Protein 5X9A (pdb70)

Foldseek 3Di:
DLVVLVVLVVPAPQDADDSVLLVLLVVVLVVQDDPPFAFLVSQLCCCCVQQPQDDPLLSVLLQCLLVVVPPRTRDSRSSRRSVSCQQPNDPVSLLVSLQSSQCVVPPQKRALVSQLVQLVSLPPPSVVSNVLSVVLCVQQVPVPPRIHGSCSRSVCVVPPVVSVVSSNSSGGDPVSSVVCCCVRVVDD/DVVLLVVLVVLVVPAPQDADDSLLLSLLVVVVVVQDPDDFAALVSQLVCCCVLQVDDFDLLSVLLQVLLVPVPPRTRDSSSSRNSCSCQQPNDLVSLLVSLVSSQCNVPPQKNALVSLLCLQCRVCVVPPDPDHCNVVSNVLSVVCCVQFVPPPPRIHGSCSSSVSCVVPVVCSNVRHDNHGDPVSSVVCCCVRVVDD

B-factor: mean 26.06, std 11.91, range [10.26, 76.93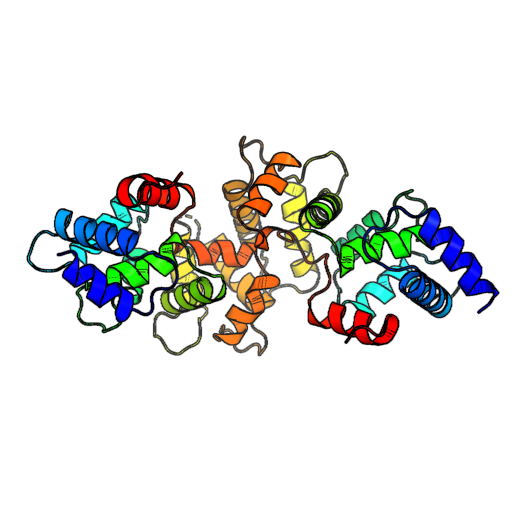]

GO terms:
  GO:0097729 9+2 motile cilium (C, IDA)
  GO:0005509 calcium ion binding (F, IDA)
  GO:0005930 axoneme (C, IDA)
  GO:0045504 dynein heavy chain binding (F, IDA)
  GO:0120152 calcium-dependent outer dynein arm binding (F, IDA)
  GO:0140659 cytoskeletal motor regulator activity (F, IDA)
  GO:0048487 beta-tubulin binding (F, IDA)
  GO:1901317 regulation of flagellated sperm motility (P, IMP)
  GO:0060326 cell chemotaxis (P, IMP)

Radius of gyration: 24.31 Å; Cα contacts (8 Å, |Δi|>4): 475; chains: 2; bounding box: 45×77×49 Å

InterPro domains:
  IPR002048 EF-hand domain [PF13202] (64-85)
  IPR002048 EF-hand domain [PF13499] (97-168)
  IPR002048 EF-hand domain [PS50222] (58-93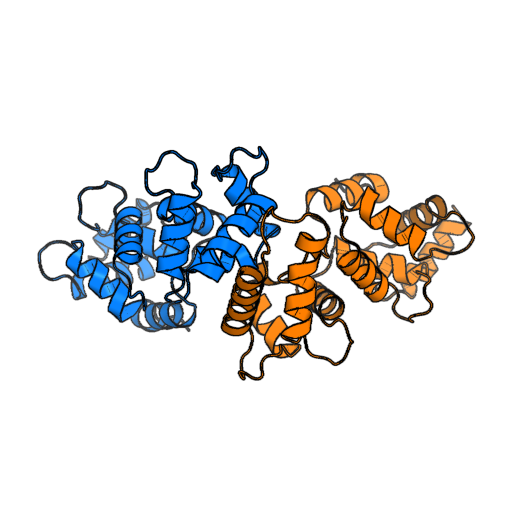)
  IPR002048 EF-hand domain [PS50222] (94-129)
  IPR002048 EF-hand domain [SM00054] (62-90)
  IPR002048 EF-hand domain [SM00054] (98-126)
  IPR002048 EF-hand domain [SM00054] (143-171)
  IPR002048 EF-hand domain [cd00051] (65-124)
  IPR011992 EF-hand domain pair [SSF47473] (1-186)
  IPR018247 EF-Hand 1, calcium-binding site [PS00018] (107-119)
  IPR028846 Recoverin family [PTHR23055] (11-167)

Structure (mmCIF, N/CA/C/O backbone):
data_5X9A
#
_entry.id   5X9A
#
_cell.length_a   65.540
_cell.length_b   65.540
_cell.length_c   113.540
_cell.angle_alpha   90.00
_cell.angle_beta   90.00
_cell.angle_gamma   90.00
#
_symmetry.space_group_name_H-M   'P 43'
#
loop_
_entity.id
_entity.type
_entity.pdbx_description
1 polymer Calaxin
2 non-polymer 'CALCIUM ION'
3 non-polymer 1,2-ETHANEDIOL
4 water water
#
loop_
_atom_site.group_PDB
_atom_site.id
_atom_site.type_symbol
_atom_site.label_atom_id
_atom_site.label_alt_id
_atom_site.label_comp_id
_atom_site.label_asym_id
_atom_site.label_entity_id
_atom_site.label_seq_id
_atom_site.pdbx_PDB_ins_code
_atom_site.Cartn_x
_atom_site.Cartn_y
_atom_site.Cartn_z
_atom_site.occupancy
_atom_site.B_iso_or_equiv
_atom_site.auth_seq_id
_atom_site.auth_comp_id
_atom_site.auth_asym_id
_atom_site.auth_atom_id
_atom_site.pdbx_PDB_model_num
ATOM 1 N N . ASN A 1 25 ? 27.954 15.060 18.376 1.00 50.67 5 ASN A N 1
ATOM 2 C CA . ASN A 1 25 ? 26.738 15.246 19.200 1.00 55.60 5 ASN A CA 1
ATOM 3 C C . ASN A 1 25 ? 26.413 16.746 19.366 1.00 58.46 5 ASN A C 1
ATOM 4 O O . ASN A 1 25 ? 26.732 17.616 18.505 1.00 52.34 5 ASN A O 1
ATOM 9 N N . GLN A 1 26 ? 25.675 16.994 20.444 1.00 53.50 6 GLN A N 1
ATOM 10 C CA . GLN A 1 26 ? 25.830 18.120 21.334 1.00 50.73 6 GLN A CA 1
ATOM 11 C C . GLN A 1 26 ? 27.239 18.733 21.365 1.00 49.53 6 GLN A C 1
ATOM 12 O O . GLN A 1 26 ? 27.393 19.936 21.476 1.00 48.85 6 GLN A O 1
ATOM 18 N N . LYS A 1 27 ? 28.255 17.892 21.304 1.00 47.92 7 LYS A N 1
ATOM 19 C CA . LYS A 1 27 ? 29.622 18.360 21.329 1.00 49.31 7 LYS A CA 1
ATOM 20 C C . LYS A 1 27 ? 29.977 19.099 20.050 1.00 45.93 7 LYS A C 1
ATOM 21 O O . LYS A 1 27 ? 30.700 20.111 20.062 1.00 36.57 7 LYS A O 1
ATOM 27 N N . LEU A 1 28 ? 29.425 18.634 18.935 1.00 42.71 8 LEU A N 1
ATOM 28 C CA . LEU A 1 28 ? 29.623 19.323 17.685 1.00 38.79 8 LEU A CA 1
ATOM 29 C C . LEU A 1 28 ? 28.986 20.690 17.770 1.00 30.69 8 LEU A C 1
ATOM 30 O O . LEU A 1 28 ? 29.551 21.641 17.233 1.00 34.98 8 LEU A O 1
ATOM 35 N N . ALA A 1 29 ? 27.861 20.770 18.447 1.00 29.90 9 ALA A N 1
ATOM 36 C CA . ALA A 1 29 ? 27.065 21.997 18.565 1.00 28.66 9 ALA A CA 1
ATOM 37 C C . ALA A 1 29 ? 27.761 22.978 19.498 1.00 30.14 9 ALA A C 1
ATOM 38 O O . ALA A 1 29 ? 27.844 24.148 19.196 1.00 22.60 9 ALA A O 1
ATOM 40 N N . GLU A 1 30 ? 28.286 22.476 20.609 1.00 29.40 10 GLU A N 1
ATOM 41 C CA . GLU A 1 30 ? 29.146 23.293 21.502 1.00 30.65 10 GLU A CA 1
ATOM 42 C C . GLU A 1 30 ? 30.343 23.879 20.767 1.00 28.88 10 GLU A C 1
ATOM 43 O O . GLU A 1 30 ? 30.597 25.130 20.774 1.00 27.78 10 GLU A O 1
ATOM 49 N N . GLU A 1 31 ? 31.025 23.024 20.026 1.00 30.71 11 GLU A N 1
ATOM 50 C CA . GLU A 1 31 ? 32.166 23.463 19.216 1.00 31.24 11 GLU A CA 1
ATOM 51 C C . GLU A 1 31 ? 31.793 24.451 18.132 1.00 30.99 11 GLU A C 1
ATOM 52 O O . GLU A 1 31 ? 32.447 25.485 17.991 1.00 25.50 11 GLU A O 1
ATOM 58 N N . LEU A 1 32 ? 30.734 24.171 17.376 1.00 23.07 12 LEU A N 1
ATOM 59 C CA . LEU A 1 32 ? 30.346 25.057 16.338 1.00 21.63 12 LEU A CA 1
ATOM 60 C C . LEU A 1 32 ? 29.854 26.434 16.881 1.00 20.03 12 LEU A C 1
ATOM 61 O O . LEU A 1 32 ? 30.178 27.461 16.334 1.00 19.17 12 LEU A O 1
ATOM 66 N N . TYR A 1 33 ? 29.065 26.437 17.927 1.00 20.08 13 TYR A N 1
ATOM 67 C CA . TYR A 1 33 ? 28.567 27.693 18.464 1.00 19.07 13 TYR A CA 1
ATOM 68 C C . TYR A 1 33 ? 29.745 28.574 18.903 1.00 20.67 13 TYR A C 1
ATOM 69 O O . TYR A 1 33 ? 29.676 29.818 18.735 1.00 20.48 13 TYR A O 1
ATOM 78 N N . LYS A 1 34 ? 30.769 27.935 19.470 1.00 24.87 14 LYS A N 1
ATOM 79 C CA . LYS A 1 34 ? 31.962 28.675 19.932 1.00 29.77 14 LYS A CA 1
ATOM 80 C C . LYS A 1 34 ? 32.727 29.279 18.767 1.00 32.18 14 LYS A C 1
ATOM 81 O O . LYS A 1 34 ? 33.114 30.449 18.747 1.00 31.19 14 LYS A O 1
ATOM 87 N N . THR A 1 35 ? 32.869 28.470 17.740 1.00 27.66 15 THR A N 1
ATOM 88 C CA . THR A 1 35 ? 33.817 28.655 16.702 1.00 26.10 15 THR A CA 1
ATOM 89 C C . THR A 1 35 ? 33.294 29.447 15.518 1.00 24.35 15 THR A C 1
ATOM 90 O O . THR A 1 35 ? 34.004 30.227 14.841 1.00 23.34 15 THR A O 1
ATOM 94 N N . SER A 1 36 ? 31.995 29.311 15.264 1.00 22.83 16 SER A N 1
ATOM 95 C CA . SER A 1 36 ? 31.394 29.838 14.051 1.00 19.41 16 SER A CA 1
ATOM 96 C C . SER A 1 36 ? 31.095 31.342 14.011 1.00 20.89 16 SER A C 1
ATOM 97 O O . SER A 1 36 ? 30.681 31.905 14.989 1.00 20.12 16 SER A O 1
ATOM 100 N N . CYS A 1 37 ? 31.254 31.961 12.844 1.00 19.70 17 CYS A N 1
ATOM 101 C CA . CYS A 1 37 ? 30.870 33.327 12.645 1.00 19.17 17 CYS A CA 1
ATOM 102 C C . CYS A 1 37 ? 29.348 33.584 12.513 1.00 19.26 17 CYS A C 1
ATOM 103 O O . CYS A 1 37 ? 28.909 34.728 12.421 1.00 18.95 17 CYS A O 1
ATOM 106 N N . GLN A 1 38 ? 28.488 32.558 12.579 1.00 18.48 18 GLN A N 1
ATOM 107 C CA . GLN A 1 38 ? 27.072 32.758 12.399 1.00 18.55 18 GLN A CA 1
ATOM 108 C C . GLN A 1 38 ? 26.550 33.655 13.557 1.00 16.12 18 GLN A C 1
ATOM 109 O O . GLN A 1 38 ? 26.960 33.455 14.715 1.00 16.88 18 GLN A O 1
ATOM 115 N N . LYS A 1 39 ? 25.623 34.482 13.238 1.00 17.55 19 LYS A N 1
ATOM 116 C CA . LYS A 1 39 ? 25.165 35.504 14.168 1.00 23.53 19 LYS A CA 1
ATOM 117 C C . LYS A 1 39 ? 23.813 35.275 14.733 1.00 22.61 19 LYS A C 1
ATOM 118 O O . LYS A 1 39 ? 23.541 35.829 15.767 1.00 20.28 19 LYS A O 1
ATOM 124 N N . HIS A 1 40 ? 23.007 34.377 14.165 1.00 19.61 20 HIS A N 1
ATOM 125 C CA . HIS A 1 40 ? 21.554 34.436 14.480 1.00 19.10 20 HIS A CA 1
ATOM 126 C C . HIS A 1 40 ? 20.939 33.251 15.170 1.00 18.80 20 HIS A C 1
ATOM 127 O O . HIS A 1 40 ? 19.732 33.282 15.497 1.00 18.52 20 HIS A O 1
ATOM 134 N N . PHE A 1 41 ? 21.695 32.179 15.306 1.00 15.64 21 PHE A N 1
ATOM 135 C CA . PHE A 1 41 ? 21.207 31.006 16.013 1.00 16.07 21 PHE A CA 1
ATOM 136 C C . PHE A 1 41 ? 21.772 30.865 17.457 1.00 17.11 21 PHE A C 1
ATOM 137 O O . PHE A 1 41 ? 22.950 31.059 17.726 1.00 16.23 21 PHE A O 1
ATOM 145 N N . THR A 1 42 ? 20.905 30.322 18.301 1.00 18.17 22 THR A N 1
ATOM 146 C CA . THR A 1 42 ? 21.274 29.791 19.598 1.00 19.36 22 THR A CA 1
ATOM 147 C C . THR A 1 42 ? 21.996 28.501 19.474 1.00 20.87 22 THR A C 1
ATOM 148 O O . THR A 1 42 ? 21.929 27.857 18.416 1.00 20.87 22 THR A O 1
ATOM 152 N N . LYS A 1 43 ? 22.697 28.095 20.533 1.00 16.91 23 LYS A N 1
ATOM 153 C CA . LYS A 1 43 ? 23.363 26.837 20.510 1.00 19.22 23 LYS A CA 1
ATOM 154 C C . LYS A 1 43 ? 22.369 25.650 20.319 1.00 18.02 23 LYS A C 1
ATOM 155 O O . LYS A 1 43 ? 22.760 24.722 19.648 1.00 19.64 23 LYS A O 1
ATOM 161 N N . THR A 1 44 ? 21.194 25.681 20.933 1.00 19.03 24 THR A N 1
ATOM 162 C CA . THR A 1 44 ? 20.186 24.640 20.731 1.00 20.58 24 THR A CA 1
ATOM 163 C C . THR A 1 44 ? 19.765 24.635 19.269 1.00 19.64 24 THR A C 1
ATOM 164 O O . THR A 1 44 ? 19.566 23.579 18.689 1.00 19.46 24 THR A O 1
ATOM 168 N N . GLU A 1 45 ? 19.637 25.812 18.701 1.00 17.79 25 GLU A N 1
ATOM 169 C CA . GLU A 1 45 ? 19.254 25.879 17.237 1.00 17.92 25 GLU A CA 1
ATOM 170 C C . GLU A 1 45 ? 20.367 25.307 16.368 1.00 17.79 25 GLU A C 1
ATOM 171 O O . GLU A 1 45 ? 20.134 24.661 15.338 1.00 14.98 25 GLU A O 1
ATOM 177 N N . VAL A 1 46 ? 21.595 25.579 16.736 1.00 14.88 26 VAL A N 1
ATOM 178 C CA . VAL A 1 46 ? 22.711 24.995 16.038 1.00 16.47 26 VAL A CA 1
ATOM 179 C C . VAL A 1 46 ? 22.647 23.484 16.093 1.00 16.85 26 VAL A C 1
ATOM 180 O O . VAL A 1 46 ? 22.951 22.781 15.096 1.00 14.71 26 VAL A O 1
ATOM 184 N N . GLU A 1 47 ? 22.298 22.986 17.273 1.00 16.23 27 GLU A N 1
ATOM 185 C CA . GLU A 1 47 ? 22.242 21.529 17.416 1.00 18.40 27 GLU A CA 1
ATOM 186 C C . GLU A 1 47 ? 21.156 20.997 16.428 1.00 16.17 27 GLU A C 1
ATOM 187 O O . GLU A 1 47 ? 21.398 19.965 15.783 1.00 16.48 27 GLU A O 1
ATOM 193 N N . SER A 1 48 ? 20.032 21.691 16.392 1.00 15.96 28 SER A N 1
ATOM 194 C CA . SER A 1 48 ? 18.938 21.269 15.479 1.00 17.47 28 SER A CA 1
ATOM 195 C C . SER A 1 48 ? 19.360 21.264 14.024 1.00 16.40 28 SER A C 1
ATOM 196 O O . SER A 1 48 ? 18.964 20.377 13.239 1.00 15.09 28 SER A O 1
ATOM 199 N N . LEU A 1 49 ? 20.153 22.276 13.639 1.00 14.65 29 LEU A N 1
ATOM 200 C CA . LEU A 1 49 ? 20.686 22.333 12.285 1.00 14.91 29 LEU A CA 1
ATOM 201 C C . LEU A 1 49 ? 21.681 21.267 11.966 1.00 15.62 29 LEU A C 1
ATOM 202 O O . LEU A 1 49 ? 21.722 20.768 10.833 1.00 16.80 29 LEU A O 1
ATOM 207 N N . ILE A 1 50 ? 22.515 20.898 12.929 1.00 15.29 30 ILE A N 1
ATOM 208 C CA . ILE A 1 50 ? 23.439 19.781 12.770 1.00 17.85 30 ILE A CA 1
ATOM 209 C C . ILE A 1 50 ? 22.689 18.445 12.564 1.00 16.85 30 ILE A C 1
ATOM 210 O O . ILE A 1 50 ? 22.975 17.663 11.638 1.00 19.45 30 ILE A O 1
ATOM 215 N N . ILE A 1 51 ? 21.685 18.255 13.384 1.00 16.97 31 ILE A N 1
ATOM 216 C CA . ILE A 1 51 ? 20.867 17.032 13.270 1.00 19.04 31 ILE A CA 1
ATOM 217 C C . ILE A 1 51 ? 20.149 17.017 11.919 1.00 17.39 31 ILE A C 1
ATOM 218 O O . ILE A 1 51 ? 20.146 16.004 11.222 1.00 19.00 31 ILE A O 1
ATOM 223 N N . CYS A 1 52 ? 19.590 18.152 11.551 1.00 16.50 32 CYS A N 1
ATOM 224 C CA . CYS A 1 52 ? 19.006 18.298 10.184 1.00 17.08 32 CYS A CA 1
ATOM 225 C C . CYS A 1 52 ? 19.957 17.908 9.067 1.00 15.31 32 CYS A C 1
ATOM 226 O O . CYS A 1 52 ? 19.666 17.075 8.174 1.00 16.62 32 CYS A O 1
ATOM 229 N N . TYR A 1 53 ? 21.171 18.471 9.104 1.00 16.24 33 TYR A N 1
ATOM 230 C CA . TYR A 1 53 ? 22.149 18.187 8.110 1.00 16.29 33 TYR A CA 1
ATOM 231 C C . TYR A 1 53 ? 22.414 16.702 8.056 1.00 17.86 33 TYR A C 1
ATOM 232 O O . TYR A 1 53 ? 22.489 16.102 6.963 1.00 19.42 33 TYR A O 1
ATOM 241 N N . LYS A 1 54 ? 22.608 16.094 9.219 1.00 18.92 34 LYS A N 1
ATOM 242 C CA . LYS A 1 54 ? 22.932 14.676 9.206 1.00 22.54 34 LYS A CA 1
ATOM 243 C C . LYS A 1 54 ? 21.727 13.851 8.765 1.00 20.40 34 LYS A C 1
ATOM 244 O O . LYS A 1 54 ? 21.962 12.874 8.102 1.00 23.95 34 LYS A O 1
ATOM 250 N N . ASN A 1 55 ? 20.500 14.228 9.121 1.00 22.59 35 ASN A N 1
ATOM 251 C CA . ASN A 1 55 ? 19.306 13.537 8.636 1.00 19.72 35 ASN A CA 1
ATOM 252 C C . ASN A 1 55 ? 19.186 13.606 7.096 1.00 23.22 35 ASN A C 1
ATOM 253 O O . ASN A 1 55 ? 18.624 12.684 6.476 1.00 21.13 35 ASN A O 1
ATOM 258 N N . LEU A 1 56 ? 19.734 14.644 6.451 1.00 21.40 36 LEU A N 1
ATOM 259 C CA . LEU A 1 56 ? 19.623 14.785 5.023 1.00 21.73 36 LEU A CA 1
ATOM 260 C C . LEU A 1 56 ? 20.755 14.203 4.195 1.00 24.78 36 LEU A C 1
ATOM 261 O O . LEU A 1 56 ? 20.675 14.086 2.929 1.00 26.60 36 LEU A O 1
ATOM 266 N N . LEU A 1 57 ? 21.845 13.890 4.864 1.00 27.36 37 LEU A N 1
ATOM 267 C CA . LEU A 1 57 ? 23.093 13.571 4.171 1.00 29.82 37 LEU A CA 1
ATOM 268 C C . LEU A 1 57 ? 22.871 12.290 3.386 1.00 36.48 37 LEU A C 1
ATOM 269 O O . LEU A 1 57 ? 22.146 11.431 3.836 1.00 35.65 37 LEU A O 1
ATOM 274 N N . GLU A 1 58 ? 23.490 12.164 2.214 1.00 38.62 38 GLU A N 1
ATOM 275 C CA . GLU A 1 58 ? 23.288 10.964 1.396 1.00 48.59 38 GLU A CA 1
ATOM 276 C C . GLU A 1 58 ? 24.543 10.089 1.397 1.00 48.47 38 GLU A C 1
ATOM 277 O O . GLU A 1 58 ? 24.436 8.880 1.522 1.00 65.29 38 GLU A O 1
ATOM 283 N N . GLY A 1 59 ? 25.714 10.699 1.316 1.00 43.15 39 GLY A N 1
ATOM 284 C CA . GLY A 1 59 ? 26.984 10.028 1.591 1.00 44.86 39 GLY A CA 1
ATOM 285 C C . GLY A 1 59 ? 27.564 10.595 2.854 1.00 43.47 39 GLY A C 1
ATOM 286 O O . GLY A 1 59 ? 26.827 10.898 3.828 1.00 49.67 39 GLY A O 1
ATOM 287 N N . LEU A 1 60 ? 28.887 10.726 2.872 1.00 42.18 40 LEU A N 1
ATOM 288 C CA . LEU A 1 60 ? 29.557 11.295 4.047 1.00 51.59 40 LEU A CA 1
ATOM 289 C C . LEU A 1 60 ? 29.449 12.845 4.114 1.00 48.38 40 LEU A C 1
ATOM 290 O O . LEU A 1 60 ? 29.494 13.427 5.211 1.00 43.07 40 LEU A O 1
ATOM 295 N N . LYS A 1 61 ? 29.333 13.517 2.959 1.00 47.32 41 LYS A N 1
ATOM 296 C CA . LYS A 1 61 ? 29.297 15.004 2.951 1.00 45.19 41 LYS A CA 1
ATOM 297 C C . LYS A 1 61 ? 28.181 15.586 2.083 1.00 33.58 41 LYS A C 1
ATOM 298 O O . LYS A 1 61 ? 27.694 14.972 1.149 1.00 32.41 41 LYS A O 1
ATOM 304 N N . MET A 1 62 ? 27.756 16.803 2.402 1.00 30.43 42 MET A N 1
ATOM 305 C CA . MET A 1 62 ? 26.856 17.533 1.522 1.00 24.00 42 MET A CA 1
ATOM 306 C C . MET A 1 62 ? 27.538 18.125 0.264 1.00 25.51 42 MET A C 1
ATOM 307 O O . MET A 1 62 ? 28.375 19.001 0.333 1.00 23.04 42 MET A O 1
ATOM 312 N N . ASP A 1 63 ? 27.272 17.545 -0.915 1.00 24.19 43 ASP A N 1
ATOM 313 C CA . ASP A 1 63 ? 27.950 17.996 -2.110 1.00 24.62 43 ASP A CA 1
ATOM 314 C C . ASP A 1 63 ? 26.992 18.894 -2.879 1.00 22.53 43 ASP A C 1
ATOM 315 O O . ASP A 1 63 ? 25.918 19.158 -2.424 1.00 21.84 43 ASP A O 1
ATOM 320 N N . ARG A 1 64 ? 27.345 19.292 -4.093 1.00 22.03 44 ARG A N 1
ATOM 321 C CA . ARG A 1 64 ? 26.498 20.207 -4.827 1.00 22.66 44 ARG A CA 1
ATOM 322 C C . ARG A 1 64 ? 25.198 19.630 -5.181 1.00 20.56 44 ARG A C 1
ATOM 323 O O . ARG A 1 64 ? 24.198 20.376 -5.220 1.00 20.34 44 ARG A O 1
ATOM 331 N N . ASN A 1 65 ? 25.164 18.357 -5.585 1.00 22.09 45 ASN A N 1
ATOM 332 C CA . ASN A 1 65 ? 23.868 17.763 -5.986 1.00 25.02 45 ASN A CA 1
ATOM 333 C C . ASN A 1 65 ? 22.854 17.758 -4.850 1.00 21.41 45 ASN A C 1
ATOM 334 O O . ASN A 1 65 ? 21.691 18.022 -5.068 1.00 21.60 45 ASN A O 1
ATOM 339 N N . LEU A 1 66 ? 23.315 17.426 -3.637 1.00 22.06 46 LEU A N 1
ATOM 340 C CA . LEU A 1 66 ? 22.393 17.410 -2.499 1.00 20.59 46 LEU A CA 1
ATOM 341 C C . LEU A 1 66 ? 21.949 18.854 -2.151 1.00 20.11 46 LEU A C 1
ATOM 342 O O . LEU A 1 66 ? 20.799 19.130 -1.964 1.00 17.51 46 LEU A O 1
ATOM 347 N N . PHE A 1 67 ? 22.904 19.763 -2.151 1.00 18.87 47 PHE A N 1
ATOM 348 C CA . PHE A 1 67 ? 22.629 21.159 -1.862 1.00 17.73 47 PHE A CA 1
ATOM 349 C C . PHE A 1 67 ? 21.627 21.783 -2.849 1.00 16.06 47 PHE A C 1
ATOM 350 O O . PHE A 1 67 ? 20.664 22.438 -2.476 1.00 17.67 47 PHE A O 1
ATOM 358 N N . ARG A 1 68 ? 21.804 21.529 -4.110 1.00 19.45 48 ARG A N 1
ATOM 359 C CA . ARG A 1 68 ? 20.835 21.932 -5.100 1.00 22.37 48 ARG A CA 1
ATOM 360 C C . ARG A 1 68 ? 19.436 21.364 -4.906 1.00 21.51 48 ARG A C 1
ATOM 361 O O . ARG A 1 68 ? 18.460 22.090 -5.120 1.00 20.30 48 ARG A O 1
ATOM 369 N N . ASP A 1 69 ? 19.338 20.085 -4.558 1.00 22.84 49 ASP A N 1
ATOM 370 C CA . ASP A 1 69 ? 18.014 19.496 -4.226 1.00 22.57 49 ASP A CA 1
ATOM 371 C C . ASP A 1 69 ? 17.365 20.188 -3.052 1.00 19.76 49 ASP A C 1
ATOM 372 O O . ASP A 1 69 ? 16.178 20.429 -3.046 1.00 19.96 49 ASP A O 1
ATOM 377 N N . ILE A 1 70 ? 18.168 20.556 -2.034 1.00 18.86 50 ILE A N 1
ATOM 378 C CA . ILE A 1 70 ? 17.606 21.310 -0.915 1.00 17.57 50 ILE A CA 1
ATOM 379 C C . ILE A 1 70 ? 17.114 22.678 -1.378 1.00 17.63 50 ILE A C 1
ATOM 380 O O . ILE A 1 70 ? 16.065 23.145 -0.986 1.00 17.38 50 ILE A O 1
ATOM 385 N N . LEU A 1 71 ? 17.922 23.391 -2.196 1.00 16.97 51 LEU A N 1
ATOM 386 C CA . LEU A 1 71 ? 17.461 24.678 -2.639 1.00 15.22 51 LEU A CA 1
ATOM 387 C C . LEU A 1 71 ? 16.173 24.594 -3.458 1.00 15.96 51 LEU A C 1
ATOM 388 O O . LEU A 1 71 ? 15.289 25.446 -3.320 1.00 17.72 51 LEU A O 1
ATOM 393 N N . HIS A 1 72 ? 16.139 23.585 -4.310 1.00 18.87 52 HIS A N 1
ATOM 394 C CA . HIS A 1 72 ? 14.994 23.338 -5.207 1.00 20.75 52 HIS A CA 1
ATOM 395 C C . HIS A 1 72 ? 13.700 22.932 -4.474 1.00 21.51 52 HIS A C 1
ATOM 396 O O . HIS A 1 72 ? 12.658 23.523 -4.674 1.00 19.53 52 HIS A O 1
ATOM 403 N N . GLN A 1 73 ? 13.829 21.979 -3.568 1.00 22.03 53 GLN A N 1
ATOM 404 C CA . GLN A 1 73 ? 12.665 21.362 -2.848 1.00 23.40 53 GLN A CA 1
ATOM 405 C C . GLN A 1 73 ? 12.194 22.134 -1.601 1.00 22.70 53 GLN A C 1
ATOM 406 O O . GLN A 1 73 ? 11.009 22.257 -1.308 1.00 21.35 53 GLN A O 1
ATOM 412 N N . LYS A 1 74 ? 13.114 22.731 -0.869 1.00 21.40 54 LYS A N 1
ATOM 413 C CA . LYS A 1 74 ? 12.753 23.463 0.330 1.00 18.45 54 LYS A CA 1
ATOM 414 C C . LYS A 1 74 ? 12.751 24.965 0.182 1.00 20.05 54 LYS A C 1
ATOM 415 O O . LYS A 1 74 ? 12.076 25.634 0.946 1.00 21.57 54 LYS A O 1
ATOM 421 N N . PHE A 1 75 ? 13.508 25.516 -0.767 1.00 19.87 55 PHE A N 1
ATOM 422 C CA . PHE A 1 75 ? 13.552 26.939 -0.874 1.00 20.39 55 PHE A CA 1
ATOM 423 C C . PHE A 1 75 ? 13.077 27.408 -2.248 1.00 27.26 55 PHE A C 1
ATOM 424 O O . PHE A 1 75 ? 13.232 28.594 -2.555 1.00 27.03 55 PHE A O 1
ATOM 432 N N . ASN A 1 76 ? 12.477 26.517 -3.049 1.00 29.08 56 ASN A N 1
ATOM 433 C CA . ASN A 1 76 ? 11.746 26.996 -4.238 1.00 34.21 56 ASN A CA 1
ATOM 434 C C . ASN A 1 76 ? 12.618 27.738 -5.259 1.00 33.30 56 ASN A C 1
ATOM 435 O O . ASN A 1 76 ? 12.165 28.626 -5.968 1.00 38.09 56 ASN A O 1
ATOM 440 N N . MET A 1 77 ? 13.877 27.414 -5.324 1.00 26.20 57 MET A N 1
ATOM 441 C CA . MET A 1 77 ? 14.716 27.903 -6.429 1.00 30.89 57 MET A CA 1
ATOM 442 C C . MET A 1 77 ? 14.638 26.924 -7.597 1.00 29.93 57 MET A C 1
ATOM 443 O O . MET A 1 77 ? 14.538 25.706 -7.415 1.00 36.37 57 MET A O 1
ATOM 448 N N . THR A 1 78 ? 14.590 27.405 -8.826 1.00 34.03 58 THR A N 1
ATOM 449 C CA . THR A 1 78 ? 14.370 26.450 -9.955 1.00 33.91 58 THR A CA 1
ATOM 450 C C . THR A 1 78 ? 15.481 26.404 -10.980 1.00 31.75 58 THR A C 1
ATOM 451 O O . THR A 1 78 ? 15.634 25.433 -11.669 1.00 36.09 58 THR A O 1
ATOM 455 N N . GLU A 1 79 ? 16.268 27.459 -11.049 1.00 26.31 59 GLU A N 1
ATOM 456 C CA . GLU A 1 79 ? 17.225 27.674 -12.100 1.00 27.09 59 GLU A CA 1
ATOM 457 C C . GLU A 1 79 ? 18.606 27.256 -11.756 1.00 27.74 59 GLU A C 1
ATOM 458 O O . GLU A 1 79 ? 19.131 27.626 -10.675 1.00 21.46 59 GLU A O 1
ATOM 464 N N . ASP A 1 80 ? 19.246 26.607 -12.718 1.00 26.22 60 ASP A N 1
ATOM 465 C CA . ASP A 1 80 ? 20.621 26.125 -12.495 1.00 29.63 60 ASP A CA 1
ATOM 466 C C . ASP A 1 80 ? 21.603 27.199 -12.176 1.00 22.96 60 ASP A C 1
ATOM 467 O O . ASP A 1 80 ? 22.453 27.013 -11.283 1.00 21.20 60 ASP A O 1
ATOM 472 N N . LEU A 1 81 ? 21.538 28.334 -12.879 1.00 22.14 61 LEU A N 1
ATOM 473 C CA . LEU A 1 81 ? 22.512 29.396 -12.639 1.00 22.01 61 LEU A CA 1
ATOM 474 C C . LEU A 1 81 ? 22.424 29.952 -11.224 1.00 18.36 61 LEU A C 1
ATOM 475 O O . LEU A 1 81 ? 23.412 30.083 -10.483 1.00 17.39 61 LEU A O 1
ATOM 480 N N . LEU A 1 82 ? 21.195 30.184 -10.786 1.00 17.55 62 LEU A N 1
ATOM 481 C CA . LEU A 1 82 ? 20.974 30.694 -9.460 1.00 17.94 62 LEU A CA 1
ATOM 482 C C . LEU A 1 82 ? 21.487 29.695 -8.408 1.00 17.10 62 LEU A C 1
ATOM 483 O O . LEU A 1 82 ? 22.213 30.085 -7.500 1.00 18.13 62 LEU A O 1
ATOM 488 N N . MET A 1 83 ? 21.059 28.453 -8.522 1.00 18.66 63 MET A N 1
ATOM 489 C CA . MET A 1 83 ? 21.464 27.424 -7.561 1.00 19.70 63 MET A CA 1
ATOM 490 C C . MET A 1 83 ? 22.990 27.224 -7.492 1.00 18.07 63 MET A C 1
ATOM 491 O O . MET A 1 83 ? 23.577 27.078 -6.393 1.00 19.76 63 MET A O 1
ATOM 496 N N . ASP A 1 84 ? 23.671 27.292 -8.652 1.00 16.10 64 ASP A N 1
ATOM 497 C CA . ASP A 1 84 ? 25.116 27.213 -8.665 1.00 19.03 64 ASP A CA 1
ATOM 498 C C . ASP A 1 84 ? 25.718 28.362 -7.867 1.00 14.86 64 ASP A C 1
ATOM 499 O O . ASP A 1 84 ? 26.666 28.166 -7.086 1.00 13.69 64 ASP A O 1
ATOM 504 N N . ARG A 1 85 ? 25.170 29.592 -7.997 1.00 14.95 65 ARG A N 1
ATOM 505 C CA . ARG A 1 85 ? 25.776 30.726 -7.357 1.00 14.05 65 ARG A CA 1
ATOM 506 C C . ARG A 1 85 ? 25.543 30.668 -5.838 1.00 13.23 65 ARG A C 1
ATOM 507 O O . ARG A 1 85 ? 26.422 31.082 -5.007 1.00 12.98 65 ARG A O 1
ATOM 515 N N . VAL A 1 86 ? 24.383 30.150 -5.437 1.00 14.18 66 VAL A N 1
ATOM 516 C CA . VAL A 1 86 ? 24.053 30.053 -3.996 1.00 14.27 66 VAL A CA 1
ATOM 517 C C . VAL A 1 86 ? 24.981 29.022 -3.387 1.00 15.60 66 VAL A C 1
ATOM 518 O O . VAL A 1 86 ? 25.516 29.231 -2.321 1.00 13.43 66 VAL A O 1
ATOM 522 N N . PHE A 1 87 ? 25.175 27.905 -4.070 1.00 14.62 67 PHE A N 1
ATOM 523 C CA . PHE A 1 87 ? 26.121 26.880 -3.609 1.00 14.43 67 PHE A CA 1
ATOM 524 C C . PHE A 1 87 ? 27.479 27.469 -3.363 1.00 12.91 67 PHE A C 1
ATOM 525 O O . PHE A 1 87 ? 28.065 27.274 -2.302 1.00 13.59 67 PHE A O 1
ATOM 533 N N . ARG A 1 88 ? 28.018 28.190 -4.346 1.00 13.57 68 ARG A N 1
ATOM 534 C CA . ARG A 1 88 ? 29.327 28.800 -4.247 1.00 15.89 68 ARG A CA 1
ATOM 535 C C . ARG A 1 88 ? 29.442 29.779 -3.113 1.00 14.63 68 ARG A C 1
ATOM 536 O O . ARG A 1 88 ? 30.487 29.872 -2.438 1.00 16.61 68 ARG A O 1
ATOM 544 N N . ALA A 1 89 ? 28.370 30.507 -2.869 1.00 15.11 69 ALA A N 1
ATOM 545 C CA . ALA A 1 89 ? 28.388 31.415 -1.690 1.00 15.33 69 ALA A CA 1
ATOM 546 C C . ALA A 1 89 ? 28.387 30.687 -0.357 1.00 15.57 69 ALA A C 1
ATOM 547 O O . ALA A 1 89 ? 29.031 31.122 0.597 1.00 16.33 69 ALA A O 1
ATOM 549 N N . PHE A 1 90 ? 27.690 29.555 -0.244 1.00 15.08 70 PHE A N 1
ATOM 550 C CA . PHE A 1 90 ? 27.730 28.776 0.961 1.00 15.06 70 PHE A CA 1
ATOM 551 C C . PHE A 1 90 ? 29.070 28.082 1.085 1.00 15.61 70 PHE A C 1
ATOM 552 O O . PHE A 1 90 ? 29.611 27.947 2.171 1.00 15.09 70 PHE A O 1
ATOM 560 N N . ASP A 1 91 ? 29.620 27.592 -0.038 1.00 16.17 71 ASP A N 1
ATOM 561 C CA . ASP A 1 91 ? 30.907 26.889 -0.018 1.00 15.46 71 ASP A CA 1
ATOM 562 C C . ASP A 1 91 ? 32.086 27.869 0.108 1.00 16.80 71 ASP A C 1
ATOM 563 O O . ASP A 1 91 ? 32.814 28.136 -0.843 1.00 18.72 71 ASP A O 1
ATOM 568 N N . LYS A 1 92 ? 32.228 28.474 1.289 1.00 17.24 72 LYS A N 1
ATOM 569 C CA . LYS A 1 92 ? 33.230 29.490 1.457 1.00 18.28 72 LYS A CA 1
ATOM 570 C C . LYS A 1 92 ? 34.693 29.082 1.184 1.00 18.03 72 LYS A C 1
ATOM 571 O O . LYS A 1 92 ? 35.468 29.941 0.866 1.00 19.16 72 LYS A O 1
ATOM 577 N N . ASP A 1 93 ? 35.053 27.853 1.412 1.00 19.57 73 ASP A N 1
ATOM 578 C CA . ASP A 1 93 ? 36.437 27.428 1.151 1.00 23.28 73 ASP A CA 1
ATOM 579 C C . ASP A 1 93 ? 36.626 26.792 -0.222 1.00 23.34 73 ASP A C 1
ATOM 580 O O . ASP A 1 93 ? 37.700 26.288 -0.537 1.00 22.89 73 ASP A O 1
ATOM 585 N N . SER A 1 94 ? 35.570 26.821 -1.046 1.00 20.62 74 SER A N 1
ATOM 586 C CA . SER A 1 94 ? 35.628 26.428 -2.436 1.00 21.09 74 SER A CA 1
ATOM 587 C C . SER A 1 94 ? 36.125 24.962 -2.591 1.00 22.96 74 SER A C 1
ATOM 588 O O . SER A 1 94 ? 36.769 24.619 -3.597 1.00 23.56 74 SER A O 1
ATOM 591 N N . ASP A 1 95 ? 35.752 24.096 -1.655 1.00 19.49 75 ASP A N 1
ATOM 592 C CA . ASP A 1 95 ? 36.168 22.704 -1.694 1.00 22.46 75 ASP A CA 1
ATOM 593 C C . ASP A 1 95 ? 35.140 21.806 -2.268 1.00 20.94 75 ASP A C 1
ATOM 594 O O . ASP A 1 95 ? 35.322 20.579 -2.257 1.00 25.70 75 ASP A O 1
ATOM 599 N N . SER A 1 96 ? 34.050 22.384 -2.772 1.00 21.21 76 SER A N 1
ATOM 600 C CA . SER A 1 96 ? 32.905 21.649 -3.377 1.00 20.72 76 SER A CA 1
ATOM 601 C C . SER A 1 96 ? 32.020 20.834 -2.451 1.00 20.04 76 SER A C 1
ATOM 602 O O . SER A 1 96 ? 31.151 20.080 -2.901 1.00 17.16 76 SER A O 1
ATOM 605 N N . TYR A 1 97 ? 32.162 21.015 -1.113 1.00 20.04 77 TYR A N 1
ATOM 606 C CA . TYR A 1 97 ? 31.240 20.413 -0.144 1.00 17.52 77 TYR A CA 1
ATOM 607 C C . TYR A 1 97 ? 30.788 21.547 0.803 1.00 14.89 77 TYR A C 1
ATOM 608 O O . TYR A 1 97 ? 31.514 22.556 0.999 1.00 18.89 77 TYR A O 1
ATOM 617 N N . ILE A 1 98 ? 29.655 21.309 1.379 1.00 16.09 78 ILE A N 1
ATOM 618 C CA . ILE A 1 98 ? 29.105 22.272 2.377 1.00 14.03 78 ILE A CA 1
ATOM 619 C C . ILE A 1 98 ? 29.381 21.580 3.686 1.00 14.79 78 ILE A C 1
ATOM 620 O O . ILE A 1 98 ? 28.758 20.545 3.988 1.00 18.03 78 ILE A O 1
ATOM 625 N N . SER A 1 99 ? 30.276 22.186 4.481 1.00 16.76 79 SER A N 1
ATOM 626 C CA . SER A 1 99 ? 30.547 21.632 5.770 1.00 15.69 79 SER A CA 1
ATOM 627 C C . SER A 1 99 ? 29.396 21.979 6.740 1.00 16.74 79 SER A C 1
ATOM 628 O O . SER A 1 99 ? 28.538 22.779 6.469 1.00 15.04 79 SER A O 1
ATOM 631 N N . LEU A 1 100 ? 29.416 21.358 7.904 1.00 18.62 80 LEU A N 1
ATOM 632 C CA . LEU A 1 100 ? 28.455 21.754 8.959 1.00 19.37 80 LEU A CA 1
ATOM 633 C C . LEU A 1 100 ? 28.539 23.225 9.231 1.00 18.93 80 LEU A C 1
ATOM 634 O O . LEU A 1 100 ? 27.509 23.892 9.280 1.00 17.65 80 LEU A O 1
ATOM 639 N N . THR A 1 101 ? 29.739 23.767 9.364 1.00 18.12 81 THR A N 1
ATOM 640 C CA . THR A 1 101 ? 29.856 25.178 9.676 1.00 18.29 81 THR A CA 1
ATOM 641 C C . THR A 1 101 ? 29.359 26.050 8.582 1.00 17.33 81 THR A C 1
ATOM 642 O O . THR A 1 101 ? 28.734 27.067 8.797 1.00 14.61 81 THR A O 1
ATOM 646 N N . GLU A 1 102 ? 29.585 25.641 7.331 1.00 14.50 82 GLU A N 1
ATOM 647 C CA . GLU A 1 102 ? 29.072 26.386 6.234 1.00 15.18 82 GLU A CA 1
ATOM 648 C C . GLU A 1 102 ? 27.563 26.352 6.160 1.00 13.13 82 GLU A C 1
ATOM 649 O O . GLU A 1 102 ? 26.931 27.328 5.755 1.00 12.98 82 GLU A O 1
ATOM 655 N N . TRP A 1 103 ? 26.965 25.196 6.444 1.00 13.68 83 TRP A N 1
ATOM 656 C CA . TRP A 1 103 ? 25.512 25.042 6.447 1.00 13.89 83 TRP A CA 1
ATOM 657 C C . TRP A 1 103 ? 24.855 26.011 7.446 1.00 15.21 83 TRP A C 1
ATOM 658 O O . TRP A 1 103 ? 23.952 26.744 7.113 1.00 13.41 83 TRP A O 1
ATOM 669 N N . VAL A 1 104 ? 25.403 26.026 8.646 1.00 15.64 84 VAL A N 1
ATOM 670 C CA . VAL A 1 104 ? 24.877 26.910 9.708 1.00 15.58 84 VAL A CA 1
ATOM 671 C C . VAL A 1 104 ? 25.059 28.382 9.364 1.00 16.76 84 VAL A C 1
ATOM 672 O O . VAL A 1 104 ? 24.136 29.195 9.398 1.00 17.05 84 VAL A O 1
ATOM 676 N N . GLU A 1 105 ? 26.283 28.741 8.992 1.00 18.43 85 GLU A N 1
ATOM 677 C CA . GLU A 1 105 ? 26.585 30.137 8.627 1.0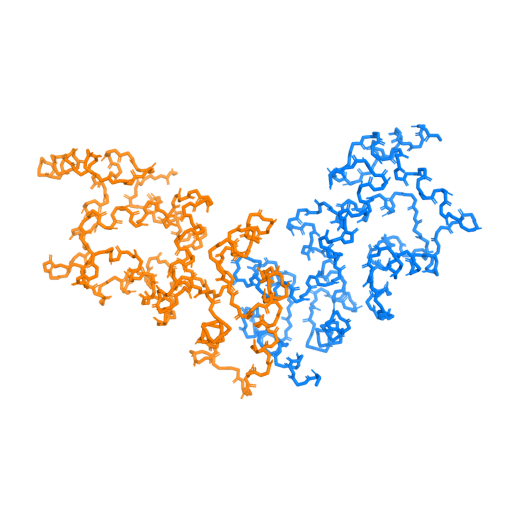0 17.75 85 GLU A CA 1
ATOM 678 C C . GLU A 1 105 ? 25.826 30.639 7.471 1.00 19.30 85 GLU A C 1
ATOM 679 O O . GLU A 1 105 ? 25.330 31.794 7.450 1.00 18.39 85 GLU A O 1
ATOM 685 N N . GLY A 1 106 ? 25.726 29.797 6.427 1.00 19.63 86 GLY A N 1
ATOM 686 C CA . GLY A 1 106 ? 24.926 30.118 5.272 1.00 18.55 86 GLY A CA 1
ATOM 687 C C . GLY A 1 106 ? 23.450 30.229 5.627 1.00 17.42 86 GLY A C 1
ATOM 688 O O . GLY A 1 106 ? 22.808 31.162 5.226 1.00 17.00 86 GLY A O 1
ATOM 689 N N . LEU A 1 107 ? 22.899 29.291 6.431 1.00 15.90 87 LEU A N 1
ATOM 690 C CA . LEU A 1 107 ? 21.514 29.418 6.778 1.00 15.80 87 LEU A CA 1
ATOM 691 C C . LEU A 1 107 ? 21.251 30.638 7.711 1.00 14.68 87 LEU A C 1
ATOM 692 O O . LEU A 1 107 ? 20.172 31.184 7.640 1.00 16.12 87 LEU A O 1
ATOM 697 N N . SER A 1 108 ? 22.206 30.985 8.552 1.00 17.11 88 SER A N 1
ATOM 698 C CA . SER A 1 108 ? 22.059 32.166 9.410 1.00 17.83 88 SER A CA 1
ATOM 699 C C . SER A 1 108 ? 21.750 33.398 8.586 1.00 19.15 88 SER A C 1
ATOM 700 O O . SER A 1 108 ? 20.758 34.138 8.864 1.00 20.77 88 SER A O 1
ATOM 703 N N . VAL A 1 109 ? 22.503 33.569 7.491 1.00 18.87 89 VAL A N 1
ATOM 704 C CA . VAL A 1 109 ? 22.364 34.736 6.643 1.00 22.59 89 VAL A CA 1
ATOM 705 C C . VAL A 1 109 ? 21.100 34.594 5.879 1.00 20.33 89 VAL A C 1
ATOM 706 O O . VAL A 1 109 ? 20.218 35.469 5.753 1.00 25.92 89 VAL A O 1
ATOM 710 N N . PHE A 1 110 ? 20.922 33.375 5.414 1.00 24.54 90 PHE A N 1
ATOM 711 C CA . PHE A 1 110 ? 19.904 33.041 4.495 1.00 20.60 90 PHE A CA 1
ATOM 712 C C . PHE A 1 110 ? 18.533 33.151 5.051 1.00 23.30 90 PHE A C 1
ATOM 713 O O . PHE A 1 110 ? 17.681 33.625 4.336 1.00 23.61 90 PHE A O 1
ATOM 721 N N . LEU A 1 111 ? 18.312 32.740 6.319 1.00 20.37 91 LEU A N 1
ATOM 722 C CA . LEU A 1 111 ? 17.046 32.770 7.007 1.00 19.73 91 LEU A CA 1
ATOM 723 C C . LEU A 1 111 ? 16.865 33.987 7.944 1.00 22.57 91 LEU A C 1
ATOM 724 O O . LEU A 1 111 ? 15.744 34.388 8.234 1.00 23.70 91 LEU A O 1
ATOM 729 N N . ARG A 1 112 ? 17.945 34.508 8.484 1.00 23.39 92 ARG A N 1
ATOM 730 C CA . ARG A 1 112 ? 17.772 35.597 9.487 1.00 21.59 92 ARG A CA 1
ATOM 731 C C . ARG A 1 112 ? 18.731 36.791 9.263 1.00 22.15 92 ARG A C 1
ATOM 732 O O . ARG A 1 112 ? 18.995 37.609 10.189 1.00 19.89 92 ARG A O 1
ATOM 740 N N . GLY A 1 113 ? 19.249 36.930 8.049 1.00 22.03 93 GLY A N 1
ATOM 741 C CA . GLY A 1 113 ? 20.365 37.821 7.878 1.00 24.05 93 GLY A CA 1
ATOM 742 C C . GLY A 1 113 ? 20.008 39.314 8.084 1.00 22.04 93 GLY A C 1
ATOM 743 O O . GLY A 1 113 ? 18.936 39.696 7.701 1.00 22.85 93 GLY A O 1
ATOM 744 N N . THR A 1 114 ? 20.969 40.069 8.625 1.00 26.77 94 THR A N 1
ATOM 745 C CA . THR A 1 114 ? 20.947 41.563 8.709 1.00 29.24 94 THR A CA 1
ATOM 746 C C . THR A 1 114 ? 20.942 42.126 7.280 1.00 32.82 94 THR A C 1
ATOM 747 O O . THR A 1 114 ? 21.155 41.413 6.253 1.00 27.22 94 THR A O 1
ATOM 751 N N . LEU A 1 115 ? 20.619 43.397 7.166 1.00 29.42 95 LEU A N 1
ATOM 752 C CA . LEU A 1 115 ? 20.796 44.038 5.863 1.00 29.57 95 LEU A CA 1
ATOM 753 C C . LEU A 1 115 ? 22.198 43.938 5.342 1.00 23.78 95 LEU A C 1
ATOM 754 O O . LEU A 1 115 ? 22.372 43.592 4.176 1.00 28.82 95 LEU A O 1
ATOM 759 N N . ASP A 1 116 ? 23.196 44.237 6.160 1.00 23.79 96 ASP A N 1
ATOM 760 C CA . ASP A 1 116 ? 24.565 44.200 5.694 1.00 25.82 96 ASP A CA 1
ATOM 761 C C . ASP A 1 116 ? 24.874 42.775 5.207 1.00 28.06 96 ASP A C 1
ATOM 762 O O . ASP A 1 116 ? 25.399 42.609 4.107 1.00 24.49 96 ASP A O 1
ATOM 767 N N . GLU A 1 117 ? 24.519 41.775 6.039 1.00 23.83 97 GLU A N 1
ATOM 768 C CA . GLU A 1 117 ? 24.787 40.302 5.665 1.00 23.98 97 GLU A CA 1
ATOM 769 C C . GLU A 1 117 ? 24.130 39.974 4.357 1.00 23.67 97 GLU A C 1
ATOM 770 O O . GLU A 1 117 ? 24.759 39.351 3.498 1.00 23.44 97 GLU A O 1
ATOM 776 N N . LYS A 1 118 ? 22.883 40.393 4.155 1.00 23.45 98 LYS A N 1
ATOM 777 C CA . LYS A 1 118 ? 22.186 40.090 2.930 1.00 25.57 98 LYS A CA 1
ATOM 778 C C . LYS A 1 118 ? 22.750 40.797 1.681 1.00 25.32 98 LYS A C 1
ATOM 779 O O . LYS A 1 118 ? 22.733 40.275 0.601 1.00 23.25 98 LYS A O 1
ATOM 785 N N . MET A 1 119 ? 23.181 42.019 1.850 1.00 25.38 99 MET A N 1
ATOM 786 C CA . MET A 1 119 ? 23.775 42.756 0.743 1.00 26.33 99 MET A CA 1
ATOM 787 C C . MET A 1 119 ? 25.101 42.146 0.338 1.00 21.62 99 MET A C 1
ATOM 788 O O . MET A 1 119 ? 25.420 42.084 -0.846 1.00 22.16 99 MET A O 1
ATOM 793 N N . GLU A 1 120 ? 25.906 41.754 1.311 1.00 21.85 100 GLU A N 1
ATOM 794 C CA . GLU A 1 120 ? 27.191 41.108 1.046 1.00 23.18 100 GLU A CA 1
ATOM 795 C C . GLU A 1 120 ? 26.988 39.853 0.284 1.00 21.41 100 GLU A C 1
ATOM 796 O O . GLU A 1 120 ? 27.654 39.581 -0.690 1.00 19.61 100 GLU A O 1
ATOM 802 N N . TYR A 1 121 ? 26.031 39.058 0.751 1.00 22.54 101 TYR A N 1
ATOM 803 C CA . TYR A 1 121 ? 25.705 37.804 0.092 1.00 21.82 101 TYR A CA 1
ATOM 804 C C . TYR A 1 121 ? 25.181 37.997 -1.311 1.00 22.13 101 TYR A C 1
ATOM 805 O O . TYR A 1 121 ? 25.630 37.295 -2.216 1.00 18.98 101 TYR A O 1
ATOM 814 N N . THR A 1 122 ? 24.237 38.922 -1.537 1.00 17.81 102 THR A N 1
ATOM 815 C CA . THR A 1 122 ? 23.712 39.188 -2.831 1.00 19.35 102 THR A CA 1
ATOM 816 C C . THR A 1 122 ? 24.781 39.714 -3.816 1.00 19.07 102 THR A C 1
ATOM 817 O O . THR A 1 122 ? 24.877 39.263 -4.975 1.00 18.57 102 THR A O 1
ATOM 821 N N . PHE A 1 123 ? 25.675 40.528 -3.293 1.00 20.72 103 PHE A N 1
ATOM 822 C CA . PHE A 1 123 ? 26.796 40.985 -4.095 1.00 20.71 103 PHE A CA 1
ATOM 823 C C . PHE A 1 123 ? 27.696 39.824 -4.556 1.00 22.19 103 PHE A C 1
ATOM 824 O O . PHE A 1 123 ? 28.013 39.698 -5.742 1.00 18.20 103 PHE A O 1
ATOM 832 N N . THR A 1 124 ? 28.081 38.971 -3.614 1.00 19.43 104 THR A N 1
ATOM 833 C CA . THR A 1 124 ? 28.800 37.728 -3.922 1.00 20.82 104 THR A CA 1
ATOM 834 C C . THR A 1 124 ? 28.123 36.911 -5.001 1.00 19.87 104 THR A C 1
ATOM 835 O O . THR A 1 124 ? 28.788 36.424 -5.948 1.00 19.71 104 THR A O 1
ATOM 839 N N . VAL A 1 125 ? 26.803 36.730 -4.910 1.00 17.04 105 VAL A N 1
ATOM 840 C CA . VAL A 1 125 ? 26.112 35.935 -5.877 1.00 17.59 105 VAL A CA 1
ATOM 841 C C . VAL A 1 125 ? 26.153 36.536 -7.259 1.00 20.33 105 VAL A C 1
ATOM 842 O O . VAL A 1 125 ? 26.348 35.817 -8.283 1.00 20.04 105 VAL A O 1
ATOM 846 N N . PHE A 1 126 ? 26.011 37.883 -7.311 1.00 18.04 106 PHE A N 1
ATOM 847 C CA . PHE A 1 126 ? 25.870 38.540 -8.598 1.00 18.62 106 PHE A CA 1
ATOM 848 C C . PHE A 1 126 ? 27.195 38.802 -9.329 1.00 17.65 106 PHE A C 1
ATOM 849 O O . PHE A 1 126 ? 27.151 38.944 -10.541 1.00 19.12 106 PHE A O 1
ATOM 857 N N . ASP A 1 127 ? 28.286 38.943 -8.562 1.00 20.64 107 ASP A N 1
ATOM 858 C CA . ASP A 1 127 ? 29.616 39.329 -9.086 1.00 18.34 107 ASP A CA 1
ATOM 859 C C . ASP A 1 127 ? 30.249 38.006 -9.600 1.00 18.73 107 ASP A C 1
ATOM 860 O O . ASP A 1 127 ? 31.115 37.416 -8.919 1.00 21.76 107 ASP A O 1
ATOM 865 N N . LEU A 1 128 ? 29.792 37.598 -10.760 1.00 20.86 108 LEU A N 1
ATOM 866 C CA . LEU A 1 128 ? 30.123 36.286 -11.297 1.00 22.17 108 LEU A CA 1
ATOM 867 C C . LEU A 1 128 ? 31.620 35.948 -11.333 1.00 24.06 108 LEU A C 1
ATOM 868 O O . LEU A 1 128 ? 32.015 34.823 -10.993 1.00 27.67 108 LEU A O 1
ATOM 873 N N . ASN A 1 129 ? 32.447 36.906 -11.724 1.00 25.39 109 ASN A N 1
ATOM 874 C CA . ASN A 1 129 ? 33.869 36.658 -11.943 1.00 24.02 109 ASN A CA 1
ATOM 875 C C . ASN A 1 129 ? 34.625 37.051 -10.729 1.00 24.05 109 ASN A C 1
ATOM 876 O O . ASN A 1 129 ? 35.828 36.998 -10.701 1.00 28.49 109 ASN A O 1
ATOM 881 N N . GLY A 1 130 ? 33.898 37.501 -9.702 1.00 24.13 110 GLY A N 1
ATOM 882 C CA . GLY A 1 130 ? 34.495 37.862 -8.453 1.00 23.72 110 GLY A CA 1
ATOM 883 C C . GLY A 1 130 ? 35.527 38.985 -8.468 1.00 26.92 110 GLY A C 1
ATOM 884 O O . GLY A 1 130 ? 36.389 39.050 -7.557 1.00 27.32 110 GLY A O 1
ATOM 885 N N . ASP A 1 131 ? 35.404 39.897 -9.421 1.00 28.55 111 ASP A N 1
ATOM 886 C CA . ASP A 1 131 ? 36.318 41.068 -9.499 1.00 29.61 111 ASP A CA 1
ATOM 887 C C . ASP A 1 131 ? 35.948 42.270 -8.624 1.00 30.94 111 ASP A C 1
ATOM 888 O O . ASP A 1 131 ? 36.623 43.297 -8.629 1.00 31.09 111 ASP A O 1
ATOM 893 N N . GLY A 1 132 ? 34.881 42.138 -7.876 1.00 28.79 112 GLY A N 1
ATOM 894 C CA . GLY A 1 132 ? 34.387 43.235 -7.051 1.00 29.00 112 GLY A CA 1
ATOM 895 C C . GLY A 1 132 ? 33.497 44.307 -7.727 1.00 25.33 112 GLY A C 1
ATOM 896 O O . GLY A 1 132 ? 33.222 45.300 -7.101 1.00 27.88 112 GLY A O 1
ATOM 897 N N . TYR A 1 133 ? 33.032 44.053 -8.953 1.00 23.14 113 TYR A N 1
ATOM 898 C CA . TYR A 1 133 ? 32.118 44.891 -9.685 1.00 26.16 113 TYR A CA 1
ATOM 899 C C . TYR A 1 133 ? 31.065 44.044 -10.298 1.00 25.84 113 TYR A C 1
ATOM 900 O O . TYR A 1 133 ? 31.397 43.044 -10.925 1.00 28.18 113 TYR A O 1
ATOM 909 N N . ILE A 1 134 ? 29.792 44.417 -10.188 1.00 21.56 114 ILE A N 1
ATOM 910 C CA . ILE A 1 134 ? 28.750 43.820 -10.991 1.00 20.54 114 ILE A CA 1
ATOM 911 C C . ILE A 1 134 ? 28.666 44.507 -12.332 1.00 27.17 114 ILE A C 1
ATOM 912 O O . ILE A 1 134 ? 28.329 45.727 -12.420 1.00 24.75 114 ILE A O 1
ATOM 917 N N . SER A 1 135 ? 29.013 43.773 -13.385 1.00 23.58 115 SER A N 1
ATOM 918 C CA . SER A 1 135 ? 28.943 44.318 -14.751 1.00 24.44 115 SER A CA 1
ATOM 919 C C . SER A 1 135 ? 27.580 44.250 -15.303 1.00 24.39 115 SER A C 1
ATOM 920 O O . SER A 1 135 ? 26.724 43.606 -14.783 1.00 23.22 115 SER A O 1
ATOM 923 N N . ARG A 1 136 ? 27.345 44.947 -16.402 1.00 27.15 116 ARG A N 1
ATOM 924 C CA . ARG A 1 136 ? 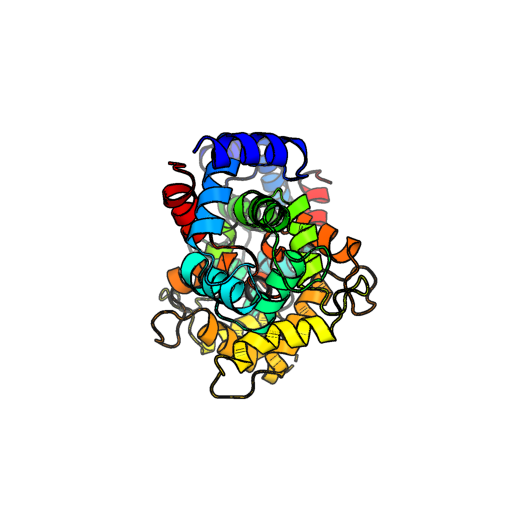26.097 44.859 -17.114 1.00 24.55 116 ARG A CA 1
ATOM 925 C C . ARG A 1 136 ? 25.684 43.442 -17.523 1.00 26.71 116 ARG A C 1
ATOM 926 O O . ARG A 1 136 ? 24.502 43.037 -17.357 1.00 24.68 116 ARG A O 1
ATOM 934 N N . GLU A 1 137 ? 26.638 42.665 -18.021 1.00 24.28 117 GLU A N 1
ATOM 935 C CA . GLU A 1 137 ? 26.339 41.313 -18.428 1.00 27.42 117 GLU A CA 1
ATOM 936 C C . GLU A 1 137 ? 26.033 40.382 -17.220 1.00 18.96 117 GLU A C 1
ATOM 937 O O . GLU A 1 137 ? 25.166 39.561 -17.306 1.00 21.98 117 GLU A O 1
ATOM 943 N N . GLU A 1 138 ? 26.763 40.544 -16.142 1.00 22.05 118 GLU A N 1
ATOM 944 C CA . GLU A 1 138 ? 26.580 39.719 -14.935 1.00 19.45 118 GLU A CA 1
ATOM 945 C C . GLU A 1 138 ? 25.176 40.033 -14.405 1.00 22.26 118 GLU A C 1
ATOM 946 O O . GLU A 1 138 ? 24.370 39.106 -14.108 1.00 20.07 118 GLU A O 1
ATOM 952 N N . MET A 1 139 ? 24.872 41.331 -14.324 1.00 18.67 119 MET A N 1
ATOM 953 C CA . MET A 1 139 ? 23.567 41.742 -13.819 1.00 18.39 119 MET A CA 1
ATOM 954 C C . MET A 1 139 ? 22.435 41.224 -14.683 1.00 19.49 119 MET A C 1
ATOM 955 O O . MET A 1 139 ? 21.404 40.753 -14.176 1.00 19.00 119 MET A O 1
ATOM 960 N N . PHE A 1 140 ? 22.563 41.315 -16.020 1.00 19.86 120 PHE A N 1
ATOM 961 C CA . PHE A 1 140 ? 21.555 40.817 -16.857 1.00 20.27 120 PHE A CA 1
ATOM 962 C C . PHE A 1 140 ? 21.321 39.269 -16.662 1.00 21.47 120 PHE A C 1
ATOM 963 O O . PHE A 1 140 ? 20.185 38.805 -16.565 1.00 23.13 120 PHE A O 1
ATOM 971 N N . GLN A 1 141 ? 22.387 38.491 -16.632 1.00 22.50 121 GLN A N 1
ATOM 972 C CA . GLN A 1 141 ? 22.271 37.004 -16.524 1.00 24.35 121 GLN A CA 1
ATOM 973 C C . GLN A 1 141 ? 21.621 36.597 -15.185 1.00 20.32 121 GLN A C 1
ATOM 974 O O . GLN A 1 141 ? 20.738 35.750 -15.130 1.00 22.30 121 GLN A O 1
ATOM 980 N N . MET A 1 142 ? 22.016 37.299 -14.153 1.00 21.27 122 MET A N 1
ATOM 981 C CA . MET A 1 142 ? 21.579 36.967 -12.789 1.00 21.66 122 MET A CA 1
ATOM 982 C C . MET A 1 142 ? 20.174 37.498 -12.502 1.00 22.36 122 MET A C 1
ATOM 983 O O . MET A 1 142 ? 19.344 36.802 -11.898 1.00 21.82 122 MET A O 1
ATOM 988 N N . LEU A 1 143 ? 19.858 38.725 -12.947 1.00 25.72 123 LEU A N 1
ATOM 989 C CA . LEU A 1 143 ? 18.438 39.152 -12.847 1.00 24.39 123 LEU A CA 1
ATOM 990 C C . LEU A 1 143 ? 17.543 38.192 -13.654 1.00 26.72 123 LEU A C 1
ATOM 991 O O . LEU A 1 143 ? 16.464 37.794 -13.206 1.00 25.87 123 LEU A O 1
ATOM 996 N N . LYS A 1 144 ? 17.997 37.800 -14.847 1.00 25.39 124 LYS A N 1
ATOM 997 C CA . LYS A 1 144 ? 17.175 36.973 -15.634 1.00 26.82 124 LYS A CA 1
ATOM 998 C C . LYS A 1 144 ? 16.918 35.658 -14.903 1.00 27.21 124 LYS A C 1
ATOM 999 O O . LYS A 1 144 ? 15.750 35.190 -14.854 1.00 28.49 124 LYS A O 1
ATOM 1005 N N . THR A 1 145 ? 17.960 35.048 -14.304 1.00 27.36 125 THR A N 1
ATOM 1006 C CA . THR A 1 145 ? 17.783 33.725 -13.633 1.00 25.29 125 THR A CA 1
ATOM 1007 C C . THR A 1 145 ? 16.930 33.858 -12.343 1.00 28.82 125 THR A C 1
ATOM 1008 O O . THR A 1 145 ? 16.153 32.980 -12.030 1.00 31.19 125 THR A O 1
ATOM 1012 N N . CYS A 1 146 ? 17.086 34.981 -11.625 1.00 28.92 126 CYS A N 1
ATOM 1013 C CA . CYS A 1 146 ? 16.387 35.247 -10.373 1.00 29.67 126 CYS A CA 1
ATOM 1014 C C . CYS A 1 146 ? 14.862 35.472 -10.581 1.00 33.20 126 CYS A C 1
ATOM 1015 O O . CYS A 1 146 ? 14.027 35.136 -9.713 1.00 27.05 126 CYS A O 1
ATOM 1018 N N . LEU A 1 147 ? 14.510 36.046 -11.727 1.00 29.24 127 LEU A N 1
ATOM 1019 C CA . LEU A 1 147 ? 13.187 36.512 -11.973 1.00 29.44 127 LEU A CA 1
ATOM 1020 C C . LEU A 1 147 ? 12.483 35.629 -12.977 1.00 33.46 127 LEU A C 1
ATOM 1021 O O . LEU A 1 147 ? 11.447 36.013 -13.452 1.00 38.08 127 LEU A O 1
ATOM 1026 N N . VAL A 1 148 ? 12.994 34.431 -13.270 1.00 40.73 128 VAL A N 1
ATOM 1027 C CA . VAL A 1 148 ? 12.168 33.427 -13.988 1.00 43.67 128 VAL A CA 1
ATOM 1028 C C . VAL A 1 148 ? 10.917 33.046 -13.162 1.00 43.26 128 VAL A C 1
ATOM 1029 O O . VAL A 1 148 ? 9.844 32.813 -13.747 1.00 46.02 128 VAL A O 1
ATOM 1033 N N . PRO A 1 156 ? 10.162 38.860 -22.507 1.00 55.23 136 PRO A N 1
ATOM 1034 C CA . PRO A 1 156 ? 10.880 38.331 -21.343 1.00 51.84 136 PRO A CA 1
ATOM 1035 C C . PRO A 1 156 ? 12.128 39.202 -21.003 1.00 48.18 136 PRO A C 1
ATOM 1036 O O . PRO A 1 156 ? 12.143 39.984 -20.031 1.00 45.46 136 PRO A O 1
ATOM 1040 N N . ASP A 1 157 ? 13.149 39.110 -21.850 1.00 43.20 137 ASP A N 1
ATOM 1041 C CA . ASP A 1 157 ? 14.405 39.854 -21.719 1.00 39.98 137 ASP A CA 1
ATOM 1042 C C . ASP A 1 157 ? 14.301 41.382 -21.841 1.00 34.66 137 ASP A C 1
ATOM 1043 O O . ASP A 1 157 ? 15.251 42.096 -21.483 1.00 30.59 137 ASP A O 1
ATOM 1048 N N . GLU A 1 158 ? 13.202 41.877 -22.392 1.00 38.07 138 GLU A N 1
ATOM 1049 C CA . GLU A 1 158 ? 13.065 43.313 -22.627 1.00 40.14 138 GLU A CA 1
ATOM 1050 C C . GLU A 1 158 ? 13.030 44.042 -21.267 1.00 32.31 138 GLU A C 1
ATOM 1051 O O . GLU A 1 158 ? 13.707 45.038 -21.050 1.00 31.51 138 GLU A O 1
ATOM 1057 N N . GLY A 1 159 ? 12.222 43.530 -20.358 1.00 29.10 139 GLY A N 1
ATOM 1058 C CA . GLY A 1 159 ? 12.089 44.096 -19.024 1.00 28.53 139 GLY A CA 1
ATOM 1059 C C . GLY A 1 159 ? 13.377 43.956 -18.285 1.00 24.14 139 GLY A C 1
ATOM 1060 O O . GLY A 1 159 ? 13.851 44.903 -17.640 1.00 20.79 139 GLY A O 1
ATOM 1061 N N . ILE A 1 160 ? 14.021 42.785 -18.414 1.00 24.47 140 ILE A N 1
ATOM 1062 C CA . ILE A 1 160 ? 15.312 42.604 -17.715 1.00 23.78 140 ILE A CA 1
ATOM 1063 C C . ILE A 1 160 ? 16.384 43.595 -18.197 1.00 22.55 140 ILE A C 1
ATOM 1064 O O . ILE A 1 160 ? 17.173 44.106 -17.386 1.00 20.18 140 ILE A O 1
ATOM 1069 N N . LYS A 1 161 ? 16.469 43.804 -19.516 1.00 24.52 141 LYS A N 1
ATOM 1070 C CA . LYS A 1 161 ? 17.458 44.678 -20.067 1.00 26.07 141 LYS A CA 1
ATOM 1071 C C . LYS A 1 161 ? 17.185 46.088 -19.502 1.00 23.15 141 LYS A C 1
ATOM 1072 O O . LYS A 1 161 ? 18.093 46.805 -19.140 1.00 21.11 141 LYS A O 1
ATOM 1078 N N . ASP A 1 162 ? 15.909 46.450 -19.428 1.00 25.19 142 ASP A N 1
ATOM 1079 C CA . ASP A 1 162 ? 15.519 47.764 -18.828 1.00 21.86 142 ASP A CA 1
ATOM 1080 C C . ASP A 1 162 ? 15.947 47.873 -17.359 1.00 21.50 142 ASP A C 1
ATOM 1081 O O . ASP A 1 162 ? 16.531 48.877 -16.922 1.00 21.59 142 ASP A O 1
ATOM 1086 N N . LEU A 1 163 ? 15.688 46.810 -16.597 1.00 22.32 143 LEU A N 1
ATOM 1087 C CA . LEU A 1 163 ? 16.055 46.778 -15.217 1.00 19.98 143 LEU A CA 1
ATOM 1088 C C . LEU A 1 163 ? 17.485 47.010 -15.024 1.00 19.75 143 LEU A C 1
ATOM 1089 O O . LEU A 1 163 ? 17.858 47.695 -14.116 1.00 19.83 143 LEU A O 1
ATOM 1094 N N . VAL A 1 164 ? 18.343 46.429 -15.877 1.00 19.69 144 VAL A N 1
ATOM 1095 C CA . VAL A 1 164 ? 19.747 46.591 -15.752 1.00 18.32 144 VAL A CA 1
ATOM 1096 C C . VAL A 1 164 ? 20.085 48.088 -16.025 1.00 19.41 144 VAL A C 1
ATOM 1097 O O . VAL A 1 164 ? 20.886 48.675 -15.347 1.00 20.27 144 VAL A O 1
ATOM 1101 N N . GLU A 1 165 ? 19.433 48.698 -17.009 1.00 22.29 145 GLU A N 1
ATOM 1102 C CA . GLU A 1 165 ? 19.814 50.124 -17.302 1.00 26.05 145 GLU A CA 1
ATOM 1103 C C . GLU A 1 165 ? 19.313 51.041 -16.182 1.00 22.03 145 GLU A C 1
ATOM 1104 O O . GLU A 1 165 ? 20.014 51.929 -15.703 1.00 23.76 145 GLU A O 1
ATOM 1110 N N . ILE A 1 166 ? 18.144 50.715 -15.663 1.00 23.84 146 ILE A N 1
ATOM 1111 C CA . ILE A 1 166 ? 17.649 51.444 -14.496 1.00 21.95 146 ILE A CA 1
ATOM 1112 C C . ILE A 1 166 ? 18.593 51.333 -13.319 1.00 22.35 146 ILE A C 1
ATOM 1113 O O . ILE A 1 166 ? 18.927 52.339 -12.683 1.00 22.95 146 ILE A O 1
ATOM 1118 N N . ALA A 1 167 ? 19.087 50.115 -13.011 1.00 22.67 147 ALA A N 1
ATOM 1119 C CA . ALA A 1 167 ? 19.976 49.956 -11.886 1.00 21.31 147 ALA A CA 1
ATOM 1120 C C . ALA A 1 167 ? 21.253 50.742 -12.017 1.00 22.79 147 ALA A C 1
ATOM 1121 O O . ALA A 1 167 ? 21.759 51.328 -11.081 1.00 24.35 147 ALA A O 1
ATOM 1123 N N . LEU A 1 168 ? 21.865 50.702 -13.174 1.00 25.86 148 LEU A N 1
ATOM 1124 C CA . LEU A 1 168 ? 23.062 51.502 -13.386 1.00 23.29 148 LEU A CA 1
ATOM 1125 C C . LEU A 1 168 ? 22.775 53.037 -13.309 1.00 23.53 148 LEU A C 1
ATOM 1126 O O . LEU A 1 168 ? 23.510 53.806 -12.656 1.00 25.07 148 LEU A O 1
ATOM 1131 N N . LYS A 1 169 ? 21.722 53.469 -13.947 1.00 27.52 149 LYS A N 1
ATOM 1132 C CA . LYS A 1 169 ? 21.396 54.890 -13.904 1.00 29.74 149 LYS A CA 1
ATOM 1133 C C . LYS A 1 169 ? 21.228 55.324 -12.455 1.00 30.93 149 LYS A C 1
ATOM 1134 O O . LYS A 1 169 ? 21.731 56.401 -12.079 1.00 29.73 149 LYS A O 1
ATOM 1140 N N . LYS A 1 170 ? 20.519 54.513 -11.636 1.00 28.31 150 LYS A N 1
ATOM 1141 C CA . LYS A 1 170 ? 20.275 54.864 -10.213 1.00 26.80 150 LYS A CA 1
ATOM 1142 C C . LYS A 1 170 ? 21.421 54.645 -9.266 1.00 26.45 150 LYS A C 1
ATOM 1143 O O . LYS A 1 170 ? 21.567 55.376 -8.282 1.00 26.12 150 LYS A O 1
ATOM 1149 N N . MET A 1 171 ? 22.278 53.666 -9.537 1.00 25.38 151 MET A N 1
ATOM 1150 C CA . MET A 1 171 ? 23.228 53.211 -8.528 1.00 26.64 151 MET A CA 1
ATOM 1151 C C . MET A 1 171 ? 24.709 53.367 -8.898 1.00 24.28 151 MET A C 1
ATOM 1152 O O . MET A 1 171 ? 25.553 53.276 -8.029 1.00 28.37 151 MET A O 1
ATOM 1157 N N . ASP A 1 172 ? 25.028 53.583 -10.165 1.00 27.78 152 ASP A N 1
ATOM 1158 C CA . ASP A 1 172 ? 26.398 53.656 -10.610 1.00 29.26 152 ASP A CA 1
ATOM 1159 C C . ASP A 1 172 ? 26.930 55.091 -10.444 1.00 31.09 152 ASP A C 1
ATOM 1160 O O . ASP A 1 172 ? 26.841 55.850 -11.388 1.00 31.79 152 ASP A O 1
ATOM 1165 N N . HIS A 1 173 ? 27.492 55.394 -9.283 1.00 36.18 153 HIS A N 1
ATOM 1166 C CA . HIS A 1 173 ? 27.968 56.743 -8.886 1.00 44.43 153 HIS A CA 1
ATOM 1167 C C . HIS A 1 173 ? 29.016 57.287 -9.861 1.00 44.69 153 HIS A C 1
ATOM 1168 O O . HIS A 1 173 ? 28.894 58.401 -10.392 1.00 45.35 153 HIS A O 1
ATOM 1175 N N . ASP A 1 174 ? 30.038 56.490 -10.103 1.00 45.36 154 ASP A N 1
ATOM 1176 C CA . ASP A 1 174 ? 31.203 56.925 -10.871 1.00 43.72 154 ASP A CA 1
ATOM 1177 C C . ASP A 1 174 ? 31.015 56.651 -12.348 1.00 41.31 154 ASP A C 1
ATOM 1178 O O . ASP A 1 174 ? 31.950 56.783 -13.116 1.00 46.37 154 ASP A O 1
ATOM 1183 N N . HIS A 1 175 ? 29.809 56.273 -12.762 1.00 39.25 155 HIS A N 1
ATOM 1184 C CA . HIS A 1 175 ? 29.488 56.138 -14.189 1.00 40.01 155 HIS A CA 1
ATOM 1185 C C . HIS A 1 175 ? 30.406 55.240 -15.002 1.00 41.30 155 HIS A C 1
ATOM 1186 O O . HIS A 1 175 ? 30.501 55.419 -16.200 1.00 38.10 155 HIS A O 1
ATOM 1193 N N . ASP A 1 176 ? 31.075 54.267 -14.377 1.00 40.64 156 ASP A N 1
ATOM 1194 C CA . ASP A 1 176 ? 31.865 53.293 -15.144 1.00 38.69 156 ASP A CA 1
ATOM 1195 C C . ASP A 1 176 ? 31.074 52.130 -15.711 1.00 39.94 156 ASP A C 1
ATOM 1196 O O . ASP A 1 176 ? 31.684 51.158 -16.145 1.00 35.35 156 ASP A O 1
ATOM 1201 N N . SER A 1 177 ? 29.741 52.167 -15.646 1.00 36.31 157 SER A N 1
ATOM 1202 C CA . SER A 1 177 ? 28.880 51.063 -16.177 1.00 36.86 157 SER A CA 1
ATOM 1203 C C . SER A 1 177 ? 28.949 49.743 -15.377 1.00 33.44 157 SER A C 1
ATOM 1204 O O . SER A 1 177 ? 28.536 48.679 -15.879 1.00 27.58 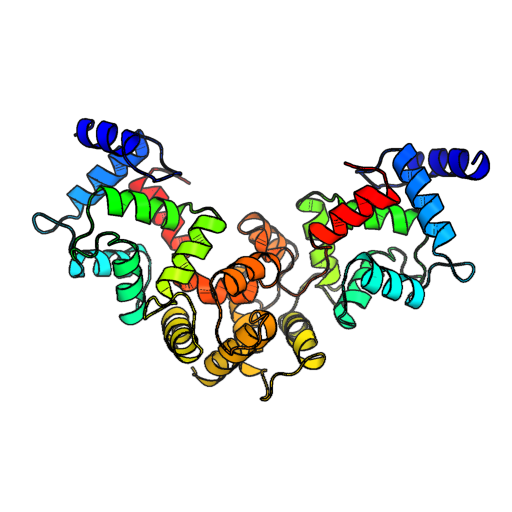157 SER A O 1
ATOM 1207 N N . ARG A 1 178 ? 29.504 49.845 -14.188 1.00 31.44 158 ARG A N 1
ATOM 1208 C CA . ARG A 1 178 ? 29.619 48.706 -13.275 1.00 35.78 158 ARG A CA 1
ATOM 1209 C C . ARG A 1 178 ? 29.183 49.148 -11.918 1.00 32.89 158 ARG A C 1
ATOM 1210 O O . ARG A 1 178 ? 29.369 50.296 -11.554 1.00 28.72 158 ARG A O 1
ATOM 1218 N N . LEU A 1 179 ? 28.621 48.233 -11.130 1.00 29.39 159 LEU A N 1
ATOM 1219 C CA . LEU A 1 179 ? 28.411 48.472 -9.726 1.00 25.99 159 LEU A CA 1
ATOM 1220 C C . LEU A 1 179 ? 29.489 47.902 -8.834 1.00 29.63 159 LEU A C 1
ATOM 1221 O O . LEU A 1 179 ? 29.601 46.685 -8.619 1.00 28.67 159 LEU A O 1
ATOM 1226 N N . SER A 1 180 ? 30.263 48.779 -8.262 1.00 29.60 160 SER A N 1
ATOM 1227 C CA . SER A 1 180 ? 31.202 48.383 -7.249 1.00 30.49 160 SER A CA 1
ATOM 1228 C C . SER A 1 180 ? 30.429 47.989 -5.999 1.00 31.58 160 SER A C 1
ATOM 1229 O O . SER A 1 180 ? 29.223 48.264 -5.881 1.00 23.89 160 SER A O 1
ATOM 1232 N N . LYS A 1 181 ? 31.125 47.425 -5.015 1.00 35.43 161 LYS A N 1
ATOM 1233 C CA . LYS A 1 181 ? 30.442 47.017 -3.791 1.00 38.67 161 LYS A CA 1
ATOM 1234 C C . LYS A 1 181 ? 29.855 48.241 -3.052 1.00 38.90 161 LYS A C 1
ATOM 1235 O O . LYS A 1 181 ? 28.736 48.192 -2.530 1.00 31.34 161 LYS A O 1
ATOM 1241 N N . LYS A 1 182 ? 30.584 49.352 -3.045 1.00 37.34 162 LYS A N 1
ATOM 1242 C CA . LYS A 1 182 ? 30.051 50.606 -2.484 1.00 36.09 162 LYS A CA 1
ATOM 1243 C C . LYS A 1 182 ? 28.798 51.101 -3.230 1.00 31.26 162 LYS A C 1
ATOM 1244 O O . LYS A 1 182 ? 27.806 51.466 -2.583 1.00 34.50 162 LYS A O 1
ATOM 1250 N N . ASP A 1 183 ? 28.840 51.097 -4.570 1.00 26.29 163 ASP A N 1
ATOM 1251 C CA . ASP A 1 183 ? 27.650 51.417 -5.401 1.00 29.14 163 ASP A CA 1
ATOM 1252 C C . ASP A 1 183 ? 26.450 50.663 -4.912 1.00 29.81 163 ASP A C 1
ATOM 1253 O O . ASP A 1 183 ? 25.367 51.216 -4.696 1.00 23.92 163 ASP A O 1
ATOM 1258 N N . PHE A 1 184 ? 26.676 49.365 -4.690 1.00 25.15 164 PHE A N 1
ATOM 1259 C CA . PHE A 1 184 ? 25.596 48.502 -4.351 1.00 23.44 164 PHE A CA 1
ATOM 1260 C C . PHE A 1 184 ? 25.146 48.756 -2.933 1.00 25.31 164 PHE A C 1
ATOM 1261 O O . PHE A 1 184 ? 23.958 48.869 -2.670 1.00 28.67 164 PHE A O 1
ATOM 1269 N N . LYS A 1 185 ? 26.075 48.833 -2.022 1.00 28.55 165 LYS A N 1
ATOM 1270 C CA . LYS A 1 185 ? 25.687 48.938 -0.650 1.00 36.06 165 LYS A CA 1
ATOM 1271 C C . LYS A 1 185 ? 25.120 50.287 -0.334 1.00 32.66 165 LYS A C 1
ATOM 1272 O O . LYS A 1 185 ? 24.229 50.376 0.503 1.00 35.61 165 LYS A O 1
ATOM 1278 N N . ASP A 1 186 ? 25.625 51.348 -0.963 1.00 34.55 166 ASP A N 1
ATOM 1279 C CA . ASP A 1 186 ? 24.988 52.709 -0.760 1.00 39.25 166 ASP A CA 1
ATOM 1280 C C . ASP A 1 186 ? 23.560 52.768 -1.255 1.00 40.25 166 ASP A C 1
ATOM 1281 O O . ASP A 1 186 ? 22.787 53.582 -0.795 1.00 40.53 166 ASP A O 1
ATOM 1286 N N . ALA A 1 187 ? 23.219 51.929 -2.236 1.00 40.89 167 ALA A N 1
ATOM 1287 C CA . ALA A 1 187 ? 21.886 51.910 -2.827 1.00 42.04 167 ALA A CA 1
ATOM 1288 C C . ALA A 1 187 ? 20.769 51.350 -1.958 1.00 48.89 167 ALA A C 1
ATOM 1289 O O . ALA A 1 187 ? 19.602 51.594 -2.284 1.00 40.42 167 ALA A O 1
ATOM 1291 N N . VAL A 1 188 ? 21.110 50.606 -0.895 1.00 53.12 168 VAL A N 1
ATOM 1292 C CA . VAL A 1 188 ? 20.136 50.018 0.076 1.00 64.17 168 VAL A CA 1
ATOM 1293 C C . VAL A 1 188 ? 18.904 50.838 0.412 1.00 69.96 168 VAL A C 1
ATOM 1294 O O . VAL A 1 188 ? 17.754 50.430 0.163 1.00 75.89 168 VAL A O 1
ATOM 1298 N N . LEU A 1 189 ? 19.149 51.995 1.011 1.00 69.07 169 LEU A N 1
ATOM 1299 C CA . LEU A 1 189 ? 18.081 52.727 1.620 1.00 72.91 169 LEU A CA 1
ATOM 1300 C C . LEU A 1 189 ? 17.557 53.689 0.567 1.00 63.29 169 LEU A C 1
ATOM 1301 O O . LEU A 1 189 ? 16.644 54.436 0.832 1.00 70.87 169 LEU A O 1
ATOM 1306 N N . ILE A 1 190 ? 18.124 53.642 -0.632 1.00 48.77 170 ILE A N 1
ATOM 1307 C CA . ILE A 1 190 ? 17.749 54.542 -1.672 1.00 49.41 170 ILE A CA 1
ATOM 1308 C C . ILE A 1 190 ? 16.901 53.861 -2.753 1.00 46.14 170 ILE A C 1
ATOM 1309 O O . ILE A 1 190 ? 16.156 54.561 -3.442 1.00 42.02 170 ILE A O 1
ATOM 1314 N N . GLU A 1 191 ? 17.020 52.528 -2.913 1.00 36.92 171 GLU A N 1
ATOM 1315 C CA . GLU A 1 191 ? 16.390 51.822 -4.052 1.00 37.22 171 GLU A CA 1
ATOM 1316 C C . GLU A 1 191 ? 15.809 50.492 -3.705 1.00 36.69 171 GLU A C 1
ATOM 1317 O O . GLU A 1 191 ? 16.206 49.474 -4.273 1.00 32.29 171 GLU A O 1
ATOM 1323 N N . PRO A 1 192 ? 14.823 50.467 -2.800 1.00 36.31 172 PRO A N 1
ATOM 1324 C CA . PRO A 1 192 ? 14.293 49.212 -2.286 1.00 30.03 172 PRO A CA 1
ATOM 1325 C C . PRO A 1 192 ? 13.636 48.240 -3.249 1.00 28.50 172 PRO A C 1
ATOM 1326 O O . PRO A 1 192 ? 13.816 47.006 -3.117 1.00 25.54 172 PRO A O 1
ATOM 1330 N N . LEU A 1 193 ? 12.845 48.698 -4.213 1.00 23.20 173 LEU A N 1
ATOM 1331 C CA . LEU A 1 193 ? 12.284 47.741 -5.112 1.00 25.67 173 LEU A CA 1
ATOM 1332 C C . LEU A 1 193 ? 13.353 47.120 -6.033 1.00 25.44 173 LEU A C 1
ATOM 1333 O O . LEU A 1 193 ? 13.175 46.000 -6.452 1.00 26.70 173 LEU A O 1
ATOM 1338 N N . LEU A 1 194 ? 14.374 47.892 -6.405 1.00 26.79 174 LEU A N 1
ATOM 1339 C CA . LEU A 1 194 ? 15.457 47.326 -7.246 1.00 31.47 174 LEU A CA 1
ATOM 1340 C C . LEU A 1 194 ? 16.154 46.278 -6.400 1.00 29.71 174 LEU A C 1
ATOM 1341 O O . LEU A 1 194 ? 16.408 45.157 -6.843 1.00 30.51 174 LEU A O 1
ATOM 1346 N N . LEU A 1 195 ? 16.382 46.602 -5.138 1.00 28.96 175 LEU A N 1
ATOM 1347 C CA . LEU A 1 195 ? 16.992 45.593 -4.294 1.00 30.98 175 LEU A CA 1
ATOM 1348 C C . LEU A 1 195 ? 16.130 44.370 -4.097 1.00 29.42 175 LEU A C 1
ATOM 1349 O O . LEU A 1 195 ? 16.689 43.287 -3.937 1.00 29.31 175 LEU A O 1
ATOM 1354 N N . GLU A 1 196 ? 14.798 44.460 -4.158 1.00 28.47 176 GLU A N 1
ATOM 1355 C CA . GLU A 1 196 ? 13.973 43.216 -4.134 1.00 30.33 176 GLU A CA 1
ATOM 1356 C C . GLU A 1 196 ? 14.228 42.338 -5.344 1.00 27.08 176 GLU A C 1
ATOM 1357 O O . GLU A 1 196 ? 14.144 41.123 -5.254 1.00 24.33 176 GLU A O 1
ATOM 1363 N N . ALA A 1 197 ? 14.448 42.956 -6.491 1.00 26.99 177 ALA A N 1
ATOM 1364 C CA . ALA A 1 197 ? 14.791 42.154 -7.698 1.00 27.23 177 ALA A CA 1
ATOM 1365 C C . ALA A 1 197 ? 16.043 41.322 -7.436 1.00 27.82 177 ALA A C 1
ATOM 1366 O O . ALA A 1 197 ? 16.047 40.120 -7.613 1.00 30.57 177 ALA A O 1
ATOM 1368 N N . PHE A 1 198 ? 17.106 41.982 -6.999 1.00 25.29 178 PHE A N 1
ATOM 1369 C CA . PHE A 1 198 ? 18.358 41.293 -6.711 1.00 24.77 178 PHE A CA 1
ATOM 1370 C C . PHE A 1 198 ? 18.209 40.275 -5.587 1.00 25.08 178 PHE A C 1
ATOM 1371 O O . PHE A 1 198 ? 18.895 39.322 -5.546 1.00 26.19 178 PHE A O 1
ATOM 1379 N N . GLY A 1 199 ? 17.271 40.506 -4.672 1.00 26.29 179 GLY A N 1
ATOM 1380 C CA . GLY A 1 199 ? 17.069 39.684 -3.532 1.00 24.01 179 GLY A CA 1
ATOM 1381 C C . GLY A 1 199 ? 16.397 38.348 -3.796 1.00 24.14 179 GLY A C 1
ATOM 1382 O O . GLY A 1 199 ? 16.271 37.564 -2.876 1.00 24.23 179 GLY A O 1
ATOM 1383 N N . LYS A 1 200 ? 16.083 38.017 -5.028 1.00 28.59 180 LYS A N 1
ATOM 1384 C CA . LYS A 1 200 ? 15.630 36.659 -5.297 1.00 33.15 180 LYS A CA 1
ATOM 1385 C C . LYS A 1 200 ? 16.660 35.533 -5.106 1.00 34.08 180 LYS A C 1
ATOM 1386 O O . LYS A 1 200 ? 16.304 34.368 -5.103 1.00 33.23 180 LYS A O 1
ATOM 1392 N N . CYS A 1 201 ? 17.921 35.845 -4.816 1.00 29.70 181 CYS A N 1
ATOM 1393 C CA . CYS A 1 201 ? 18.871 34.805 -4.417 1.00 30.48 181 CYS A CA 1
ATOM 1394 C C . CYS A 1 201 ? 18.737 34.436 -2.985 1.00 32.45 181 CYS A C 1
ATOM 1395 O O . CYS A 1 201 ? 19.522 33.655 -2.456 1.00 36.91 181 CYS A O 1
ATOM 1398 N N . LEU A 1 202 ? 17.747 35.008 -2.302 1.00 26.23 182 LEU A N 1
ATOM 1399 C CA . LEU A 1 202 ? 17.463 34.657 -0.951 1.00 26.86 182 LEU A CA 1
ATOM 1400 C C . LEU A 1 202 ? 16.062 34.047 -0.958 1.00 31.37 182 LEU A C 1
ATOM 1401 O O . LEU A 1 202 ? 15.282 34.290 -1.888 1.00 24.55 182 LEU A O 1
ATOM 1406 N N . PRO A 1 203 ? 15.757 33.236 0.048 1.00 30.30 183 PRO A N 1
ATOM 1407 C CA . PRO A 1 203 ? 14.450 32.562 -0.055 1.00 31.39 183 PRO A CA 1
ATOM 1408 C C . PRO A 1 203 ? 13.290 33.474 0.319 1.00 30.91 183 PRO A C 1
ATOM 1409 O O . PRO A 1 203 ? 13.406 34.322 1.224 1.00 27.08 183 PRO A O 1
ATOM 1413 N N . ASP A 1 204 ? 12.125 33.184 -0.250 1.00 36.93 184 ASP A N 1
ATOM 1414 C CA . ASP A 1 204 ? 10.947 33.993 0.021 1.00 33.08 184 ASP A CA 1
ATOM 1415 C C . ASP A 1 204 ? 10.488 33.800 1.433 1.00 30.63 184 ASP A C 1
ATOM 1416 O O . ASP A 1 204 ? 10.953 32.914 2.157 1.00 28.57 184 ASP A O 1
ATOM 1421 N N . GLU A 1 205 ? 9.612 34.655 1.892 1.00 30.52 185 GLU A N 1
ATOM 1422 C CA . GLU A 1 205 ? 9.192 34.613 3.280 1.00 35.56 185 GLU A CA 1
ATOM 1423 C C . GLU A 1 205 ? 8.458 33.269 3.587 1.00 33.07 185 GLU A C 1
ATOM 1424 O O . GLU A 1 205 ? 8.478 32.766 4.688 1.00 31.75 185 GLU A O 1
ATOM 1430 N N . LYS A 1 206 ? 7.793 32.723 2.593 1.00 31.91 186 LYS A N 1
ATOM 1431 C CA . LYS A 1 206 ? 6.974 31.553 2.818 1.00 34.05 186 LYS A CA 1
ATOM 1432 C C . LYS A 1 206 ? 7.865 30.321 3.079 1.00 30.14 186 LYS A C 1
ATOM 1433 O O . LYS A 1 206 ? 7.626 29.579 4.030 1.00 25.26 186 LYS A O 1
ATOM 1439 N N . SER A 1 207 ? 8.855 30.115 2.198 1.00 26.25 187 SER A N 1
ATOM 1440 C CA . SER A 1 207 ? 9.846 29.017 2.271 1.00 27.38 187 SER A CA 1
ATOM 1441 C C . SER A 1 207 ? 10.647 29.073 3.568 1.00 26.91 187 SER A C 1
ATOM 1442 O O . SER A 1 207 ? 10.834 28.061 4.248 1.00 22.13 187 SER A O 1
ATOM 1445 N N . SER A 1 208 ? 11.132 30.276 3.895 1.00 24.64 188 SER A N 1
ATOM 1446 C CA . SER A 1 208 ? 11.806 30.534 5.182 1.00 23.47 188 SER A CA 1
ATOM 1447 C C . SER A 1 208 ? 11.045 30.182 6.376 1.00 22.44 188 SER A C 1
ATOM 1448 O O . SER A 1 208 ? 11.545 29.542 7.308 1.00 21.63 188 SER A O 1
ATOM 1451 N N . GLU A 1 209 ? 9.813 30.622 6.417 1.00 25.24 189 GLU A N 1
ATOM 1452 C CA . GLU A 1 209 ? 8.979 30.342 7.554 1.00 24.59 189 GLU A CA 1
ATOM 1453 C C . GLU A 1 209 ? 8.779 28.856 7.780 1.00 20.94 189 GLU A C 1
ATOM 1454 O O . GLU A 1 209 ? 8.728 28.388 8.947 1.00 22.30 189 GLU A O 1
ATOM 1460 N N . ILE A 1 210 ? 8.539 28.145 6.680 1.00 24.17 190 ILE A N 1
ATOM 1461 C CA . ILE A 1 210 ? 8.230 26.701 6.728 1.00 21.96 190 ILE A CA 1
ATOM 1462 C C . ILE A 1 210 ? 9.453 25.923 7.255 1.00 20.94 190 ILE A C 1
ATOM 1463 O O . ILE A 1 210 ? 9.340 25.101 8.193 1.00 19.67 190 ILE A O 1
ATOM 1468 N N . PHE A 1 211 ? 10.647 26.255 6.712 1.00 20.36 191 PHE A N 1
ATOM 1469 C CA . PHE A 1 211 ? 11.864 25.638 7.163 1.00 19.74 191 PHE A CA 1
ATOM 1470 C C . PHE A 1 211 ? 12.099 25.936 8.607 1.00 18.57 191 PHE A C 1
ATOM 1471 O O . PHE A 1 211 ? 12.347 25.027 9.376 1.00 18.29 191 PHE A O 1
ATOM 1479 N N . GLU A 1 212 ? 12.014 27.211 9.036 1.00 19.34 192 GLU A N 1
ATOM 1480 C CA . GLU A 1 212 ? 12.231 27.472 10.446 1.00 19.66 192 GLU A CA 1
ATOM 1481 C C . GLU A 1 212 ? 11.262 26.774 11.344 1.00 19.62 192 GLU A C 1
ATOM 1482 O O . GLU A 1 212 ? 11.602 26.370 12.435 1.00 19.59 192 GLU A O 1
ATOM 1488 N N . TYR A 1 213 ? 10.039 26.660 10.875 1.00 19.18 193 TYR A N 1
ATOM 1489 C CA . TYR A 1 213 ? 8.982 26.027 11.650 1.00 19.85 193 TYR A CA 1
ATOM 1490 C C . TYR A 1 213 ? 9.302 24.543 11.829 1.00 16.87 193 TYR A C 1
ATOM 1491 O O . TYR A 1 213 ? 9.309 24.045 12.934 1.00 18.02 193 TYR A O 1
ATOM 1500 N N . HIS A 1 214 ? 9.593 23.847 10.723 1.00 17.24 194 HIS A N 1
ATOM 1501 C CA . HIS A 1 214 ? 9.940 22.435 10.789 1.00 16.59 194 HIS A CA 1
ATOM 1502 C C . HIS A 1 214 ? 11.187 22.154 11.561 1.00 15.99 194 HIS A C 1
ATOM 1503 O O . HIS A 1 214 ? 11.188 21.211 12.461 1.00 16.93 194 HIS A O 1
ATOM 1510 N N . VAL A 1 215 ? 12.260 22.902 11.273 1.00 14.46 195 VAL A N 1
ATOM 1511 C CA . VAL A 1 215 ? 13.570 22.544 11.722 1.00 14.77 195 VAL A CA 1
ATOM 1512 C C . VAL A 1 215 ? 13.906 23.187 13.072 1.00 16.42 195 VAL A C 1
ATOM 1513 O O . VAL A 1 215 ? 14.527 22.535 13.887 1.00 15.52 195 VAL A O 1
ATOM 1517 N N . LEU A 1 216 ? 13.475 24.436 13.251 1.00 16.36 196 LEU A N 1
ATOM 1518 C CA . LEU A 1 216 ? 13.809 25.232 14.466 1.00 18.56 196 LEU A CA 1
ATOM 1519 C C . LEU A 1 216 ? 12.686 25.413 15.424 1.00 21.77 196 LEU A C 1
ATOM 1520 O O . LEU A 1 216 ? 12.858 26.033 16.509 1.00 23.08 196 LEU A O 1
ATOM 1525 N N . GLY A 1 217 ? 11.540 24.879 15.093 1.00 20.87 197 GLY A N 1
ATOM 1526 C CA . GLY A 1 217 ? 10.354 25.083 15.939 1.00 24.86 197 GLY A CA 1
ATOM 1527 C C . GLY A 1 217 ? 9.817 26.502 16.094 1.00 26.97 197 GLY A C 1
ATOM 1528 O O . GLY A 1 217 ? 9.075 26.771 17.054 1.00 26.50 197 GLY A O 1
ATOM 1529 N N . VAL A 1 218 ? 10.081 27.395 15.148 1.00 27.67 198 VAL A N 1
ATOM 1530 C CA . VAL A 1 218 ? 9.544 28.774 15.155 1.00 32.10 198 VAL A CA 1
ATOM 1531 C C . VAL A 1 218 ? 8.208 28.976 14.403 1.00 41.05 198 VAL A C 1
ATOM 1532 O O . VAL A 1 218 ? 7.993 28.368 13.381 1.00 45.81 198 VAL A O 1
ATOM 1536 N N . LYS A 1 219 ? 7.312 29.827 14.933 1.00 50.52 199 LYS A N 1
ATOM 1537 C CA . LYS A 1 219 ? 6.153 30.464 14.189 1.00 54.49 199 LYS A CA 1
ATOM 1538 C C . LYS A 1 219 ? 6.299 30.531 12.668 1.00 53.34 199 LYS A C 1
ATOM 1539 O O . LYS A 1 219 ? 5.313 30.502 11.926 1.00 51.58 199 LYS A O 1
ATOM 1545 N N . SER B 1 22 ? 11.783 86.910 20.865 1.00 65.81 2 SER B N 1
ATOM 1546 C CA . SER B 1 22 ? 12.375 86.045 21.941 1.00 66.56 2 SER B CA 1
ATOM 1547 C C . SER B 1 22 ? 11.303 85.861 22.998 1.00 67.71 2 SER B C 1
ATOM 1548 O O . SER B 1 22 ? 10.931 84.739 23.279 1.00 59.11 2 SER B O 1
ATOM 1551 N N . LYS B 1 23 ? 10.799 86.961 23.561 1.00 71.80 3 LYS B N 1
ATOM 1552 C CA . LYS B 1 23 ? 9.533 86.957 24.332 1.00 70.44 3 LYS B CA 1
ATOM 1553 C C . LYS B 1 23 ? 8.369 86.594 23.414 1.00 64.76 3 LYS B C 1
ATOM 1554 O O . LYS B 1 23 ? 7.470 85.812 23.770 1.00 58.17 3 LYS B O 1
ATOM 1560 N N . LYS B 1 24 ? 8.379 87.223 22.238 1.00 65.61 4 LYS B N 1
ATOM 1561 C CA . LYS B 1 24 ? 7.453 86.883 21.176 1.00 57.89 4 LYS B CA 1
ATOM 1562 C C . LYS B 1 24 ? 7.562 85.388 21.012 1.00 49.63 4 LYS B C 1
ATOM 1563 O O . LYS B 1 24 ? 6.575 84.669 21.284 1.00 34.88 4 LYS B O 1
ATOM 1569 N N . ASN B 1 25 ? 8.746 84.912 20.593 1.00 39.31 5 ASN B N 1
ATOM 1570 C CA . ASN B 1 25 ? 8.820 83.503 20.175 1.00 34.45 5 ASN B CA 1
ATOM 1571 C C . ASN B 1 25 ? 8.681 82.495 21.324 1.00 32.63 5 ASN B C 1
ATOM 1572 O O . ASN B 1 25 ? 8.142 81.439 21.082 1.0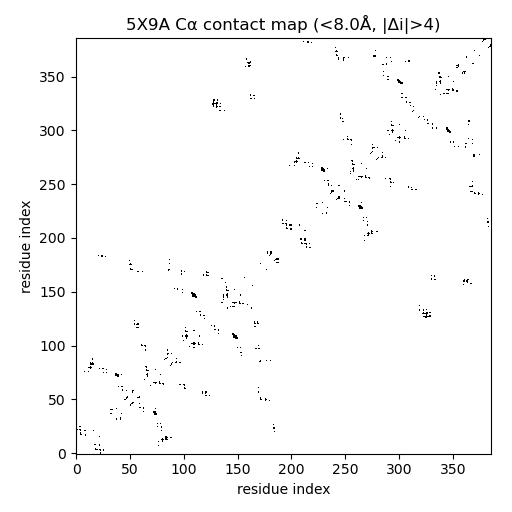0 28.76 5 ASN B O 1
ATOM 1577 N N . GLN B 1 26 ? 9.049 82.826 22.566 1.00 30.23 6 GLN B N 1
ATOM 1578 C CA . GLN B 1 26 ? 8.887 81.894 23.672 1.00 29.41 6 GLN B CA 1
ATOM 1579 C C . GLN B 1 26 ? 7.425 81.656 24.000 1.00 29.22 6 GLN B C 1
ATOM 1580 O O . GLN B 1 26 ? 6.992 80.535 24.284 1.00 24.01 6 GLN B O 1
ATOM 1586 N N . LYS B 1 27 ? 6.654 82.724 24.005 1.00 25.61 7 LYS B N 1
ATOM 1587 C CA . LYS B 1 27 ? 5.228 82.591 24.265 1.00 26.76 7 LYS B CA 1
ATOM 1588 C C . LYS B 1 27 ? 4.477 81.879 23.103 1.00 22.98 7 LYS B C 1
ATOM 1589 O O . LYS B 1 27 ? 3.577 81.092 23.291 1.00 22.87 7 LYS B O 1
ATOM 1595 N N . LEU B 1 28 ? 4.869 82.138 21.892 1.00 24.69 8 LEU B N 1
ATOM 1596 C CA . LEU B 1 28 ? 4.309 81.395 20.761 1.00 26.57 8 LEU B CA 1
ATOM 1597 C C . LEU B 1 28 ? 4.657 79.918 20.866 1.00 22.92 8 LEU B C 1
ATOM 1598 O O . LEU B 1 28 ? 3.842 79.089 20.515 1.00 20.30 8 LEU B O 1
ATOM 1603 N N . ALA B 1 29 ? 5.888 79.621 21.283 1.00 19.94 9 ALA B N 1
ATOM 1604 C CA . ALA B 1 29 ? 6.336 78.275 21.456 1.00 19.43 9 ALA B CA 1
ATOM 1605 C C . ALA B 1 29 ? 5.583 77.567 22.588 1.00 17.68 9 ALA B C 1
ATOM 1606 O O . ALA B 1 29 ? 5.211 76.414 22.412 1.00 17.21 9 ALA B O 1
ATOM 1608 N N . GLU B 1 30 ? 5.273 78.267 23.661 1.00 17.73 10 GLU B N 1
ATOM 1609 C CA . GLU B 1 30 ? 4.458 77.687 24.741 1.00 19.30 10 GLU B CA 1
ATOM 1610 C C . GLU B 1 30 ? 3.112 77.288 24.262 1.00 19.85 10 GLU B C 1
ATOM 1611 O O . GLU B 1 30 ? 2.635 76.182 24.600 1.00 17.12 10 GLU B O 1
ATOM 1617 N N . GLU B 1 31 ? 2.464 78.183 23.539 1.00 17.45 11 GLU B N 1
ATOM 1618 C CA . GLU B 1 31 ? 1.180 77.885 22.976 1.00 22.24 11 GLU B CA 1
ATOM 1619 C C . GLU B 1 31 ? 1.183 76.757 21.947 1.00 18.91 11 GLU B C 1
ATOM 1620 O O . GLU B 1 31 ? 0.356 75.909 22.031 1.00 17.36 11 GLU B O 1
ATOM 1626 N N . LEU B 1 32 ? 2.059 76.800 20.960 1.00 16.85 12 LEU B N 1
ATOM 1627 C CA . LEU B 1 32 ? 2.136 75.732 19.966 1.00 15.10 12 LEU B CA 1
ATOM 1628 C C . LEU B 1 32 ? 2.530 74.370 20.564 1.00 16.17 12 LEU B C 1
ATOM 1629 O O . LEU B 1 32 ? 1.946 73.360 20.152 1.00 16.92 12 LEU B O 1
ATOM 1634 N N . TYR B 1 33 ? 3.437 74.346 21.546 1.00 15.37 13 TYR B N 1
ATOM 1635 C CA . TYR B 1 33 ? 3.770 73.093 22.234 1.00 15.55 13 TYR B CA 1
ATOM 1636 C C . TYR B 1 33 ? 2.480 72.564 22.860 1.00 15.54 13 TYR B C 1
ATOM 1637 O O . TYR B 1 33 ? 2.197 71.392 22.836 1.00 14.51 13 TYR B O 1
ATOM 1646 N N . LYS B 1 34 ? 1.692 73.434 23.410 1.00 15.57 14 LYS B N 1
ATOM 1647 C CA . LYS B 1 34 ? 0.431 72.976 24.004 1.00 17.61 14 LYS B CA 1
ATOM 1648 C C . LYS B 1 34 ? -0.617 72.425 23.031 1.00 17.35 14 LYS B C 1
ATOM 1649 O O . LYS B 1 34 ? -1.237 71.336 23.260 1.00 17.27 14 LYS B O 1
ATOM 1655 N N . THR B 1 35 ? -0.804 73.133 21.943 1.00 15.53 15 THR B N 1
ATOM 1656 C CA . THR B 1 35 ? -1.843 72.807 20.994 1.00 15.21 15 THR B CA 1
ATOM 1657 C C . THR B 1 35 ? -1.471 71.796 19.893 1.00 14.61 15 THR B C 1
ATOM 1658 O O . THR B 1 35 ? -2.373 71.119 19.410 1.00 16.08 15 THR B O 1
ATOM 1662 N N . SER B 1 36 ? -0.220 71.645 19.507 1.00 15.38 16 SER B N 1
ATOM 1663 C CA . SER B 1 36 ? 0.120 70.912 18.321 1.00 15.02 16 SER B CA 1
ATOM 1664 C C . SER B 1 36 ? 0.120 69.407 18.622 1.00 16.02 16 SER B C 1
ATOM 1665 O O . SER B 1 36 ? 0.604 69.010 19.684 1.00 16.21 16 SER B O 1
ATOM 1668 N N . CYS B 1 37 ? -0.350 68.580 17.684 1.00 15.88 17 CYS B N 1
ATOM 1669 C CA . CYS B 1 37 ? -0.268 67.163 17.862 1.00 16.19 17 CYS B CA 1
ATOM 1670 C C . CYS B 1 37 ? 1.086 66.531 17.666 1.00 14.07 17 CYS B C 1
ATOM 1671 O O . CYS B 1 37 ? 1.215 65.317 17.793 1.00 14.50 17 CYS B O 1
ATOM 1674 N N . GLN B 1 38 ? 2.145 67.303 17.407 1.00 14.06 18 GLN B N 1
ATOM 1675 C CA . GLN B 1 38 ? 3.488 66.738 17.170 1.00 13.18 18 GLN B CA 1
ATOM 1676 C C . GLN B 1 38 ? 3.946 65.961 18.392 1.00 13.50 18 GLN B C 1
ATOM 1677 O O . GLN B 1 38 ? 3.695 66.377 19.519 1.00 14.10 18 GLN B O 1
ATOM 1683 N N . LYS B 1 39 ? 4.645 64.878 18.189 1.00 12.78 19 LYS B N 1
ATOM 1684 C CA . LYS B 1 39 ? 4.987 63.975 19.239 1.00 14.80 19 LYS B CA 1
ATOM 1685 C C . LYS B 1 39 ? 6.452 63.868 19.595 1.00 15.17 19 LYS B C 1
ATOM 1686 O O . LYS B 1 39 ? 6.869 62.997 20.365 1.00 15.44 19 LYS B O 1
ATOM 1692 N N . HIS B 1 40 ? 7.314 64.651 18.971 1.00 13.10 20 HIS B N 1
ATOM 1693 C CA . HIS B 1 40 ? 8.714 64.441 19.096 1.00 13.24 20 HIS B CA 1
ATOM 1694 C C . HIS B 1 40 ? 9.639 65.619 19.426 1.00 12.75 20 HIS B C 1
ATOM 1695 O O . HIS B 1 40 ? 10.783 65.327 19.711 1.00 15.38 20 HIS B O 1
ATOM 1702 N N . PHE B 1 41 ? 9.158 66.859 19.460 1.00 13.48 21 PHE B N 1
ATOM 1703 C CA . PHE B 1 41 ? 9.983 67.997 19.787 1.00 14.25 21 PHE B CA 1
ATOM 1704 C C . PHE B 1 41 ? 9.611 68.506 21.160 1.00 13.91 21 PHE B C 1
ATOM 1705 O O . PHE B 1 41 ? 8.438 68.542 21.521 1.00 13.85 21 PHE B O 1
ATOM 1713 N N . THR B 1 42 ? 10.612 68.973 21.876 1.00 14.01 22 THR B N 1
ATOM 1714 C CA . THR B 1 42 ? 10.418 69.684 23.090 1.00 14.88 22 THR B CA 1
ATOM 1715 C C . THR B 1 42 ? 9.958 71.084 22.813 1.00 14.15 22 THR B C 1
ATOM 1716 O O . THR B 1 42 ? 10.052 71.556 21.686 1.00 12.70 22 THR B O 1
ATOM 1720 N N . LYS B 1 43 ? 9.526 71.795 23.864 1.00 12.60 23 LYS B N 1
ATOM 1721 C CA . LYS B 1 43 ? 9.064 73.141 23.698 1.00 14.46 23 LYS B CA 1
ATOM 1722 C C . LYS B 1 43 ? 10.186 74.060 23.169 1.00 14.45 23 LYS B C 1
ATOM 1723 O O . LYS B 1 43 ? 9.903 74.946 22.336 1.00 16.02 23 LYS B O 1
ATOM 1729 N N . THR B 1 44 ? 11.429 73.892 23.669 1.00 13.82 24 THR B N 1
ATOM 1730 C CA . THR B 1 44 ? 12.620 74.626 23.209 1.00 15.06 24 THR B CA 1
ATOM 1731 C C . THR B 1 44 ? 12.917 74.328 21.727 1.00 16.18 24 THR B C 1
ATOM 1732 O O . THR B 1 44 ? 13.252 75.230 20.951 1.00 13.89 24 THR B O 1
ATOM 1736 N N . GLU B 1 45 ? 12.754 73.086 21.347 1.00 13.70 25 GLU B N 1
ATOM 1737 C CA . GLU B 1 45 ? 12.903 72.734 19.926 1.00 13.19 25 GLU B CA 1
ATOM 1738 C C . GLU B 1 45 ? 11.805 73.344 19.080 1.00 12.60 25 GLU B C 1
ATOM 1739 O O . GLU B 1 45 ? 12.078 73.827 17.954 1.00 13.43 25 GLU B O 1
ATOM 1745 N N . VAL B 1 46 ? 10.564 73.387 19.604 1.00 12.59 26 VAL B N 1
ATOM 1746 C CA . VAL B 1 46 ? 9.490 74.076 18.912 1.00 12.16 26 VAL B CA 1
ATOM 1747 C C . VAL B 1 46 ? 9.877 75.551 18.696 1.00 13.52 26 VAL B C 1
ATOM 1748 O O . VAL B 1 46 ? 9.658 76.123 17.574 1.00 13.59 26 VAL B O 1
ATOM 1752 N N . GLU B 1 47 ? 10.423 76.224 19.722 1.00 11.77 27 GLU B N 1
ATOM 1753 C CA . GLU B 1 47 ? 10.844 77.596 19.580 1.00 12.41 27 GLU B CA 1
ATOM 1754 C C . GLU B 1 47 ? 11.902 77.704 18.415 1.00 11.58 27 GLU B C 1
ATOM 1755 O O . GLU B 1 47 ? 11.797 78.648 17.552 1.00 14.26 27 GLU B O 1
ATOM 1761 N N . SER B 1 48 ? 12.881 76.806 18.398 1.00 12.40 28 SER B N 1
ATOM 1762 C CA . SER B 1 48 ? 13.895 76.834 17.313 1.00 14.35 28 SER B CA 1
ATOM 1763 C C . SER B 1 48 ? 13.229 76.662 15.927 1.00 14.81 28 SER B C 1
ATOM 1764 O O . SER B 1 48 ? 13.652 77.321 14.967 1.00 13.22 28 SER B O 1
ATOM 1767 N N . LEU B 1 49 ? 12.177 75.836 15.880 1.00 14.15 29 LEU B N 1
ATOM 1768 C CA . LEU B 1 49 ? 11.493 75.562 14.617 1.00 13.45 29 LEU B CA 1
ATOM 1769 C C . LEU B 1 49 ? 10.689 76.721 14.193 1.00 13.19 29 LEU B C 1
ATOM 1770 O O . LEU B 1 49 ? 10.616 77.013 12.971 1.00 13.69 29 LEU B O 1
ATOM 1775 N N . ILE B 1 50 ? 10.167 77.479 15.141 1.00 11.78 30 ILE B N 1
ATOM 1776 C CA . ILE B 1 50 ? 9.390 78.682 14.817 1.00 13.37 30 ILE B CA 1
ATOM 1777 C C . ILE B 1 50 ? 10.337 79.754 14.225 1.00 14.26 30 ILE B C 1
ATOM 1778 O O . ILE B 1 50 ? 9.986 80.380 13.225 1.00 13.32 30 ILE B O 1
ATOM 1783 N N . ILE B 1 51 ? 11.511 79.943 14.857 1.00 13.14 31 ILE B N 1
ATOM 1784 C CA . ILE B 1 51 ? 12.483 80.892 14.419 1.00 14.01 31 ILE B CA 1
ATOM 1785 C C . ILE B 1 51 ? 12.959 80.520 13.002 1.00 13.59 31 ILE B C 1
ATOM 1786 O O . ILE B 1 51 ? 13.051 81.407 12.128 1.00 14.82 31 ILE B O 1
ATOM 1791 N N . CYS B 1 52 ? 13.274 79.246 12.799 1.00 13.85 32 CYS B N 1
ATOM 1792 C CA . CYS B 1 52 ? 13.710 78.758 11.500 1.00 14.27 32 CYS B CA 1
ATOM 1793 C C . CYS B 1 52 ? 12.655 79.084 10.446 1.00 14.07 32 CYS B C 1
ATOM 1794 O O . CYS B 1 52 ? 12.992 79.601 9.372 1.00 13.02 32 CYS B O 1
ATOM 1797 N N . TYR B 1 53 ? 11.427 78.647 10.695 1.00 13.19 33 TYR B N 1
ATOM 1798 C CA . TYR B 1 53 ? 10.282 79.012 9.770 1.00 13.92 33 TYR B CA 1
ATOM 1799 C C . TYR B 1 53 ? 10.253 80.519 9.373 1.00 15.86 33 TYR B C 1
ATOM 1800 O O . TYR B 1 53 ? 10.246 80.866 8.210 1.00 15.74 33 TYR B O 1
ATOM 1809 N N . LYS B 1 54 ? 10.207 81.377 10.373 1.00 15.23 34 LYS B N 1
ATOM 1810 C CA . LYS B 1 54 ? 10.261 82.830 10.164 1.00 15.26 34 LYS B CA 1
ATOM 1811 C C . LYS B 1 54 ? 11.462 83.313 9.415 1.00 14.11 34 LYS B C 1
ATOM 1812 O O . LYS B 1 54 ? 11.298 84.183 8.592 1.00 16.01 34 LYS B O 1
ATOM 1818 N N . ASN B 1 55 ? 12.621 82.709 9.631 1.00 15.26 35 ASN B N 1
ATOM 1819 C CA . ASN B 1 55 ? 13.856 83.091 8.915 1.00 14.16 35 ASN B CA 1
ATOM 1820 C C . ASN B 1 55 ? 13.815 82.591 7.478 1.00 16.42 35 ASN B C 1
ATOM 1821 O O . ASN B 1 55 ? 14.493 83.153 6.585 1.00 14.25 35 ASN B O 1
ATOM 1826 N N . LEU B 1 56 ? 13.010 81.574 7.215 1.00 14.69 36 LEU B N 1
ATOM 1827 C CA . LEU B 1 56 ? 12.921 81.093 5.823 1.00 15.47 36 LEU B CA 1
ATOM 1828 C C . LEU B 1 56 ? 11.854 81.786 5.010 1.00 15.31 36 LEU B C 1
ATOM 1829 O O . LEU B 1 56 ? 11.930 81.762 3.769 1.00 16.06 36 LEU B O 1
ATOM 1834 N N . LEU B 1 57 ? 10.848 82.354 5.640 1.00 15.02 37 LEU B N 1
ATOM 1835 C CA . LEU B 1 57 ? 9.778 83.076 4.936 1.00 15.94 37 LEU B CA 1
ATOM 1836 C C . LEU B 1 57 ? 10.347 84.157 3.971 1.00 17.08 37 LEU B C 1
ATOM 1837 O O . LEU B 1 57 ? 11.342 84.825 4.278 1.00 16.49 37 LEU B O 1
ATOM 1842 N N . GLU B 1 58 ? 9.710 84.247 2.805 1.00 16.84 38 GLU B N 1
ATOM 1843 C CA . GLU B 1 58 ? 10.014 85.264 1.804 1.00 18.69 38 GLU B CA 1
ATOM 1844 C C . GLU B 1 58 ? 8.897 86.272 1.829 1.00 20.88 38 GLU B C 1
ATOM 1845 O O . GLU B 1 58 ? 9.123 87.488 1.935 1.00 23.20 38 GLU B O 1
ATOM 1851 N N . GLY B 1 59 ? 7.684 85.790 1.682 1.00 19.07 39 GLY B N 1
ATOM 1852 C CA . GLY B 1 59 ? 6.492 86.631 1.860 1.00 21.02 39 GLY B CA 1
ATOM 1853 C C . GLY B 1 59 ? 5.879 86.351 3.205 1.00 19.46 39 GLY B C 1
ATOM 1854 O O . GLY B 1 59 ? 6.592 85.989 4.141 1.00 22.05 39 GLY B O 1
ATOM 1855 N N . LEU B 1 60 ? 4.593 86.580 3.350 1.00 20.56 40 LEU B N 1
ATOM 1856 C CA . LEU B 1 60 ? 3.929 86.341 4.620 1.00 21.59 40 LEU B CA 1
ATOM 1857 C C . LEU B 1 60 ? 3.664 84.875 4.968 1.00 20.41 40 LEU B C 1
ATOM 1858 O O . LEU B 1 60 ? 3.437 84.548 6.138 1.00 19.57 40 LEU B O 1
ATOM 1863 N N . LYS B 1 61 ? 3.574 84.034 3.955 1.00 18.21 41 LYS B N 1
ATOM 1864 C CA . LYS B 1 61 ? 3.147 82.649 4.141 1.00 20.67 41 LYS B CA 1
ATOM 1865 C C . LYS B 1 61 ? 4.119 81.690 3.497 1.00 17.07 41 LYS B C 1
ATOM 1866 O O . LYS B 1 61 ? 4.823 82.079 2.587 1.00 18.79 41 LYS B O 1
ATOM 1872 N N . MET B 1 62 ? 4.189 80.469 3.995 1.00 16.57 42 MET B N 1
ATOM 1873 C CA . MET B 1 62 ? 5.088 79.442 3.430 1.00 15.72 42 MET B CA 1
ATOM 1874 C C . MET B 1 62 ? 4.309 78.728 2.312 1.00 14.74 42 MET B C 1
ATOM 1875 O O . MET B 1 62 ? 3.471 77.895 2.549 1.00 14.18 42 MET B O 1
ATOM 1880 N N . ASP B 1 63 ? 4.583 79.114 1.087 1.00 14.86 43 ASP B N 1
ATOM 1881 C CA . ASP B 1 63 ? 3.876 78.565 -0.066 1.00 15.99 43 ASP B CA 1
ATOM 1882 C C . ASP B 1 63 ? 4.573 77.374 -0.690 1.00 15.00 43 ASP B C 1
ATOM 1883 O O . ASP B 1 63 ? 5.608 76.904 -0.268 1.00 14.78 43 ASP B O 1
ATOM 1888 N N . ARG B 1 64 ? 4.002 76.863 -1.763 1.00 15.12 44 ARG B N 1
ATOM 1889 C CA . ARG B 1 64 ? 4.585 75.727 -2.423 1.00 15.41 44 ARG B CA 1
ATOM 1890 C C . ARG B 1 64 ? 5.987 75.967 -2.883 1.00 16.26 44 ARG B C 1
ATOM 1891 O O . ARG B 1 64 ? 6.853 75.117 -2.798 1.00 15.60 44 ARG B O 1
ATOM 1899 N N . ASN B 1 65 ? 6.241 77.062 -3.540 1.00 18.73 45 ASN B N 1
ATOM 1900 C CA . ASN B 1 65 ? 7.574 77.300 -4.071 1.00 20.62 45 ASN B CA 1
ATOM 1901 C C . ASN B 1 65 ? 8.658 77.435 -2.963 1.00 17.80 45 ASN B C 1
ATOM 1902 O O . ASN B 1 65 ? 9.723 76.894 -3.135 1.00 15.13 45 ASN B O 1
ATOM 1907 N N . LEU B 1 66 ? 8.327 78.087 -1.848 1.00 15.76 46 LEU B N 1
ATOM 1908 C CA . LEU B 1 66 ? 9.281 78.144 -0.732 1.00 14.98 46 LEU B CA 1
ATOM 1909 C C . LEU B 1 66 ? 9.525 76.713 -0.176 1.00 13.74 46 LEU B C 1
ATOM 1910 O O . LEU B 1 66 ? 10.700 76.276 0.054 1.00 14.26 46 LEU B O 1
ATOM 1915 N N . PHE B 1 67 ? 8.442 75.962 -0.005 1.00 13.97 47 PHE B N 1
ATOM 1916 C CA . PHE B 1 67 ? 8.539 74.627 0.612 1.00 13.03 47 PHE B CA 1
ATOM 1917 C C . PHE B 1 67 ? 9.373 73.710 -0.300 1.00 14.95 47 PHE B C 1
ATOM 1918 O O . PHE B 1 67 ? 10.282 72.985 0.128 1.00 13.48 47 PHE B O 1
ATOM 1926 N N . ARG B 1 68 ? 9.096 73.795 -1.618 1.00 15.65 48 ARG B N 1
ATOM 1927 C CA . ARG B 1 68 ? 9.950 73.102 -2.648 1.00 18.77 48 ARG B CA 1
ATOM 1928 C C . ARG B 1 68 ? 11.437 73.437 -2.512 1.00 15.99 48 ARG B C 1
ATOM 1929 O O . ARG B 1 68 ? 12.265 72.532 -2.554 1.00 14.52 48 ARG B O 1
ATOM 1937 N N . ASP B 1 69 ? 11.784 74.724 -2.335 1.00 16.79 49 ASP B N 1
ATOM 1938 C CA . ASP B 1 69 ? 13.158 75.124 -2.170 1.00 17.69 49 ASP B CA 1
ATOM 1939 C C . ASP B 1 69 ? 13.761 74.519 -0.915 1.00 15.81 49 ASP B C 1
ATOM 1940 O O . ASP B 1 69 ? 14.961 74.159 -0.858 1.00 16.43 49 ASP B O 1
ATOM 1945 N N . ILE B 1 70 ? 12.943 74.420 0.131 1.00 14.87 50 ILE B N 1
ATOM 1946 C CA . ILE B 1 70 ? 13.473 73.897 1.375 1.00 14.18 50 ILE B CA 1
ATOM 1947 C C . ILE B 1 70 ? 13.754 72.409 1.243 1.00 13.77 50 ILE B C 1
ATOM 1948 O O . ILE B 1 70 ? 14.767 71.885 1.676 1.00 14.73 50 ILE B O 1
ATOM 1953 N N . LEU B 1 71 ? 12.830 71.691 0.657 1.00 14.75 51 LEU B N 1
ATOM 1954 C CA . LEU B 1 71 ? 13.076 70.300 0.412 1.00 12.74 51 LEU B CA 1
ATOM 1955 C C . LEU B 1 71 ? 14.339 70.045 -0.433 1.00 13.62 51 LEU B C 1
ATOM 1956 O O . LEU B 1 71 ? 15.097 69.139 -0.093 1.00 13.67 51 LEU B O 1
ATOM 1961 N N . HIS B 1 72 ? 14.549 70.871 -1.449 1.00 14.08 52 HIS B N 1
ATOM 1962 C CA . HIS B 1 72 ? 15.694 70.736 -2.384 1.00 17.72 52 HIS B CA 1
ATOM 1963 C C . HIS B 1 72 ? 16.972 71.076 -1.622 1.00 18.06 52 HIS B C 1
ATOM 1964 O O . HIS B 1 72 ? 17.930 70.296 -1.576 1.00 20.13 52 HIS B O 1
ATOM 1971 N N . GLN B 1 73 ? 17.005 72.244 -1.027 1.00 18.56 53 GLN B N 1
ATOM 1972 C CA . GLN B 1 73 ? 18.250 72.708 -0.351 1.00 19.22 53 GLN B CA 1
ATOM 1973 C C . GLN B 1 73 ? 18.586 72.037 0.931 1.00 19.47 53 GLN B C 1
ATOM 1974 O O . GLN B 1 73 ? 19.756 71.740 1.240 1.00 17.08 53 GLN B O 1
ATOM 1980 N N . LYS B 1 74 ? 17.610 71.824 1.755 1.00 17.01 54 LYS B N 1
ATOM 1981 C CA . LYS B 1 74 ? 17.866 71.197 3.031 1.00 16.16 54 LYS B CA 1
ATOM 1982 C C . LYS B 1 74 ? 17.809 69.672 3.065 1.00 16.49 54 LYS B C 1
ATOM 1983 O O . LYS B 1 74 ? 18.473 69.050 3.886 1.00 14.63 54 LYS B O 1
ATOM 1989 N N . PHE B 1 75 ? 17.015 69.065 2.184 1.00 15.29 55 PHE B N 1
ATOM 1990 C CA . PHE B 1 75 ? 16.754 67.631 2.258 1.00 16.30 55 PHE B CA 1
ATOM 1991 C C . PHE B 1 75 ? 17.108 66.878 0.948 1.00 16.09 55 PHE B C 1
ATOM 1992 O O . PHE B 1 75 ? 16.834 65.680 0.850 1.00 21.38 55 PHE B O 1
ATOM 2000 N N . ASN B 1 76 ? 17.748 67.590 0.041 1.00 18.86 56 ASN B N 1
ATOM 2001 C CA . ASN B 1 76 ? 18.286 67.027 -1.209 1.00 20.54 56 ASN B CA 1
ATOM 2002 C C . ASN B 1 76 ? 17.254 66.300 -2.043 1.00 22.64 56 ASN B C 1
ATOM 2003 O O . ASN B 1 76 ? 17.626 65.397 -2.781 1.00 24.23 56 ASN B O 1
ATOM 2008 N N . MET B 1 77 ? 15.978 66.701 -1.971 1.00 18.04 57 MET B N 1
ATOM 2009 C CA . MET B 1 77 ? 14.943 66.108 -2.860 1.00 21.44 57 MET B CA 1
ATOM 2010 C C . MET B 1 77 ? 14.932 66.917 -4.128 1.00 24.19 57 MET B C 1
ATOM 2011 O O . MET B 1 77 ? 14.989 68.129 -4.063 1.00 29.93 57 MET B O 1
ATOM 2016 N N . THR B 1 78 ? 14.833 66.268 -5.274 1.00 22.02 58 THR B N 1
ATOM 2017 C CA . THR B 1 78 ? 14.969 66.984 -6.517 1.00 23.45 58 THR B CA 1
ATOM 2018 C C . THR B 1 78 ? 13.859 66.643 -7.485 1.00 22.19 58 THR B C 1
ATOM 2019 O O . THR B 1 78 ? 13.822 67.265 -8.533 1.00 21.37 58 THR B O 1
ATOM 2023 N N . GLU B 1 79 ? 12.991 65.699 -7.178 1.00 17.11 59 GLU B N 1
ATOM 2024 C CA . GLU B 1 79 ? 12.051 65.209 -8.181 1.00 19.64 59 GLU B CA 1
ATOM 2025 C C . GLU B 1 79 ? 10.657 65.797 -7.964 1.00 15.46 59 GLU B C 1
ATOM 2026 O O . GLU B 1 79 ? 10.083 65.721 -6.880 1.00 14.18 59 GLU B O 1
ATOM 2032 N N . ASP B 1 80 ? 10.104 66.395 -9.025 1.00 14.68 60 ASP B N 1
ATOM 2033 C CA . ASP B 1 80 ? 8.918 67.283 -8.902 1.00 14.81 60 ASP B CA 1
ATOM 2034 C C . ASP B 1 80 ? 7.685 66.549 -8.286 1.00 15.08 60 ASP B C 1
ATOM 2035 O O . ASP B 1 80 ? 6.995 67.131 -7.420 1.00 14.64 60 ASP B O 1
ATOM 2040 N N . LEU B 1 81 ? 7.343 65.342 -8.762 1.00 13.64 61 LEU B N 1
ATOM 2041 C CA . LEU B 1 81 ? 6.127 64.660 -8.275 1.00 15.28 61 LEU B CA 1
ATOM 2042 C C . LEU B 1 81 ? 6.186 64.367 -6.752 1.00 15.23 61 LEU B C 1
ATOM 2043 O O . LEU B 1 81 ? 5.290 64.745 -5.976 1.00 15.83 61 LEU B O 1
ATOM 2048 N N . LEU B 1 82 ? 7.261 63.768 -6.334 1.00 15.83 62 LEU B N 1
ATOM 2049 C CA . LEU B 1 82 ? 7.424 63.403 -4.932 1.00 18.36 62 LEU B CA 1
ATOM 2050 C C . LEU B 1 82 ? 7.517 64.693 -4.045 1.00 15.31 62 LEU B C 1
ATOM 2051 O O . LEU B 1 82 ? 6.895 64.723 -2.975 1.00 15.88 62 LEU B O 1
ATOM 2056 N N . MET B 1 83 ? 8.191 65.737 -4.506 1.00 13.55 63 MET B N 1
ATOM 2057 C CA . MET B 1 83 ? 8.219 66.963 -3.740 1.00 15.57 63 MET B CA 1
ATOM 2058 C C . MET B 1 83 ? 6.828 67.528 -3.576 1.00 15.33 63 MET B C 1
ATOM 2059 O O . MET B 1 83 ? 6.477 68.004 -2.507 1.00 13.51 63 MET B O 1
ATOM 2064 N N . ASP B 1 84 ? 6.015 67.450 -4.634 1.00 13.23 64 ASP B N 1
ATOM 2065 C CA . ASP B 1 84 ? 4.660 67.930 -4.515 1.00 16.31 64 ASP B CA 1
ATOM 2066 C C . ASP B 1 84 ? 3.839 67.068 -3.535 1.00 14.16 64 ASP B C 1
ATOM 2067 O O . ASP B 1 84 ? 3.044 67.593 -2.726 1.00 13.76 64 ASP B O 1
ATOM 2072 N N . ARG B 1 85 ? 4.057 65.744 -3.579 1.00 14.62 65 ARG B N 1
ATOM 2073 C CA . ARG B 1 85 ? 3.354 64.863 -2.676 1.00 14.32 65 ARG B CA 1
ATOM 2074 C C . ARG B 1 85 ? 3.756 65.125 -1.204 1.00 15.50 65 ARG B C 1
ATOM 2075 O O . ARG B 1 85 ? 2.901 65.012 -0.294 1.00 13.63 65 ARG B O 1
ATOM 2083 N N . VAL B 1 86 ? 5.034 65.444 -0.985 1.00 14.07 66 VAL B N 1
ATOM 2084 C CA . VAL B 1 86 ? 5.503 65.745 0.374 1.00 14.28 66 VAL B CA 1
ATOM 2085 C C . VAL B 1 86 ? 4.821 67.032 0.842 1.00 13.39 66 VAL B C 1
ATOM 2086 O O . VAL B 1 86 ? 4.338 67.135 1.977 1.00 13.34 66 VAL B O 1
ATOM 2090 N N . PHE B 1 87 ? 4.796 68.032 -0.005 1.00 11.92 67 PHE B N 1
ATOM 2091 C CA . PHE B 1 87 ? 4.069 69.254 0.303 1.00 12.26 67 PHE B CA 1
ATOM 2092 C C . PHE B 1 87 ? 2.632 69.011 0.680 1.00 11.99 67 PHE B C 1
ATOM 2093 O O . PHE B 1 87 ? 2.123 69.587 1.655 1.00 12.07 67 PHE B O 1
ATOM 2101 N N . ARG B 1 88 ? 1.969 68.155 -0.090 1.00 12.76 68 ARG B N 1
ATOM 2102 C CA . ARG B 1 88 ? 0.557 67.918 0.144 1.00 13.12 68 ARG B CA 1
ATOM 2103 C C . ARG B 1 88 ? 0.338 67.196 1.487 1.00 14.49 68 ARG B C 1
ATOM 2104 O O . ARG B 1 88 ? -0.657 67.452 2.200 1.00 14.06 68 ARG B O 1
ATOM 2112 N N . ALA B 1 89 ? 1.296 66.355 1.835 1.00 13.82 69 ALA B N 1
ATOM 2113 C CA . ALA B 1 89 ? 1.189 65.644 3.146 1.00 14.75 69 ALA B CA 1
ATOM 2114 C C . ALA B 1 89 ? 1.390 66.572 4.288 1.00 15.53 69 ALA B C 1
ATOM 2115 O O . ALA B 1 89 ? 0.733 66.418 5.337 1.00 15.05 69 ALA B O 1
ATOM 2117 N N . PHE B 1 90 ? 2.303 67.524 4.129 1.00 13.74 70 PHE B N 1
ATOM 2118 C CA . PHE B 1 90 ? 2.457 68.636 5.084 1.00 13.85 70 PHE B CA 1
ATOM 2119 C C . PHE B 1 90 ? 1.236 69.509 5.197 1.00 14.12 70 PHE B C 1
ATOM 2120 O O . PHE B 1 90 ? 0.853 69.927 6.333 1.00 14.13 70 PHE B O 1
ATOM 2128 N N . ASP B 1 91 ? 0.581 69.820 4.041 1.00 12.89 71 ASP B N 1
ATOM 2129 C CA . ASP B 1 91 ? -0.465 70.795 3.997 1.00 12.50 71 ASP B CA 1
ATOM 2130 C C . ASP B 1 91 ? -1.793 70.126 4.389 1.00 15.08 71 ASP B C 1
ATOM 2131 O O . ASP B 1 91 ? -2.657 69.737 3.540 1.00 14.87 71 ASP B O 1
ATOM 2136 N N . LYS B 1 92 ? -1.936 69.860 5.652 1.00 14.84 72 LYS B N 1
ATOM 2137 C CA . LYS B 1 92 ? -3.039 69.038 6.108 1.00 17.47 72 LYS B CA 1
ATOM 2138 C C . LYS B 1 92 ? -4.403 69.573 5.757 1.00 16.46 72 LYS B C 1
ATOM 2139 O O . LYS B 1 92 ? -5.301 68.788 5.489 1.00 18.17 72 LYS B O 1
ATOM 2145 N N . ASP B 1 93 ? -4.584 70.847 5.722 1.00 17.20 73 ASP B N 1
ATOM 2146 C CA . ASP B 1 93 ? -5.931 71.408 5.441 1.00 17.30 73 ASP B CA 1
ATOM 2147 C C . ASP B 1 93 ? -6.105 71.765 3.966 1.00 16.42 73 ASP B C 1
ATOM 2148 O O . ASP B 1 93 ? -7.093 72.368 3.563 1.00 15.03 73 ASP B O 1
ATOM 2153 N N . SER B 1 94 ? -5.115 71.415 3.156 1.00 15.06 74 SER B N 1
ATOM 2154 C CA . SER B 1 94 ? -5.142 71.705 1.719 1.00 15.47 74 SER B CA 1
ATOM 2155 C C . SER B 1 94 ? -5.400 73.141 1.288 1.00 16.39 74 SER B C 1
ATOM 2156 O O . SER B 1 94 ? -6.050 73.390 0.242 1.00 17.07 74 SER B O 1
ATOM 2159 N N . ASP B 1 95 ? -4.879 74.138 2.001 1.00 16.80 75 ASP B N 1
ATOM 2160 C CA . ASP B 1 95 ? -4.984 75.492 1.595 1.00 15.66 75 ASP B CA 1
ATOM 2161 C C . ASP B 1 95 ? -3.801 76.039 0.841 1.00 15.13 75 ASP B C 1
ATOM 2162 O O . ASP B 1 95 ? -3.749 77.265 0.596 1.00 15.13 75 ASP B O 1
ATOM 2167 N N . SER B 1 96 ? -2.817 75.171 0.538 1.00 15.11 76 SER B N 1
ATOM 2168 C CA . SER B 1 96 ? -1.639 75.462 -0.293 1.00 14.85 76 SER B CA 1
ATOM 2169 C C . SER B 1 96 ? -0.667 76.380 0.477 1.00 13.64 76 SER B C 1
ATOM 2170 O O . SER B 1 96 ? 0.219 76.980 -0.107 1.00 12.71 76 SER B O 1
ATOM 2173 N N . TYR B 1 97 ? -0.814 76.426 1.785 1.00 12.85 77 TYR B N 1
ATOM 2174 C CA . TYR B 1 97 ? 0.189 77.102 2.637 1.00 13.54 77 TYR B CA 1
ATOM 2175 C C . TYR B 1 97 ? 0.545 76.164 3.800 1.00 12.82 77 TYR B C 1
ATOM 2176 O O . TYR B 1 97 ? -0.310 75.445 4.321 1.00 13.83 77 TYR B O 1
ATOM 2185 N N . ILE B 1 98 ? 1.805 76.156 4.188 1.00 13.20 78 ILE B N 1
ATOM 2186 C CA . ILE B 1 98 ? 2.259 75.374 5.379 1.00 12.31 78 ILE B CA 1
ATOM 2187 C C . ILE B 1 98 ? 2.263 76.331 6.588 1.00 13.16 78 ILE B C 1
ATOM 2188 O O . ILE B 1 98 ? 3.010 77.323 6.596 1.00 14.73 78 ILE B O 1
ATOM 2193 N N . SER B 1 99 ? 1.307 76.159 7.462 1.00 13.45 79 SER B N 1
ATOM 2194 C CA . SER B 1 99 ? 1.213 76.973 8.677 1.00 13.30 79 SER B CA 1
ATOM 2195 C C . SER B 1 99 ? 2.352 76.604 9.571 1.00 13.61 79 SER B C 1
ATOM 2196 O O . SER B 1 99 ? 3.022 75.577 9.417 1.00 12.00 79 SER B O 1
ATOM 2199 N N . LEU B 1 100 ? 2.547 77.426 10.602 1.00 14.78 80 LEU B N 1
ATOM 2200 C CA . LEU B 1 100 ? 3.485 77.030 11.615 1.00 14.54 80 LEU B CA 1
ATOM 2201 C C . LEU B 1 100 ? 3.270 75.660 12.230 1.00 12.76 80 LEU B C 1
ATOM 2202 O O . LEU B 1 100 ? 4.190 74.906 12.441 1.00 12.28 80 LEU B O 1
ATOM 2207 N N . THR B 1 101 ? 2.039 75.359 12.605 1.00 13.23 81 THR B N 1
ATOM 2208 C CA . THR B 1 101 ? 1.722 74.090 13.219 1.00 15.58 81 THR B CA 1
ATOM 2209 C C . THR B 1 101 ? 1.859 72.923 12.229 1.00 15.80 81 THR B C 1
ATOM 2210 O O . THR B 1 101 ? 2.403 71.882 12.581 1.00 13.13 81 THR B O 1
ATOM 2214 N N . GLU B 1 102 ? 1.524 73.150 10.945 1.00 13.36 82 GLU B N 1
ATOM 2215 C CA . GLU B 1 102 ? 1.841 72.134 9.950 1.00 11.88 82 GLU B CA 1
ATOM 2216 C C . GLU B 1 102 ? 3.355 71.875 9.739 1.00 10.73 82 GLU B C 1
ATOM 2217 O O . GLU B 1 102 ? 3.780 70.731 9.535 1.00 10.39 82 GLU B O 1
ATOM 2223 N N . TRP B 1 103 ? 4.172 72.905 9.883 1.00 11.83 83 TRP B N 1
ATOM 2224 C CA . TRP B 1 103 ? 5.617 72.849 9.713 1.00 11.66 83 TRP B CA 1
ATOM 2225 C C . TRP B 1 103 ? 6.182 72.001 10.835 1.00 11.39 83 TRP B C 1
ATOM 2226 O O . TRP B 1 103 ? 6.889 71.046 10.568 1.00 11.00 83 TRP B O 1
ATOM 2237 N N . VAL B 1 104 ? 5.713 72.254 12.079 1.00 10.54 84 VAL B N 1
ATOM 2238 C CA . VAL B 1 104 ? 6.203 71.454 13.219 1.00 11.22 84 VAL B CA 1
ATOM 2239 C C . VAL B 1 104 ? 5.753 70.022 13.168 1.00 11.48 84 VAL B C 1
ATOM 2240 O O . VAL B 1 104 ? 6.541 69.092 13.396 1.00 11.28 84 VAL B O 1
ATOM 2244 N N . GLU B 1 105 ? 4.440 69.841 12.909 1.00 12.26 85 GLU B N 1
ATOM 2245 C CA . GLU B 1 105 ? 3.893 68.523 12.857 1.00 13.14 85 GLU B CA 1
ATOM 2246 C C . GLU B 1 105 ? 4.447 67.688 11.762 1.00 13.08 85 GLU B C 1
ATOM 2247 O O . GLU B 1 105 ? 4.794 66.546 11.945 1.00 12.57 85 GLU B O 1
ATOM 2253 N N . GLY B 1 106 ? 4.585 68.289 10.602 1.00 12.30 86 GLY B N 1
ATOM 2254 C CA . GLY B 1 106 ? 5.250 67.619 9.518 1.00 12.37 86 GLY B CA 1
ATOM 2255 C C . GLY B 1 106 ? 6.656 67.210 9.761 1.00 11.58 86 GLY B C 1
ATOM 2256 O O . GLY B 1 106 ? 7.047 66.101 9.489 1.00 11.40 86 GLY B O 1
ATOM 2257 N N . LEU B 1 107 ? 7.434 68.138 10.259 1.00 11.57 87 LEU B N 1
ATOM 2258 C CA . LEU B 1 107 ? 8.844 67.852 10.506 1.00 11.69 87 LEU B CA 1
ATOM 2259 C C . LEU B 1 107 ? 9.039 66.814 11.601 1.00 10.28 87 LEU B C 1
ATOM 2260 O O . LEU B 1 107 ? 10.056 66.139 11.645 1.00 13.14 87 LEU B O 1
ATOM 2265 N N . SER B 1 108 ? 8.107 66.795 12.511 1.00 11.38 88 SER B N 1
ATOM 2266 C CA . SER B 1 108 ? 8.175 65.814 13.614 1.00 11.87 88 SER B CA 1
ATOM 2267 C C . SER B 1 108 ? 8.185 64.378 13.048 1.00 12.93 88 SER B C 1
ATOM 2268 O O . SER B 1 108 ? 8.957 63.542 13.420 1.00 13.47 88 SER B O 1
ATOM 2271 N N . VAL B 1 109 ? 7.262 64.074 12.131 1.00 12.82 89 VAL B N 1
ATOM 2272 C CA . VAL B 1 109 ? 7.262 62.808 11.497 1.00 12.10 89 VAL B CA 1
ATOM 2273 C C . VAL B 1 109 ? 8.466 62.595 10.546 1.00 12.70 89 VAL B C 1
ATOM 2274 O O . VAL B 1 109 ? 9.160 61.560 10.554 1.00 12.95 89 VAL B O 1
ATOM 2278 N N . PHE B 1 110 ? 8.726 63.615 9.770 1.00 13.55 90 PHE B N 1
ATOM 2279 C CA . PHE B 1 110 ? 9.683 63.581 8.654 1.00 13.13 90 PHE B CA 1
ATOM 2280 C C . PHE B 1 110 ? 11.046 63.340 9.251 1.00 13.93 90 PHE B C 1
ATOM 2281 O O . PHE B 1 110 ? 11.811 62.495 8.748 1.00 14.59 90 PHE B O 1
ATOM 2289 N N . LEU B 1 111 ? 11.344 63.958 10.367 1.00 13.62 91 LEU B N 1
ATOM 2290 C CA . LEU B 1 111 ? 12.688 63.842 10.981 1.00 13.88 91 LEU B CA 1
ATOM 2291 C C . LEU B 1 111 ? 12.767 62.785 12.090 1.00 15.62 91 LEU B C 1
ATOM 2292 O O . LEU B 1 111 ? 13.813 62.162 12.246 1.00 16.02 91 LEU B O 1
ATOM 2297 N N . ARG B 1 112 ? 11.690 62.612 12.867 1.00 14.33 92 ARG B N 1
ATOM 2298 C CA . ARG B 1 112 ? 11.716 61.788 14.084 1.00 14.06 92 ARG B CA 1
ATOM 2299 C C . ARG B 1 112 ? 10.598 60.731 14.201 1.00 15.49 92 ARG B C 1
ATOM 2300 O O . ARG B 1 112 ? 10.364 60.170 15.294 1.00 13.95 92 ARG B O 1
ATOM 2308 N N . GLY B 1 113 ? 9.851 60.478 13.134 1.00 14.70 93 GLY B N 1
ATOM 2309 C CA . GLY B 1 113 ? 8.659 59.686 13.280 1.00 14.67 93 GLY B CA 1
ATOM 2310 C C . GLY B 1 113 ? 8.964 58.217 13.651 1.00 14.84 93 GLY B C 1
ATOM 2311 O O . GLY B 1 113 ? 10.025 57.670 13.296 1.00 13.15 93 GLY B O 1
ATOM 2312 N N . THR B 1 114 ? 8.029 57.614 14.333 1.00 14.17 94 THR B N 1
ATOM 2313 C CA . THR B 1 114 ? 8.014 56.193 14.521 1.00 14.74 94 THR B CA 1
ATOM 2314 C C . THR B 1 114 ? 7.758 55.500 13.208 1.00 15.72 94 THR B C 1
ATOM 2315 O O . THR B 1 114 ? 7.273 56.101 12.280 1.00 12.49 94 THR B O 1
ATOM 2319 N N . LEU B 1 115 ? 8.070 54.199 13.125 1.00 14.68 95 LEU B N 1
ATOM 2320 C CA . LEU B 1 115 ? 7.601 53.433 11.947 1.00 16.52 95 LEU B CA 1
ATOM 2321 C C . LEU B 1 115 ? 6.144 53.583 11.658 1.00 15.14 95 LEU B C 1
ATOM 2322 O O . LEU B 1 115 ? 5.774 53.744 10.504 1.00 14.79 95 LEU B O 1
ATOM 2327 N N . ASP B 1 116 ? 5.270 53.453 12.660 1.00 13.95 96 ASP B N 1
ATOM 2328 C CA . ASP B 1 116 ? 3.888 53.695 12.433 1.00 15.87 96 ASP B CA 1
ATOM 2329 C C . ASP B 1 116 ? 3.566 55.035 11.818 1.00 14.54 96 ASP B C 1
ATOM 2330 O O . ASP B 1 116 ? 2.754 55.111 10.888 1.00 13.74 96 ASP B O 1
ATOM 2335 N N . GLU B 1 117 ? 4.116 56.117 12.387 1.00 13.41 97 GLU B N 1
ATOM 2336 C CA . GLU B 1 117 ? 3.854 57.445 11.813 1.00 13.57 97 GLU B CA 1
ATOM 2337 C C . GLU B 1 117 ? 4.348 57.540 10.390 1.00 12.30 97 GLU B C 1
ATOM 2338 O O . GLU B 1 117 ? 3.683 58.093 9.500 1.00 13.10 97 GLU B O 1
ATOM 2344 N N . LYS B 1 118 ? 5.511 56.984 10.210 1.00 12.01 98 LYS B N 1
ATOM 2345 C CA . LYS B 1 118 ? 6.142 57.089 8.899 1.00 13.79 98 LYS B CA 1
ATOM 2346 C C . LYS B 1 118 ? 5.380 56.290 7.876 1.00 14.64 98 LYS B C 1
ATOM 2347 O O . LYS B 1 118 ? 5.309 56.718 6.702 1.00 14.58 98 LYS B O 1
ATOM 2353 N N . MET B 1 119 ? 4.870 55.109 8.247 1.00 14.06 99 MET B N 1
ATOM 2354 C CA . MET B 1 119 ? 4.121 54.339 7.280 1.00 16.02 99 MET B CA 1
ATOM 2355 C C . MET B 1 119 ? 2.842 55.036 6.871 1.00 15.52 99 MET B C 1
ATOM 2356 O O . MET B 1 119 ? 2.438 54.952 5.730 1.00 14.28 99 MET B O 1
ATOM 2361 N N . GLU B 1 120 ? 2.184 55.762 7.777 1.00 14.47 100 GLU B N 1
ATOM 2362 C CA . GLU B 1 120 ? 0.980 56.470 7.445 1.00 13.71 100 GLU B CA 1
ATOM 2363 C C . GLU B 1 120 ? 1.322 57.619 6.479 1.00 13.14 100 GLU B C 1
ATOM 2364 O O . GLU B 1 120 ? 0.611 57.895 5.506 1.00 15.80 100 GLU B O 1
ATOM 2370 N N . TYR B 1 121 ? 2.415 58.288 6.801 1.00 13.00 101 TYR B N 1
ATOM 2371 C CA . TYR B 1 121 ? 2.939 59.364 5.958 1.00 12.87 101 TYR B CA 1
ATOM 2372 C C . TYR B 1 121 ? 3.290 58.906 4.546 1.00 12.02 101 TYR B C 1
ATOM 2373 O O . TYR B 1 121 ? 2.882 59.546 3.600 1.00 12.94 101 TYR B O 1
ATOM 2382 N N . THR B 1 122 ? 4.071 57.857 4.414 1.00 12.03 102 THR B N 1
ATOM 2383 C CA . THR B 1 122 ? 4.494 57.391 3.077 1.00 13.36 102 THR B CA 1
ATOM 2384 C C . THR B 1 122 ? 3.332 56.842 2.288 1.00 12.93 102 THR B C 1
ATOM 2385 O O . THR B 1 122 ? 3.252 57.083 1.088 1.00 13.39 102 THR B O 1
ATOM 2389 N N . PHE B 1 123 ? 2.391 56.168 2.948 1.00 14.19 103 PHE B N 1
ATOM 2390 C CA . PHE B 1 123 ? 1.194 55.758 2.278 1.00 15.36 103 PHE B CA 1
ATOM 2391 C C . PHE B 1 123 ? 0.477 56.993 1.698 1.00 14.89 103 PHE B C 1
ATOM 2392 O O . PHE B 1 123 ? 0.068 56.986 0.529 1.00 15.49 103 PHE B O 1
ATOM 2400 N N . THR B 1 124 ? 0.273 58.027 2.496 1.00 15.20 104 THR B N 1
ATOM 2401 C CA . THR B 1 124 ? -0.363 59.260 2.054 1.00 16.06 104 THR B CA 1
ATOM 2402 C C . THR B 1 124 ? 0.332 59.903 0.881 1.00 14.36 104 THR B C 1
ATOM 2403 O O . THR B 1 124 ? -0.307 60.389 -0.047 1.00 13.87 104 THR B O 1
ATOM 2407 N N . VAL B 1 125 ? 1.640 59.874 0.903 1.00 13.22 105 VAL B N 1
ATOM 2408 C CA . VAL B 1 125 ? 2.432 60.397 -0.230 1.00 15.16 105 VAL B CA 1
ATOM 2409 C C . VAL B 1 125 ? 2.142 59.595 -1.508 1.00 12.98 105 VAL B C 1
ATOM 2410 O O . VAL B 1 125 ? 1.860 60.143 -2.563 1.00 12.67 105 VAL B O 1
ATOM 2414 N N . PHE B 1 126 ? 2.194 58.270 -1.353 1.00 13.82 106 PHE B N 1
ATOM 2415 C CA . PHE B 1 126 ? 2.105 57.318 -2.456 1.00 12.79 106 PHE B CA 1
ATOM 2416 C C . PHE B 1 126 ? 0.716 57.138 -3.030 1.00 14.42 106 PHE B C 1
ATOM 2417 O O . PHE B 1 126 ? 0.582 56.808 -4.195 1.00 16.27 106 PHE B O 1
ATOM 2425 N N . ASP B 1 127 ? -0.320 57.384 -2.211 1.00 14.51 107 ASP B N 1
ATOM 2426 C CA . ASP B 1 127 ? -1.692 57.278 -2.685 1.00 15.22 107 ASP B CA 1
ATOM 2427 C C . ASP B 1 127 ? -2.061 58.547 -3.404 1.00 14.95 107 ASP B C 1
ATOM 2428 O O . ASP B 1 127 ? -2.732 59.437 -2.844 1.00 13.62 107 ASP B O 1
ATOM 2433 N N . LEU B 1 128 ? -1.686 58.623 -4.691 1.00 14.57 108 LEU B N 1
ATOM 2434 C CA . LEU B 1 128 ? -1.637 59.901 -5.368 1.00 15.06 108 LEU B CA 1
ATOM 2435 C C . LEU B 1 128 ? -3.004 60.622 -5.425 1.00 16.43 108 LEU B C 1
ATOM 2436 O O . LEU B 1 128 ? -3.044 61.859 -5.322 1.00 15.53 108 LEU B O 1
ATOM 2441 N N . ASN B 1 129 ? -4.077 59.825 -5.598 1.00 16.81 109 ASN B N 1
ATOM 2442 C CA . ASN B 1 129 ? -5.390 60.410 -5.742 1.00 17.06 109 ASN B CA 1
ATOM 2443 C C . ASN B 1 129 ? -6.202 60.431 -4.423 1.00 17.49 109 ASN B C 1
ATOM 2444 O O . ASN B 1 129 ? -7.382 60.807 -4.399 1.00 17.78 109 ASN B O 1
ATOM 2449 N N . GLY B 1 130 ? -5.639 59.881 -3.364 1.00 18.75 110 GLY B N 1
ATOM 2450 C CA . GLY B 1 130 ? -6.278 59.876 -2.079 1.00 18.86 110 GLY B CA 1
ATOM 2451 C C . GLY B 1 130 ? -7.499 58.980 -1.905 1.00 20.68 110 GLY B C 1
ATOM 2452 O O . GLY B 1 130 ? -8.309 59.196 -0.970 1.00 18.27 110 GLY B O 1
ATOM 2453 N N . ASP B 1 131 ? -7.619 57.962 -2.721 1.00 21.77 111 ASP B N 1
ATOM 2454 C CA . ASP B 1 131 ? -8.721 57.034 -2.656 1.00 22.31 111 ASP B CA 1
ATOM 2455 C C . ASP B 1 131 ? -8.543 55.867 -1.711 1.00 21.04 111 ASP B C 1
ATOM 2456 O O . ASP B 1 131 ? -9.406 54.998 -1.596 1.00 19.76 111 ASP B O 1
ATOM 2461 N N . GLY B 1 132 ? -7.439 55.818 -1.008 1.00 19.95 112 GLY B N 1
ATOM 2462 C CA . GLY B 1 132 ? -7.227 54.771 -0.046 1.00 21.79 112 GLY B CA 1
ATOM 2463 C C . GLY B 1 132 ? -6.406 53.589 -0.525 1.00 20.14 112 GLY B C 1
ATOM 2464 O O . GLY B 1 132 ? -6.111 52.679 0.251 1.00 18.82 112 GLY B O 1
ATOM 2465 N N . TYR B 1 133 ? -6.020 53.593 -1.809 1.00 19.02 113 TYR B N 1
ATOM 2466 C CA . TYR B 1 133 ? -5.281 52.494 -2.368 1.00 17.99 113 TYR B CA 1
ATOM 2467 C C . TYR B 1 133 ? -4.120 53.106 -3.179 1.00 16.27 113 TYR B C 1
ATOM 2468 O O . TYR B 1 133 ? -4.314 54.134 -3.858 1.00 20.53 113 TYR B O 1
ATOM 2477 N N . ILE B 1 134 ? -2.973 52.442 -3.118 1.00 15.84 114 ILE B N 1
ATOM 2478 C CA . ILE B 1 134 ? -1.872 52.699 -4.066 1.00 16.02 114 ILE B CA 1
ATOM 2479 C C . ILE B 1 134 ? -2.101 51.711 -5.228 1.00 17.93 114 ILE B C 1
ATOM 2480 O O . ILE B 1 134 ? -1.872 50.537 -5.084 1.00 18.01 114 ILE B O 1
ATOM 2485 N N . SER B 1 135 ? -2.564 52.243 -6.337 1.00 18.28 115 SER B N 1
ATOM 2486 C CA . SER B 1 135 ? -2.833 51.447 -7.533 1.00 19.91 115 SER B CA 1
ATOM 2487 C C . SER B 1 135 ? -1.612 51.147 -8.373 1.00 22.02 115 SER B C 1
ATOM 2488 O O . SER B 1 135 ? -0.572 51.808 -8.289 1.00 17.60 115 SER B O 1
ATOM 2491 N N . ARG B 1 136 ? -1.749 50.109 -9.208 1.00 20.96 116 ARG B N 1
ATOM 2492 C CA . ARG B 1 136 ? -0.721 49.744 -10.136 1.00 22.96 116 ARG B CA 1
ATOM 2493 C C . ARG B 1 136 ? -0.316 50.960 -10.959 1.00 19.70 116 ARG B C 1
ATOM 2494 O O . ARG B 1 136 ? 0.849 51.189 -11.218 1.00 20.23 116 ARG B O 1
ATOM 2502 N N . GLU B 1 137 ? -1.288 51.731 -11.375 1.00 20.19 117 GLU B N 1
ATOM 2503 C CA . GLU B 1 137 ? -1.063 52.904 -12.212 1.00 23.16 117 GLU B CA 1
ATOM 2504 C C . GLU B 1 137 ? -0.267 53.981 -11.480 1.00 20.32 117 GLU B C 1
ATOM 2505 O O . GLU B 1 137 ? 0.612 54.616 -12.029 1.00 17.76 117 GLU B O 1
ATOM 2511 N N . GLU B 1 138 ? -0.612 54.199 -10.200 1.00 19.06 118 GLU B N 1
ATOM 2512 C CA . GLU B 1 138 ? 0.124 55.115 -9.324 1.00 16.59 118 GLU B CA 1
ATOM 2513 C C . GLU B 1 138 ? 1.539 54.634 -9.146 1.00 15.05 118 GLU B C 1
ATOM 2514 O O . GLU B 1 138 ? 2.447 55.432 -9.157 1.00 15.70 118 GLU B O 1
ATOM 2520 N N . MET B 1 139 ? 1.745 53.352 -8.923 1.00 15.20 119 MET B N 1
ATOM 2521 C CA . MET B 1 139 ? 3.080 52.817 -8.823 1.00 16.63 119 MET B CA 1
ATOM 2522 C C . MET B 1 139 ? 3.883 53.110 -10.058 1.00 17.46 119 MET B C 1
ATOM 2523 O O . MET B 1 139 ? 5.028 53.567 -9.971 1.00 18.81 119 MET B O 1
ATOM 2528 N N . PHE B 1 140 ? 3.268 52.858 -11.203 1.00 20.91 120 PHE B N 1
ATOM 2529 C CA . PHE B 1 140 ? 3.947 53.100 -12.470 1.00 20.32 120 PHE B CA 1
ATOM 2530 C C . PHE B 1 140 ? 4.335 54.560 -12.656 1.00 20.06 120 PHE B C 1
ATOM 2531 O O . PHE B 1 140 ? 5.461 54.877 -13.006 1.00 19.83 120 PHE B O 1
ATOM 2539 N N . GLN B 1 141 ? 3.428 55.486 -12.353 1.00 20.51 121 GLN B N 1
ATOM 2540 C CA . GLN B 1 141 ? 3.726 56.909 -12.432 1.00 20.12 121 GLN B CA 1
ATOM 2541 C C . GLN B 1 141 ? 4.876 57.348 -11.564 1.00 19.10 121 GLN B C 1
ATOM 2542 O O . GLN B 1 141 ? 5.786 58.158 -11.959 1.00 18.85 121 GLN B O 1
ATOM 2548 N N . MET B 1 142 ? 4.880 56.847 -10.336 1.00 18.89 122 MET B N 1
ATOM 2549 C CA . MET B 1 142 ? 5.903 57.220 -9.374 1.00 17.55 122 MET B CA 1
ATOM 2550 C C . MET B 1 142 ? 7.247 56.644 -9.716 1.00 19.03 122 MET B C 1
ATOM 2551 O O . MET B 1 142 ? 8.289 57.296 -9.562 1.00 19.56 122 MET B O 1
ATOM 2556 N N . LEU B 1 143 ? 7.250 55.372 -10.124 1.00 20.34 123 LEU B N 1
ATOM 2557 C CA . LEU B 1 143 ? 8.519 54.756 -10.521 1.00 20.32 123 LEU B CA 1
ATOM 2558 C C . LEU B 1 143 ? 9.095 55.328 -11.808 1.00 22.13 123 LEU B C 1
ATOM 2559 O O . LEU B 1 143 ? 10.345 55.384 -11.986 1.00 25.92 123 LEU B O 1
ATOM 2564 N N . LYS B 1 144 ? 8.226 55.727 -12.715 1.00 23.50 124 LYS B N 1
ATOM 2565 C CA . LYS B 1 144 ? 8.654 56.292 -14.008 1.00 26.11 124 LYS B CA 1
ATOM 2566 C C . LYS B 1 144 ? 9.173 57.716 -13.824 1.00 27.61 124 LYS B C 1
ATOM 2567 O O . LYS B 1 144 ? 10.007 58.181 -14.616 1.00 20.89 124 LYS B O 1
ATOM 2573 N N . THR B 1 145 ? 8.682 58.435 -12.791 1.00 29.18 125 THR B N 1
ATOM 2574 C CA . THR B 1 145 ? 8.922 59.891 -12.713 1.00 28.83 125 THR B CA 1
ATOM 2575 C C . THR B 1 145 ? 10.423 60.205 -12.565 1.00 27.15 125 THR B C 1
ATOM 2576 O O . THR B 1 145 ? 10.965 61.194 -13.174 1.00 24.52 125 THR B O 1
ATOM 2580 N N . CYS B 1 146 ? 11.168 59.381 -11.829 1.00 30.75 126 CYS B N 1
ATOM 2581 C CA . CYS B 1 146 ? 12.638 59.578 -11.772 1.00 29.57 126 CYS B CA 1
ATOM 2582 C C . CYS B 1 146 ? 13.333 59.481 -13.146 1.00 29.58 126 CYS B C 1
ATOM 2583 O O . CYS B 1 146 ? 14.333 60.139 -13.384 1.00 29.72 126 CYS B O 1
ATOM 2586 N N . LEU B 1 147 ? 12.835 58.610 -14.014 1.00 25.78 127 LEU B N 1
ATOM 2587 C CA . LEU B 1 147 ? 13.418 58.415 -15.343 1.00 27.74 127 LEU B CA 1
ATOM 2588 C C . LEU B 1 147 ? 12.940 59.465 -16.352 1.00 28.37 127 LEU B C 1
ATOM 2589 O O . LEU B 1 147 ? 13.637 59.817 -17.312 1.00 28.89 127 LEU B O 1
ATOM 2594 N N . VAL B 1 148 ? 11.726 59.982 -16.147 1.00 27.13 128 VAL B N 1
ATOM 2595 C CA . VAL B 1 148 ? 11.337 61.233 -16.840 1.00 28.13 128 VAL B CA 1
ATOM 2596 C C . VAL B 1 148 ? 12.401 62.312 -16.526 1.00 26.61 128 VAL B C 1
ATOM 2597 O O . VAL B 1 148 ? 12.963 62.911 -17.432 1.00 27.47 128 VAL B O 1
ATOM 2601 N N . LYS B 1 149 ? 12.705 62.536 -15.263 1.00 25.35 129 LYS B N 1
ATOM 2602 C CA . LYS B 1 149 ? 13.728 63.551 -14.899 1.00 25.25 129 LYS B CA 1
ATOM 2603 C C . LYS B 1 149 ? 15.103 63.261 -15.450 1.00 28.22 129 LYS B C 1
ATOM 2604 O O . LYS B 1 149 ? 15.742 64.157 -16.013 1.00 27.58 129 LYS B O 1
ATOM 2610 N N . GLN B 1 150 ? 15.578 62.038 -15.260 1.00 30.32 130 GLN B N 1
ATOM 2611 C CA . GLN B 1 150 ? 16.916 61.662 -15.769 1.00 32.86 130 GLN B CA 1
ATOM 2612 C C . GLN B 1 150 ? 16.855 60.362 -16.589 1.00 32.68 130 GLN B C 1
ATOM 2613 O O . GLN B 1 150 ? 17.031 59.243 -16.039 1.00 28.43 130 GLN B O 1
ATOM 2619 N N . PRO B 1 151 ? 16.582 60.516 -17.899 1.00 30.44 131 PRO B N 1
ATOM 2620 C CA . PRO B 1 151 ? 16.276 59.356 -18.754 1.00 31.45 131 PRO B CA 1
ATOM 2621 C C . PRO B 1 151 ? 17.506 58.534 -18.982 1.00 31.87 131 PRO B C 1
ATOM 2622 O O . PRO B 1 151 ? 18.642 59.063 -19.020 1.00 28.58 131 PRO B O 1
ATOM 2626 N N . THR B 1 152 ? 17.254 57.240 -19.038 1.00 32.30 132 THR B N 1
ATOM 2627 C CA . THR B 1 152 ? 18.183 56.292 -19.596 1.00 33.55 132 THR B CA 1
ATOM 2628 C C . THR B 1 152 ? 18.246 56.610 -21.110 1.00 36.74 132 THR B C 1
ATOM 2629 O O . THR B 1 152 ? 17.335 57.255 -21.691 1.00 29.59 132 THR B O 1
ATOM 2633 N N . GLU B 1 153 ? 19.302 56.138 -21.758 1.00 33.23 133 GLU B N 1
ATOM 2634 C CA . GLU B 1 153 ? 19.402 56.305 -23.200 1.00 35.19 133 GLU B CA 1
ATOM 2635 C C . GLU B 1 153 ? 18.187 55.686 -23.922 1.00 36.03 133 GLU B C 1
ATOM 2636 O O . GLU B 1 153 ? 17.753 56.220 -24.920 1.00 34.17 133 GLU B O 1
ATOM 2642 N N . GLU B 1 154 ? 17.663 54.559 -23.420 1.00 29.65 134 GLU B N 1
ATOM 2643 C CA . GLU B 1 154 ? 16.579 53.846 -24.087 1.00 34.21 134 GLU B CA 1
ATOM 2644 C C . GLU B 1 154 ? 15.327 53.842 -23.237 1.00 34.82 134 GLU B C 1
ATOM 2645 O O . GLU B 1 154 ? 15.419 54.012 -22.054 1.00 33.43 134 GLU B O 1
ATOM 2651 N N . ASP B 1 155 ? 14.160 53.594 -23.818 1.00 30.01 135 ASP B N 1
ATOM 2652 C CA . ASP B 1 155 ? 12.934 53.699 -23.056 1.00 31.66 135 ASP B CA 1
ATOM 2653 C C . ASP B 1 155 ? 12.945 52.635 -21.949 1.00 30.18 135 ASP B C 1
ATOM 2654 O O . ASP B 1 155 ? 13.228 51.456 -22.226 1.00 30.52 135 ASP B O 1
ATOM 2659 N N . PRO B 1 156 ? 12.589 53.022 -20.708 1.00 31.41 136 PRO B N 1
ATOM 2660 C CA . PRO B 1 156 ? 12.723 52.022 -19.590 1.00 30.69 136 PRO B CA 1
ATOM 2661 C C . PRO B 1 156 ? 11.430 51.383 -19.143 1.00 28.02 136 PRO B C 1
ATOM 2662 O O . PRO B 1 156 ? 11.413 50.705 -18.095 1.00 26.29 136 PRO B O 1
ATOM 2666 N N . ASP B 1 157 ? 10.355 51.565 -19.903 1.00 24.58 137 ASP B N 1
ATOM 2667 C CA . ASP B 1 157 ? 9.011 51.194 -19.401 1.00 25.45 137 ASP B CA 1
ATOM 2668 C C . ASP B 1 157 ? 8.776 49.713 -19.110 1.00 26.29 137 ASP B C 1
ATOM 2669 O O . ASP B 1 157 ? 8.019 49.352 -18.209 1.00 26.61 137 ASP B O 1
ATOM 2674 N N . GLU B 1 158 ? 9.357 48.808 -19.893 1.00 24.15 138 GLU B N 1
ATOM 2675 C CA . GLU B 1 158 ? 9.147 47.392 -19.557 1.00 25.57 138 GLU B CA 1
ATOM 2676 C C . GLU B 1 158 ? 9.812 47.050 -18.198 1.00 22.86 138 GLU B C 1
ATOM 2677 O O . GLU B 1 158 ? 9.313 46.229 -17.448 1.00 21.17 138 GLU B O 1
ATOM 2683 N N . GLY B 1 159 ? 10.881 47.752 -17.867 1.00 20.04 139 GLY B N 1
ATOM 2684 C CA . GLY B 1 159 ? 11.599 47.497 -16.638 1.00 20.89 139 GLY B CA 1
ATOM 2685 C C . GLY B 1 159 ? 10.813 48.094 -15.513 1.00 22.20 139 GLY B C 1
ATOM 2686 O O . GLY B 1 159 ? 10.739 47.506 -14.460 1.00 19.58 139 GLY B O 1
ATOM 2687 N N . ILE B 1 160 ? 10.187 49.252 -15.719 1.00 19.69 140 ILE B N 1
ATOM 2688 C CA . ILE B 1 160 ? 9.306 49.792 -14.651 1.00 20.93 140 ILE B CA 1
ATOM 2689 C C . ILE B 1 160 ? 8.162 48.859 -14.400 1.00 19.99 140 ILE B C 1
ATOM 2690 O O . ILE B 1 160 ? 7.784 48.585 -13.271 1.00 19.38 140 ILE B O 1
ATOM 2695 N N . LYS B 1 161 ? 7.561 48.340 -15.452 1.00 21.34 141 LYS B N 1
ATOM 2696 C CA . LYS B 1 161 ? 6.451 47.417 -15.242 1.00 24.46 141 LYS B CA 1
ATOM 2697 C C . LYS B 1 161 ? 6.885 46.213 -14.460 1.00 21.46 141 LYS B C 1
ATOM 2698 O O . LYS B 1 161 ? 6.140 45.758 -13.581 1.00 21.22 141 LYS B O 1
ATOM 2704 N N . ASP B 1 162 ? 8.086 45.696 -14.734 1.00 21.70 142 ASP B N 1
ATOM 2705 C CA . ASP B 1 162 ? 8.641 44.595 -13.885 1.00 21.97 142 ASP B CA 1
ATOM 2706 C C . ASP B 1 162 ? 8.711 44.975 -12.393 1.00 21.75 142 ASP B C 1
ATOM 2707 O O . ASP B 1 162 ? 8.415 44.153 -11.523 1.00 21.35 142 ASP B O 1
ATOM 2712 N N . LEU B 1 163 ? 9.174 46.175 -12.108 1.00 21.09 143 LEU B N 1
ATOM 2713 C CA . LEU B 1 163 ? 9.236 46.605 -10.718 1.00 20.97 143 LEU B CA 1
ATOM 2714 C C . LEU B 1 163 ? 7.844 46.691 -10.096 1.00 21.32 143 LEU B C 1
ATOM 2715 O O . LEU B 1 163 ? 7.646 46.363 -8.943 1.00 22.60 143 LEU B O 1
ATOM 2720 N N . VAL B 1 164 ? 6.856 47.192 -10.844 1.00 18.81 144 VAL B N 1
ATOM 2721 C CA . VAL B 1 164 ? 5.492 47.265 -10.357 1.00 20.20 144 VAL B CA 1
ATOM 2722 C C . VAL B 1 164 ? 4.996 45.865 -10.020 1.00 20.81 144 VAL B C 1
ATOM 2723 O O . VAL B 1 164 ? 4.380 45.632 -8.979 1.00 18.16 144 VAL B O 1
ATOM 2727 N N . GLU B 1 165 ? 5.294 44.886 -10.861 1.00 19.13 145 GLU B N 1
ATOM 2728 C CA . GLU B 1 165 ? 4.843 43.521 -10.601 1.00 22.58 145 GLU B CA 1
ATOM 2729 C C . GLU B 1 165 ? 5.543 42.934 -9.396 1.00 19.38 145 GLU B C 1
ATOM 2730 O O . GLU B 1 165 ? 4.970 42.181 -8.629 1.00 21.65 145 GLU B O 1
ATOM 2736 N N . ILE B 1 166 ? 6.796 43.271 -9.217 1.00 18.46 146 ILE B N 1
ATOM 2737 C CA . ILE B 1 166 ? 7.528 42.826 -8.043 1.00 22.45 146 ILE B CA 1
ATOM 2738 C C . ILE B 1 166 ? 6.908 43.375 -6.771 1.00 23.20 146 ILE B C 1
ATOM 2739 O O . ILE B 1 166 ? 6.655 42.633 -5.832 1.00 20.20 146 ILE B O 1
ATOM 2744 N N . ALA B 1 167 ? 6.549 44.662 -6.809 1.00 25.02 147 ALA B N 1
ATOM 2745 C CA . ALA B 1 167 ? 5.862 45.285 -5.682 1.00 21.77 147 ALA B CA 1
ATOM 2746 C C . ALA B 1 167 ? 4.581 44.597 -5.372 1.00 23.28 147 ALA B C 1
ATOM 2747 O O . ALA B 1 167 ? 4.346 44.271 -4.224 1.00 22.25 147 ALA B O 1
ATOM 2749 N N . LEU B 1 168 ? 3.728 44.377 -6.390 1.00 23.43 148 LEU B N 1
ATOM 2750 C CA . LEU B 1 168 ? 2.448 43.766 -6.167 1.00 23.87 148 LEU B CA 1
ATOM 2751 C C . LEU B 1 168 ? 2.570 42.321 -5.650 1.00 25.96 148 LEU B C 1
ATOM 2752 O O . LEU B 1 168 ? 1.762 41.879 -4.814 1.00 25.38 148 LEU B O 1
ATOM 2757 N N . LYS B 1 169 ? 3.559 41.606 -6.154 1.00 27.07 149 LYS B N 1
ATOM 2758 C CA . LYS B 1 169 ? 3.784 40.218 -5.741 1.00 28.39 149 LYS B CA 1
ATOM 2759 C C . LYS B 1 169 ? 4.133 40.213 -4.259 1.00 28.45 149 LYS B C 1
ATOM 2760 O O . LYS B 1 169 ? 3.579 39.409 -3.512 1.00 27.05 149 LYS B O 1
ATOM 2766 N N . LYS B 1 170 ? 4.947 41.173 -3.809 1.00 27.14 150 LYS B N 1
ATOM 2767 C CA . LYS B 1 170 ? 5.418 41.175 -2.450 1.00 28.68 150 LYS B CA 1
ATOM 2768 C C . LYS B 1 170 ? 4.326 41.704 -1.526 1.00 29.19 150 LYS B C 1
ATOM 2769 O O . LYS B 1 170 ? 4.237 41.231 -0.423 1.00 26.47 150 LYS B O 1
ATOM 2775 N N . MET B 1 171 ? 3.486 42.645 -1.961 1.00 27.90 151 MET B N 1
ATOM 2776 C CA . MET B 1 171 ? 2.621 43.443 -1.054 1.00 27.01 151 MET B CA 1
ATOM 2777 C C . MET B 1 171 ? 1.075 43.305 -1.201 1.00 28.68 151 MET B C 1
ATOM 2778 O O . MET B 1 171 ? 0.335 43.640 -0.268 1.00 26.70 151 MET B O 1
ATOM 2783 N N . ASP B 1 172 ? 0.549 42.846 -2.354 1.00 26.68 152 ASP B N 1
ATOM 2784 C CA . ASP B 1 172 ? -0.890 42.862 -2.581 1.00 26.43 152 ASP B CA 1
ATOM 2785 C C . ASP B 1 172 ? -1.458 41.528 -2.129 1.00 34.52 152 ASP B C 1
ATOM 2786 O O . ASP B 1 172 ? -1.366 40.572 -2.895 1.00 33.66 152 ASP B O 1
ATOM 2791 N N . HIS B 1 173 ? -2.048 41.479 -0.926 1.00 34.91 153 HIS B N 1
ATOM 2792 C CA . HIS B 1 173 ? -2.559 40.246 -0.339 1.00 38.71 153 HIS B CA 1
ATOM 2793 C C . HIS B 1 173 ? -3.653 39.612 -1.212 1.00 36.92 153 HIS B C 1
ATOM 2794 O O . HIS B 1 173 ? -3.651 38.400 -1.427 1.00 40.95 153 HIS B O 1
ATOM 2801 N N . ASP B 1 174 ? -4.588 40.408 -1.695 1.00 33.46 154 ASP B N 1
ATOM 2802 C CA . ASP B 1 174 ? -5.798 39.871 -2.286 1.00 36.44 154 ASP B CA 1
ATOM 2803 C C . ASP B 1 174 ? -5.795 39.971 -3.804 1.00 38.06 154 ASP B C 1
ATOM 2804 O O . ASP B 1 174 ? -6.841 39.832 -4.428 1.00 42.70 154 ASP B O 1
ATOM 2809 N N . HIS B 1 175 ? -4.627 40.256 -4.388 1.00 37.07 155 HIS B N 1
ATOM 2810 C CA . HIS B 1 175 ? -4.452 40.257 -5.843 1.00 37.92 155 HIS B CA 1
ATOM 2811 C C . HIS B 1 175 ? -5.454 41.083 -6.601 1.00 38.61 155 HIS B C 1
ATOM 2812 O O . HIS B 1 175 ? -5.876 40.676 -7.686 1.00 38.49 155 HIS B O 1
ATOM 2819 N N . ASP B 1 176 ? -5.849 42.229 -6.059 1.00 31.01 156 ASP B N 1
ATOM 2820 C CA . ASP B 1 176 ? -6.683 43.161 -6.836 1.00 29.54 156 ASP B CA 1
ATOM 2821 C C . ASP B 1 176 ? -5.915 44.256 -7.529 1.00 25.36 156 ASP B C 1
ATOM 2822 O O . ASP B 1 176 ? -6.512 45.221 -7.960 1.00 27.98 156 ASP B O 1
ATOM 2827 N N . SER B 1 177 ? -4.603 44.111 -7.662 1.00 26.41 157 SER B N 1
ATOM 2828 C CA . SER B 1 177 ? -3.696 45.109 -8.315 1.00 26.83 157 SER B CA 1
ATOM 2829 C C . SER B 1 177 ? -3.648 46.474 -7.635 1.00 26.22 157 SER B C 1
ATOM 2830 O O . SER B 1 177 ? -3.341 47.502 -8.265 1.00 23.11 157 SER B O 1
ATOM 2833 N N . ARG B 1 178 ? -4.001 46.509 -6.370 1.00 24.25 158 ARG B N 1
ATOM 2834 C CA . ARG B 1 178 ? -3.768 47.771 -5.632 1.00 24.95 158 ARG B CA 1
ATOM 2835 C C . ARG B 1 178 ? -3.414 47.425 -4.193 1.00 22.02 158 ARG B C 1
ATOM 2836 O O . ARG B 1 178 ? -3.802 46.339 -3.699 1.00 18.67 158 ARG B O 1
ATOM 2844 N N . LEU B 1 179 ? -2.741 48.354 -3.502 1.00 19.78 159 LEU B N 1
ATOM 2845 C CA . LEU B 1 179 ? -2.396 48.148 -2.119 1.00 18.75 159 LEU B CA 1
ATOM 2846 C C . LEU B 1 179 ? -3.291 48.975 -1.252 1.00 18.19 159 LEU B C 1
ATOM 2847 O O . LEU B 1 179 ? -3.272 50.189 -1.321 1.00 18.29 159 LEU B O 1
ATOM 2852 N N . SER B 1 180 ? -4.108 48.312 -0.435 1.00 19.21 160 SER B N 1
ATOM 2853 C CA . SER B 1 180 ? -4.830 48.940 0.637 1.00 19.22 160 SER B CA 1
ATOM 2854 C C . SER B 1 180 ? -3.817 49.421 1.705 1.00 19.79 160 SER B C 1
ATOM 2855 O O . SER B 1 180 ? -2.662 49.019 1.706 1.00 18.53 160 SER B O 1
ATOM 2858 N N . LYS B 1 181 ? -4.265 50.279 2.623 1.00 24.96 161 LYS B N 1
ATOM 2859 C CA . LYS B 1 181 ? -3.407 50.616 3.746 1.00 24.91 161 LYS B CA 1
ATOM 2860 C C . LYS B 1 181 ? -2.937 49.425 4.466 1.00 21.41 161 LYS B C 1
ATOM 2861 O O . LYS B 1 181 ? -1.803 49.366 4.926 1.00 19.45 161 LYS B O 1
ATOM 2867 N N . LYS B 1 182 ? -3.842 48.453 4.670 1.00 23.37 162 LYS B N 1
ATOM 2868 C CA . LYS B 1 182 ? -3.457 47.223 5.356 1.00 21.91 162 LYS B CA 1
ATOM 2869 C C . LYS B 1 182 ? -2.396 46.434 4.552 1.00 20.27 162 LYS B C 1
ATOM 2870 O O . LYS B 1 182 ? -1.412 45.987 5.109 1.00 21.33 162 LYS B O 1
ATOM 2876 N N . ASP B 1 183 ? -2.574 46.335 3.233 1.00 21.36 163 ASP B N 1
ATOM 2877 C CA . ASP B 1 183 ? -1.566 45.651 2.373 1.00 20.89 163 ASP B CA 1
ATOM 2878 C C . ASP B 1 183 ? -0.162 46.265 2.614 1.00 20.33 163 ASP B C 1
ATOM 2879 O O . ASP B 1 183 ? 0.808 45.605 2.818 1.00 20.78 163 ASP B O 1
ATOM 2884 N N . PHE B 1 184 ? -0.104 47.581 2.527 1.00 21.29 164 PHE B N 1
ATOM 2885 C CA . PHE B 1 184 ? 1.166 48.318 2.596 1.00 17.93 164 PHE B CA 1
ATOM 2886 C C . PHE B 1 184 ? 1.783 48.224 3.957 1.00 17.10 164 PHE B C 1
ATOM 2887 O O . PHE B 1 184 ? 2.928 47.840 4.094 1.00 18.50 164 PHE B O 1
ATOM 2895 N N . LYS B 1 185 ? 1.018 48.539 5.003 1.00 18.86 165 LYS B N 1
ATOM 2896 C CA . LYS B 1 185 ? 1.567 48.489 6.368 1.00 18.48 165 LYS B CA 1
ATOM 2897 C C . LYS B 1 185 ? 1.964 47.099 6.841 1.00 21.76 165 LYS B C 1
ATOM 2898 O O . LYS B 1 185 ? 3.006 46.911 7.478 1.00 23.38 165 LYS B O 1
ATOM 2904 N N . ASP B 1 186 ? 1.173 46.080 6.498 1.00 25.44 166 ASP B N 1
ATOM 2905 C CA . ASP B 1 186 ? 1.590 44.722 6.780 1.00 23.40 166 ASP B CA 1
ATOM 2906 C C . ASP B 1 186 ? 2.930 44.467 6.118 1.00 23.22 166 ASP B C 1
ATOM 2907 O O . ASP B 1 186 ? 3.814 43.934 6.770 1.00 25.72 166 ASP B O 1
ATOM 2912 N N . ALA B 1 187 ? 3.105 44.801 4.835 1.00 22.64 167 ALA B N 1
ATOM 2913 C CA . ALA B 1 187 ? 4.346 44.428 4.159 1.00 20.60 167 ALA B CA 1
ATOM 2914 C C . ALA B 1 187 ? 5.538 45.194 4.680 1.00 21.88 167 ALA B C 1
ATOM 2915 O O . ALA B 1 187 ? 6.673 44.672 4.682 1.00 22.52 167 ALA B O 1
ATOM 2917 N N . VAL B 1 188 ? 5.311 46.476 5.022 1.00 20.32 168 VAL B N 1
ATOM 2918 C CA . VAL B 1 188 ? 6.391 47.309 5.500 1.00 19.71 168 VAL B CA 1
ATOM 2919 C C . VAL B 1 188 ? 6.818 46.831 6.900 1.00 22.53 168 VAL B C 1
ATOM 2920 O O . VAL B 1 188 ? 7.983 46.802 7.181 1.00 21.42 168 VAL B O 1
ATOM 2924 N N . LEU B 1 189 ? 5.886 46.412 7.723 1.00 25.50 169 LEU B N 1
ATOM 2925 C CA . LEU B 1 189 ? 6.272 45.871 9.041 1.00 31.43 169 LEU B CA 1
ATOM 2926 C C . LEU B 1 189 ? 7.194 44.652 8.927 1.00 32.96 169 LEU B C 1
ATOM 2927 O O . LEU B 1 189 ? 8.186 44.532 9.635 1.00 34.72 169 LEU B O 1
ATOM 2932 N N . ILE B 1 190 ? 6.908 43.798 7.963 1.00 35.72 170 ILE B N 1
ATOM 2933 C CA . ILE B 1 190 ? 7.774 42.648 7.638 1.00 37.36 170 ILE B CA 1
ATOM 2934 C C . ILE B 1 190 ? 9.119 43.064 7.067 1.00 37.68 170 ILE B C 1
ATOM 2935 O O . ILE B 1 190 ? 10.168 42.609 7.520 1.00 36.81 170 ILE B O 1
ATOM 2940 N N . GLU B 1 191 ? 9.106 43.985 6.101 1.00 31.70 171 GLU B N 1
ATOM 2941 C CA . GLU B 1 191 ? 10.329 44.497 5.525 1.00 30.62 171 GLU B CA 1
ATOM 2942 C C . GLU B 1 191 ? 10.368 46.042 5.544 1.00 30.39 171 GLU B C 1
ATOM 2943 O O . GLU B 1 191 ? 9.803 46.644 4.652 1.00 24.73 171 GLU B O 1
ATOM 2949 N N . PRO B 1 192 ? 11.025 46.667 6.561 1.00 27.03 172 PRO B N 1
ATOM 2950 C CA . PRO B 1 192 ? 10.848 48.119 6.656 1.00 24.29 172 PRO B CA 1
ATOM 2951 C C . PRO B 1 192 ? 11.517 48.913 5.538 1.00 27.07 172 PRO B C 1
ATOM 2952 O O . PRO B 1 192 ? 11.247 50.094 5.383 1.00 25.86 172 PRO B O 1
ATOM 2956 N N . LEU B 1 193 ? 12.391 48.274 4.766 1.00 24.98 173 LEU B N 1
ATOM 2957 C CA . LEU B 1 193 ? 12.950 48.939 3.607 1.00 27.43 173 LEU B CA 1
ATOM 2958 C C . LEU B 1 193 ? 11.941 49.263 2.586 1.00 20.26 173 LEU B C 1
ATOM 2959 O O . LEU B 1 193 ? 12.204 50.151 1.732 1.00 24.11 173 LEU B O 1
ATOM 2964 N N . LEU B 1 194 ? 10.795 48.627 2.643 1.00 17.97 174 LEU B N 1
ATOM 2965 C CA . LEU B 1 194 ? 9.711 48.958 1.707 1.00 18.25 174 LEU B CA 1
ATOM 2966 C C . LEU B 1 194 ? 8.976 50.278 2.073 1.00 16.39 174 LEU B C 1
ATOM 2967 O O . LEU B 1 194 ? 8.065 50.732 1.310 1.00 15.21 174 LEU B O 1
ATOM 2972 N N . LEU B 1 195 ? 9.388 50.874 3.185 1.00 15.77 175 LEU B N 1
ATOM 2973 C CA . LEU B 1 195 ? 8.741 52.123 3.689 1.00 14.85 175 LEU B CA 1
ATOM 2974 C C . LEU B 1 195 ? 8.561 53.171 2.590 1.00 14.58 175 LEU B C 1
ATOM 2975 O O . LEU B 1 195 ? 7.478 53.823 2.476 1.00 15.98 175 LEU B O 1
ATOM 2980 N N . GLU B 1 196 ? 9.652 53.369 1.861 1.00 14.44 176 GLU B N 1
ATOM 2981 C CA . GLU B 1 196 ? 9.687 54.311 0.722 1.00 13.45 176 GLU B CA 1
ATOM 2982 C C . GLU B 1 196 ? 9.785 53.584 -0.640 1.00 14.55 176 GLU B C 1
ATOM 2983 O O . GLU B 1 196 ? 10.540 53.973 -1.525 1.00 14.29 176 GLU B O 1
ATOM 2989 N N . ALA B 1 197 ? 8.978 52.554 -0.819 1.00 15.34 177 ALA B N 1
ATOM 2990 C CA . ALA B 1 197 ? 9.114 51.691 -1.976 1.00 15.66 177 ALA B CA 1
ATOM 2991 C C . ALA B 1 197 ? 8.991 52.407 -3.252 1.00 16.34 177 ALA B C 1
ATOM 2992 O O . ALA B 1 197 ? 9.635 52.030 -4.223 1.00 15.36 177 ALA B O 1
ATOM 2994 N N . PHE B 1 198 ? 8.185 53.453 -3.291 1.00 16.47 178 PHE B N 1
ATOM 2995 C CA . PHE B 1 198 ? 7.820 54.089 -4.590 1.00 15.70 178 PHE B CA 1
ATOM 2996 C C . PHE B 1 198 ? 8.508 55.391 -4.847 1.00 18.45 178 PHE B C 1
ATOM 2997 O O . PHE B 1 198 ? 8.224 56.068 -5.885 1.00 18.04 178 PHE B O 1
ATOM 3005 N N . GLY B 1 199 ? 9.362 55.797 -3.907 1.00 16.81 179 GLY B N 1
ATOM 3006 C CA . GLY B 1 199 ? 10.179 56.965 -4.088 1.00 16.65 179 GLY B CA 1
ATOM 3007 C C . GLY B 1 199 ? 10.590 57.621 -2.797 1.00 17.77 179 GLY B C 1
ATOM 3008 O O . GLY B 1 199 ? 9.933 57.402 -1.760 1.00 14.76 179 GLY B O 1
ATOM 3009 N N . LYS B 1 200 ? 11.600 58.487 -2.863 1.00 17.24 180 LYS B N 1
ATOM 3010 C CA . LYS B 1 200 ? 12.173 59.139 -1.664 1.00 21.59 180 LYS B CA 1
ATOM 3011 C C . LYS B 1 200 ? 11.266 60.252 -1.196 1.00 19.87 180 LYS B C 1
ATOM 3012 O O . LYS B 1 200 ? 10.965 61.222 -1.958 1.00 18.10 180 LYS B O 1
ATOM 3018 N N . CYS B 1 201 ? 10.716 60.068 -0.002 1.00 15.20 181 CYS B N 1
ATOM 3019 C CA . CYS B 1 201 ? 9.877 61.117 0.574 1.00 13.35 181 CYS B CA 1
ATOM 3020 C C . CYS B 1 201 ? 10.217 61.430 2.031 1.00 13.15 181 CYS B C 1
ATOM 3021 O O . CYS B 1 201 ? 9.563 62.238 2.619 1.00 12.97 181 CYS B O 1
ATOM 3024 N N . LEU B 1 202 ? 11.240 60.769 2.539 1.00 13.50 182 LEU B N 1
ATOM 3025 C CA . LEU B 1 202 ? 11.844 61.050 3.851 1.00 13.73 182 LEU B CA 1
ATOM 3026 C C . LEU B 1 202 ? 13.260 61.462 3.651 1.00 15.29 182 LEU B C 1
ATOM 3027 O O . LEU B 1 202 ? 13.964 60.996 2.693 1.00 15.57 182 LEU B O 1
ATOM 3032 N N . PRO B 1 203 ? 13.779 62.274 4.580 1.00 17.08 183 PRO B N 1
ATOM 3033 C CA . PRO B 1 203 ? 15.154 62.733 4.432 1.00 17.07 183 PRO B CA 1
ATOM 3034 C C . PRO B 1 203 ? 16.147 61.613 4.703 1.00 19.36 183 PRO B C 1
ATOM 3035 O O . PRO B 1 203 ? 15.953 60.753 5.577 1.00 18.35 183 PRO B O 1
ATOM 3039 N N . ASP B 1 204 ? 17.214 61.567 3.936 1.00 20.13 184 ASP B N 1
ATOM 3040 C CA . ASP B 1 204 ? 18.290 60.618 4.266 1.00 23.90 184 ASP B CA 1
ATOM 3041 C C . ASP B 1 204 ? 18.908 60.983 5.620 1.00 26.10 184 ASP B C 1
ATOM 3042 O O . ASP B 1 204 ? 18.666 62.067 6.182 1.00 22.99 184 ASP B O 1
ATOM 3047 N N . GLU B 1 205 ? 19.665 60.055 6.184 1.00 26.51 185 GLU B N 1
ATOM 3048 C CA . GLU B 1 205 ? 20.150 60.224 7.515 1.00 28.67 185 GLU B CA 1
ATOM 3049 C C . GLU B 1 205 ? 21.133 61.402 7.629 1.00 24.59 185 GLU B C 1
ATOM 3050 O O . GLU B 1 205 ? 21.108 62.150 8.604 1.00 25.04 185 GLU B O 1
ATOM 3056 N N . LYS B 1 206 ? 21.979 61.583 6.642 1.00 25.45 186 LYS B N 1
ATOM 3057 C CA . LYS B 1 206 ? 22.899 62.736 6.680 1.00 28.01 186 LYS B CA 1
ATOM 3058 C C . LYS B 1 206 ? 22.199 64.123 6.646 1.00 23.97 186 LYS B C 1
ATOM 3059 O O . LYS B 1 206 ? 22.568 65.024 7.385 1.00 21.87 186 LYS B O 1
ATOM 3065 N N . SER B 1 207 ? 21.218 64.298 5.749 1.00 21.63 187 SER B N 1
ATOM 3066 C CA . SER B 1 207 ? 20.388 65.527 5.739 1.00 20.98 187 SER B CA 1
ATOM 3067 C C . SER B 1 207 ? 19.752 65.765 7.057 1.00 17.66 187 SER B C 1
ATOM 3068 O O . SER B 1 207 ? 19.647 66.892 7.473 1.00 18.72 187 SER B O 1
ATOM 3071 N N . SER B 1 208 ? 19.171 64.715 7.623 1.00 17.81 188 SER B N 1
ATOM 3072 C CA . SER B 1 208 ? 18.431 64.837 8.840 1.00 19.60 188 SER B CA 1
ATOM 3073 C C . SER B 1 208 ? 19.352 65.275 9.962 1.00 22.47 188 SER B C 1
ATOM 3074 O O . SER B 1 208 ? 19.024 66.157 10.766 1.00 19.75 188 SER B O 1
ATOM 3077 N N . GLU B 1 209 ? 20.489 64.599 10.029 1.00 21.66 189 GLU B N 1
ATOM 3078 C CA . GLU B 1 209 ? 21.466 64.932 11.075 1.00 26.22 189 GLU B CA 1
ATOM 3079 C C . GLU B 1 209 ? 21.963 66.388 10.999 1.00 21.31 189 GLU B C 1
ATOM 3080 O O . GLU B 1 209 ? 22.053 67.048 12.012 1.00 22.08 189 GLU B O 1
ATOM 3086 N N . ILE B 1 210 ? 22.269 66.861 9.806 1.00 20.84 190 ILE B N 1
ATOM 3087 C CA . ILE B 1 210 ? 22.708 68.196 9.584 1.00 20.55 190 ILE B CA 1
ATOM 3088 C C . ILE B 1 210 ? 21.650 69.204 9.998 1.00 19.48 190 ILE B C 1
ATOM 3089 O O . ILE B 1 210 ? 21.959 70.173 10.672 1.00 18.35 190 ILE B O 1
ATOM 3094 N N . PHE B 1 211 ? 20.370 68.975 9.638 1.00 19.16 191 PHE B N 1
ATOM 3095 C CA . PHE B 1 211 ? 19.334 69.924 10.043 1.00 16.58 191 PHE B CA 1
ATOM 3096 C C . PHE B 1 211 ? 19.150 69.935 11.579 1.00 18.68 191 PHE B C 1
ATOM 3097 O O . PHE B 1 211 ? 18.964 70.960 12.201 1.00 21.15 191 PHE B O 1
ATOM 3105 N N . GLU B 1 212 ? 19.145 68.779 12.166 1.00 17.71 192 GLU B N 1
ATOM 3106 C CA . GLU B 1 212 ? 18.985 68.632 13.629 1.00 17.88 192 GLU B CA 1
ATOM 3107 C C . GLU B 1 212 ? 20.111 69.395 14.319 1.00 20.35 192 GLU B C 1
ATOM 3108 O O . GLU B 1 212 ? 19.898 70.090 15.308 1.00 21.36 192 GLU B O 1
ATOM 3114 N N . TYR B 1 213 ? 21.326 69.225 13.772 1.00 20.99 193 TYR B N 1
ATOM 3115 C CA . TYR B 1 213 ? 22.548 69.771 14.441 1.00 23.24 193 TYR B CA 1
ATOM 3116 C C . TYR B 1 213 ? 22.480 71.258 14.274 1.00 21.98 193 TYR B C 1
ATOM 3117 O O . TYR B 1 213 ? 22.488 71.988 15.286 1.00 21.86 193 TYR B O 1
ATOM 3126 N N . HIS B 1 214 ? 22.324 71.745 13.046 1.00 22.67 194 HIS B N 1
ATOM 3127 C CA . HIS B 1 214 ? 22.328 73.182 12.828 1.00 25.61 194 HIS B CA 1
ATOM 3128 C C . HIS B 1 214 ? 21.121 73.929 13.257 1.00 28.96 194 HIS B C 1
ATOM 3129 O O . HIS B 1 214 ? 21.275 75.049 13.710 1.00 27.35 194 HIS B O 1
ATOM 3136 N N . VAL B 1 215 ? 19.920 73.372 13.106 1.00 24.00 195 VAL B N 1
ATOM 3137 C CA . VAL B 1 215 ? 18.715 74.152 13.434 1.00 22.80 195 VAL B CA 1
ATOM 3138 C C . VAL B 1 215 ? 18.285 73.891 14.858 1.00 21.68 195 VAL B C 1
ATOM 3139 O O . VAL B 1 215 ? 17.920 74.829 15.596 1.00 25.45 195 VAL B O 1
ATOM 3143 N N . LEU B 1 216 ? 18.341 72.642 15.292 1.00 24.66 196 LEU B N 1
ATOM 3144 C CA . LEU B 1 216 ? 17.900 72.331 16.661 1.00 2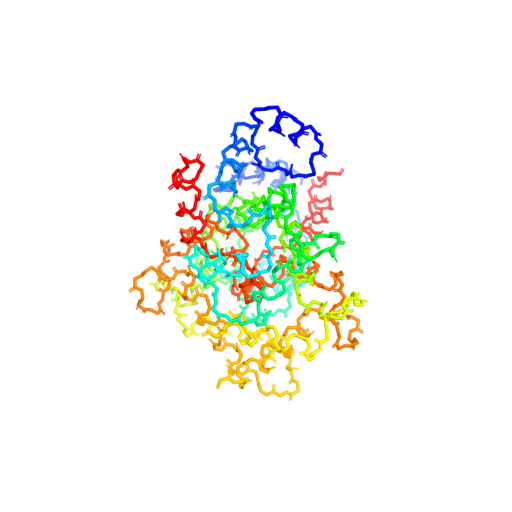5.14 196 LEU B CA 1
ATOM 3145 C C . LEU B 1 216 ? 19.045 72.211 17.717 1.00 29.38 196 LEU B C 1
ATOM 3146 O O . LEU B 1 216 ? 18.719 72.110 18.882 1.00 31.18 196 LEU B O 1
ATOM 3151 N N . GLY B 1 217 ? 20.326 72.187 17.307 1.00 29.94 197 GLY B N 1
ATOM 3152 C CA . GLY B 1 217 ? 21.473 71.930 18.242 1.00 26.63 197 GLY B CA 1
ATOM 3153 C C . GLY B 1 217 ? 21.596 70.534 18.790 1.00 32.37 197 GLY B C 1
ATOM 3154 O O . GLY B 1 217 ? 22.099 70.336 19.916 1.00 29.43 197 GLY B O 1
ATOM 3155 N N . VAL B 1 218 ? 21.085 69.545 18.066 1.00 29.43 198 VAL B N 1
ATOM 3156 C CA . VAL B 1 218 ? 21.201 68.150 18.485 1.00 32.21 198 VAL B CA 1
ATOM 3157 C C . VAL B 1 218 ? 22.554 67.585 17.967 1.00 35.90 198 VAL B C 1
ATOM 3158 O O . VAL B 1 218 ? 22.801 67.601 16.742 1.00 35.10 198 VAL B O 1
ATOM 3162 N N . LYS B 1 219 ? 23.368 67.092 18.907 1.00 42.62 199 LYS B N 1
ATOM 3163 C CA . LYS B 1 219 ? 24.700 66.452 18.702 1.00 50.75 199 LYS B CA 1
ATOM 3164 C C . LYS B 1 219 ? 25.808 67.486 18.611 1.00 56.10 199 LYS B C 1
ATOM 3165 O O . LYS B 1 219 ? 26.341 67.9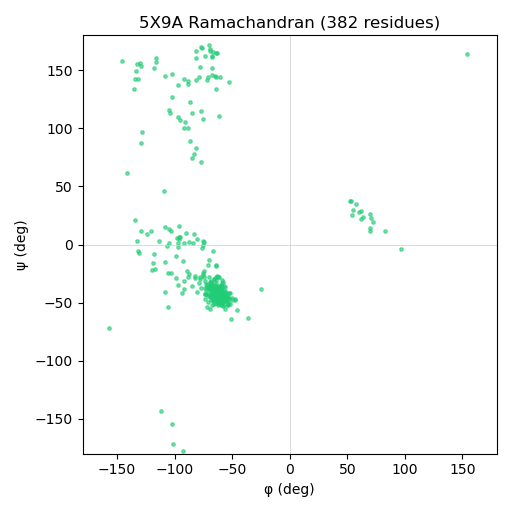29 19.632 1.00 63.03 199 LYS B O 1
#

Sequence (386 aa):
NQKLAEELYKTSCQKHFTKTEVESLIICYKNLLEGLKMDRNLFRDILHQKFNMTEDLLMDRVFRAFDKDSDSYISLTEWVEGLSVFLRGTLDEKMEYTFTVFDLNGDGYISREEMFQMLKTCLVPDEGIKDLVEIALKKMDHDHDSRLSKKDFKDAVLIEPLLLEAFGKCLPDEKSSEIFEYHVLGVKSKKNQKLAEELYKTSCQKHFTKTEVESLIICYKNLLEGLKMDRNLFRDILHQKFNMTEDLLMDRVFRAFDKDSDSYISLTEWVEGLSVFLRGTLDEKMEYTFTVFDLNGDGYISREEMFQMLKTCLVKQPTEEDPDEGIKDLVEIALKKMDHDHDSRLSKKDFKDAVLIEPLLLEAFGKCLPDEKSSEIFEYHVLGVK

Solvent-accessible surface area: 19962 Å² total; per-residue (Å²): 130,108,131,69,1,66,96,10,107,164,94,16,70,17,140,49,8,75,99,99,28,0,51,36,0,3,91,18,11,104,121,42,43,144,56,160,98,0,56,99,96,11,2,56,76,5,1,78,133,80,5,99,9,85,52,102,62,8,10,28,26,0,8,142,17,4,7,120,94,97,76,70,84,0,47,35,46,9,0,0,17,10,2,0,29,4,22,66,14,70,65,78,36,69,14,54,23,6,5,65,0,0,8,53,106,60,74,28,75,0,36,106,108,16,0,28,67,0,0,83,12,16,48,128,154,42,93,6,12,112,9,0,2,55,3,0,11,86,65,10,12,157,93,152,51,48,84,0,27,87,146,13,0,58,80,5,28,108,112,26,13,5,5,19,27,1,0,23,55,0,22,19,72,106,133,12,14,75,75,8,19,130,134,33,23,65,46,206,108,177,161,20,97,119,74,0,70,78,18,103,157,98,14,72,20,142,52,7,76,100,98,23,0,36,32,0,0,70,14,18,80,114,43,49,134,50,170,121,0,55,82,81,9,2,114,53,7,2,84,133,79,2,88,7,60,26,119,37,10,14,41,30,0,5,124,22,4,7,113,98,94,76,46,84,1,48,38,47,10,1,0,20,10,2,1,30,2,19,59,13,68,60,99,33,49,3,63,23,0,1,56,0,0,7,29,103,61,81,28,70,0,24,73,123,14,0,43,98,0,21,45,19,32,4,105,102,86,89,17,177,128,92,11,36,88,0,1,96,41,7,2,86,12,0,13,168,83,8,8,153,88,151,58,42,94,0,30,85,147,13,0,50,65,8,0,98,111,38,64,36,1,22,24,5,1,17,78,0,10,17,53,150,150,5,18,79,80,6,20,113,131,37,21,61,54,192

Organism: Ciona intestinalis (NCBI:txid7719)

Nearest PDB structures (foldseek):
  5x9a-assembly1_B  TM=1.005E+00  e=1.638E-30  Ciona intestinalis
  5x9a-assembly1_A  TM=9.558E-01  e=1.894E-24  Ciona intestinalis
  8j07-assembly1_u0  TM=9.303E-01  e=2.300E-18  Homo sapiens
  7rro-assembly1_I3  TM=9.265E-01  e=1.270E-17  Bos taurus
  7rro-assembly1_I4  TM=9.245E-01  e=1.876E-17  Bos taurus

Secondary structure (DSSP, 8-state):
-HHHHHHHHHH----S--HHHHHHHHHHHHHH-SSSSEEHHHHHHHHHHHH----HHHHHHHHHHH-TT-SSEE-HHHHHHHHHHHHH--HHHHHHHHHHHH-TT-SSEEEHHHHHHHHHHHT--HHHHHHHHHHHHHHH-TT-SSEEEHHHHHHTTTT-HHHHHHHGGGS--HHHHHHHHHHHH---/-HHHHHHHHHHHHH----S--HHHHHHHHHHHHHH-SSSSEEHHHHHHHHHHHH----HHHHHHHHHHH-TT-SSEE-HHHHHHHHHHHHH--HHHHHHHHHHHH-TT-SSEEEHHHHHHHHHHHHHHS--SS--HHHHHHHHHHHHHHH-TT-SSEEEHHHHHHHHHH-GGGGGTTS--S--HHHHHHHIIIII---